Protein AF-A0A0P9N954-F1 (afdb_monomer)

Nearest PDB structures (foldseek):
  2ns6-assembly1_A  TM=9.034E-01  e=8.823E-17  Pseudomonas aeruginosa

InterPro domains:
  IPR005053 MobA/MobL protein [PF03389] (43-219)

Secondary structure (DSSP, 8-state):
-----EEEEEEETTSHHHHHHHHHT-GGGGGGGGGT--EEEEEEES--GGGTT-HHHHHHHHHHHS-TT-EEEEEEEEEPPTTS-HHHHHHHHHHHHHHHTTTSEEEEEEEE-PBPTTSSB--EEEEEEEEEE--S----HHHHTSPP-SS-GGGSPPPBEETTEET----HHHHHHHHHHHHHHHHHHHHHHHHHTT-------S-TTTTT---PPPPPPPTTGGG-HHHHHHHHHHHHHHHHHHHHHHHHHHH-S-TTS----HHHHHHHHHHHHHH-------------------------SSHHHHHHHHHHHHHHHHHHHHHHHHHHHHHHHHHHHHHHHTTHHHHHHHHHHHHHHHHHHHHHHHHHHHHHHHHHHHHHHHHHHHHHHHHHHHHHTSS---HHHHHHHHHTTS----------------HHHHHHHHHTTT-------------------HHHHHHHHHHHHHHHHHTTSSS-S--

Structure (mmCIF, N/CA/C/O backbone):
data_AF-A0A0P9N954-F1
#
_entry.id   AF-A0A0P9N954-F1
#
loop_
_atom_site.group_PDB
_atom_site.id
_atom_site.type_symbol
_atom_site.label_atom_id
_atom_site.label_alt_id
_atom_site.label_comp_id
_atom_site.label_asym_id
_atom_site.label_entity_id
_atom_site.label_seq_id
_atom_site.pdbx_PDB_ins_code
_atom_site.Cartn_x
_atom_site.Cartn_y
_atom_site.Cartn_z
_atom_site.occupancy
_atom_site.B_iso_or_equiv
_atom_site.auth_seq_id
_atom_site.auth_comp_id
_atom_site.auth_asym_id
_atom_site.auth_atom_id
_atom_site.pdbx_PDB_model_num
ATOM 1 N N . MET A 1 1 ? -13.816 -3.774 15.558 1.00 62.69 1 MET A N 1
ATOM 2 C CA . MET A 1 1 ? -13.907 -2.437 14.935 1.00 62.69 1 MET A CA 1
ATOM 3 C C . MET A 1 1 ? -13.128 -2.530 13.643 1.00 62.69 1 MET A C 1
ATOM 5 O O . MET A 1 1 ? -11.925 -2.776 13.720 1.00 62.69 1 MET A O 1
ATOM 9 N N . ALA A 1 2 ? -13.799 -2.366 12.507 1.00 76.31 2 ALA A N 1
ATOM 10 C CA . ALA A 1 2 ? -13.130 -2.252 11.223 1.00 76.31 2 ALA A CA 1
ATOM 11 C C . ALA A 1 2 ? -12.450 -0.876 11.167 1.00 76.31 2 ALA A C 1
ATOM 13 O O . ALA A 1 2 ? -13.053 0.128 11.550 1.00 76.31 2 ALA A O 1
ATOM 14 N N . ILE A 1 3 ? -11.184 -0.826 10.754 1.00 85.56 3 ILE A N 1
ATOM 15 C CA . ILE A 1 3 ? -10.389 0.407 10.729 1.00 85.56 3 ILE A CA 1
ATOM 16 C C . ILE A 1 3 ? -10.112 0.777 9.275 1.00 85.56 3 ILE A C 1
ATOM 18 O O . ILE A 1 3 ? -9.491 0.013 8.543 1.00 85.56 3 ILE A O 1
ATOM 22 N N . GLY A 1 4 ? -10.543 1.971 8.872 1.00 89.75 4 GLY A N 1
ATOM 23 C CA . GLY A 1 4 ? -10.223 2.531 7.563 1.00 89.75 4 GLY A CA 1
ATOM 24 C C . GLY A 1 4 ? -8.829 3.154 7.557 1.00 89.75 4 GLY A C 1
ATOM 25 O O . GLY A 1 4 ? -8.616 4.216 8.142 1.00 89.75 4 GLY A O 1
ATOM 26 N N . ARG A 1 5 ? -7.863 2.512 6.891 1.00 93.19 5 ARG A N 1
ATOM 27 C CA . ARG A 1 5 ? -6.537 3.091 6.631 1.00 93.19 5 ARG A CA 1
ATOM 28 C C . ARG A 1 5 ? -6.028 2.652 5.265 1.00 93.19 5 ARG A C 1
ATOM 30 O O . ARG A 1 5 ? -5.933 1.462 5.001 1.00 93.19 5 ARG A O 1
ATOM 37 N N . LEU A 1 6 ? -5.623 3.630 4.457 1.00 96.06 6 LEU A N 1
ATOM 38 C CA . LEU A 1 6 ? -4.886 3.441 3.210 1.00 96.06 6 LEU A CA 1
ATOM 39 C C . LEU A 1 6 ? -3.860 4.566 3.076 1.00 96.06 6 LEU A C 1
ATOM 41 O O . LEU A 1 6 ? -4.194 5.762 3.136 1.00 96.06 6 LEU A O 1
ATOM 45 N N . SER A 1 7 ? -2.602 4.183 2.894 1.00 94.38 7 SER A N 1
ATOM 46 C CA . SER A 1 7 ? -1.501 5.108 2.631 1.00 94.38 7 SER A CA 1
ATOM 47 C C . SER A 1 7 ? -0.722 4.689 1.394 1.00 94.38 7 SER A C 1
ATOM 49 O O . SER A 1 7 ? -0.603 3.503 1.113 1.00 94.38 7 SER A O 1
ATOM 51 N N . MET A 1 8 ? -0.206 5.680 0.667 1.00 93.12 8 MET A N 1
ATOM 52 C CA . MET A 1 8 ? 0.600 5.484 -0.533 1.00 93.12 8 MET A CA 1
ATOM 53 C C . MET A 1 8 ? 2.039 5.916 -0.250 1.00 93.12 8 MET A C 1
ATOM 55 O O . MET A 1 8 ? 2.270 7.023 0.248 1.00 93.12 8 MET A O 1
ATOM 59 N N . LYS A 1 9 ? 3.006 5.069 -0.596 1.00 93.75 9 LYS A N 1
ATOM 60 C CA . LYS A 1 9 ? 4.442 5.354 -0.507 1.00 93.75 9 LYS A CA 1
ATOM 61 C C . LYS A 1 9 ? 5.109 5.208 -1.868 1.00 93.75 9 LYS A C 1
ATOM 63 O O . LYS A 1 9 ? 4.561 4.614 -2.791 1.00 93.75 9 LYS A O 1
ATOM 68 N N . VAL A 1 10 ? 6.304 5.779 -1.974 1.00 93.44 10 VAL A N 1
ATOM 69 C CA . VAL A 1 10 ? 7.144 5.735 -3.172 1.00 93.44 10 VAL A CA 1
ATOM 70 C C . VAL A 1 10 ? 8.482 5.121 -2.787 1.00 93.44 10 VAL A C 1
ATOM 72 O O . VAL A 1 10 ? 9.128 5.580 -1.844 1.00 93.44 10 VAL A O 1
ATOM 75 N N . GLY A 1 11 ? 8.874 4.089 -3.521 1.00 94.38 11 GLY A N 1
ATOM 76 C CA . GLY A 1 11 ? 10.172 3.448 -3.446 1.00 94.38 11 GLY A CA 1
ATOM 77 C C . GLY A 1 11 ? 11.187 4.111 -4.367 1.00 94.38 11 GLY A C 1
ATOM 78 O O . GLY A 1 11 ? 10.867 4.492 -5.496 1.00 94.38 11 GLY A O 1
ATOM 79 N N . LYS A 1 12 ? 12.417 4.241 -3.872 1.00 93.94 12 LYS A N 1
ATOM 80 C CA . LYS A 1 12 ? 13.571 4.722 -4.639 1.00 93.94 12 LYS A CA 1
ATOM 81 C C . LYS A 1 12 ? 14.468 3.558 -5.051 1.00 93.94 12 LYS A C 1
ATOM 83 O O . LYS A 1 12 ? 14.371 2.473 -4.482 1.00 93.94 12 LYS A O 1
ATOM 88 N N . VAL A 1 13 ? 15.374 3.825 -5.984 1.00 94.44 13 VAL A N 1
ATOM 89 C CA . VAL A 1 13 ? 16.421 2.887 -6.406 1.00 94.44 13 VAL A CA 1
ATOM 90 C C . VAL A 1 13 ? 17.187 2.296 -5.212 1.00 94.44 13 VAL A C 1
ATOM 92 O O . VAL A 1 13 ? 17.532 3.004 -4.259 1.00 94.44 13 VAL A O 1
ATOM 95 N N . GLY A 1 14 ? 17.417 0.984 -5.266 1.00 94.31 14 GLY A N 1
ATOM 96 C CA . GLY A 1 14 ? 18.070 0.171 -4.236 1.00 94.31 14 GLY A CA 1
ATOM 97 C C . GLY A 1 14 ? 17.147 -0.252 -3.089 1.00 94.31 14 GLY A C 1
ATOM 98 O O . GLY A 1 14 ? 17.632 -0.645 -2.021 1.00 94.31 14 GLY A O 1
ATOM 99 N N . LYS A 1 15 ? 15.827 -0.095 -3.245 1.00 96.25 15 LYS A N 1
ATOM 100 C CA . LYS A 1 15 ? 14.831 -0.455 -2.222 1.00 96.25 15 LYS A CA 1
ATOM 101 C C . LYS A 1 15 ? 13.777 -1.432 -2.715 1.00 96.25 15 LYS A C 1
ATOM 103 O O . LYS A 1 15 ? 13.161 -2.051 -1.856 1.00 96.25 15 LYS A O 1
ATOM 108 N N . ALA A 1 16 ? 13.565 -1.584 -4.020 1.00 97.19 16 ALA A N 1
ATOM 109 C CA . ALA A 1 16 ? 12.517 -2.456 -4.537 1.00 97.19 16 ALA A CA 1
ATOM 110 C C . ALA A 1 16 ? 12.778 -3.918 -4.181 1.00 97.19 16 ALA A C 1
ATOM 112 O O . ALA A 1 16 ? 11.942 -4.533 -3.526 1.00 97.19 16 ALA A O 1
ATOM 113 N N . GLY A 1 17 ? 13.956 -4.443 -4.523 1.00 97.25 17 GLY A N 1
ATOM 114 C CA . GLY A 1 17 ? 14.325 -5.829 -4.249 1.00 97.25 17 GLY A CA 1
ATOM 115 C C . GLY A 1 17 ? 14.275 -6.167 -2.754 1.00 97.25 17 GLY A C 1
ATOM 116 O O . GLY A 1 17 ? 13.566 -7.096 -2.364 1.00 97.25 17 GLY A O 1
ATOM 117 N N . PRO A 1 18 ? 14.949 -5.395 -1.877 1.00 96.44 18 PRO A N 1
ATOM 118 C CA . PRO A 1 18 ? 14.880 -5.618 -0.435 1.00 96.44 18 PRO A CA 1
ATOM 119 C C . PRO A 1 18 ? 13.469 -5.501 0.154 1.00 96.44 18 PRO A C 1
ATOM 121 O O . PRO A 1 18 ? 13.166 -6.198 1.122 1.00 96.44 18 PRO A O 1
ATOM 124 N N . HIS A 1 19 ? 12.623 -4.613 -0.381 1.00 97.00 19 HIS A N 1
ATOM 125 C CA . HIS A 1 19 ? 11.248 -4.435 0.093 1.00 97.00 19 HIS A CA 1
ATOM 126 C C . HIS A 1 19 ? 10.330 -5.573 -0.361 1.00 97.00 19 HIS A C 1
ATOM 128 O O . HIS A 1 19 ? 9.546 -6.055 0.450 1.00 97.00 19 HIS A O 1
ATOM 134 N N . ALA A 1 20 ? 10.480 -6.055 -1.596 1.00 97.25 20 ALA A N 1
ATOM 135 C CA . ALA A 1 20 ? 9.772 -7.227 -2.111 1.00 97.25 20 ALA A CA 1
ATOM 136 C C . ALA A 1 20 ? 10.045 -8.472 -1.254 1.00 97.25 20 ALA A C 1
ATOM 138 O O . ALA A 1 20 ? 9.118 -9.051 -0.686 1.00 97.25 20 ALA A O 1
ATOM 139 N N . ALA A 1 21 ? 11.324 -8.783 -1.019 1.00 95.44 21 ALA A N 1
ATOM 140 C CA . ALA A 1 21 ? 11.720 -9.871 -0.128 1.00 95.44 21 ALA A CA 1
ATOM 141 C C . ALA A 1 21 ? 11.198 -9.666 1.306 1.00 95.44 21 ALA A C 1
ATOM 143 O O . ALA A 1 21 ? 10.825 -10.617 1.992 1.00 95.44 21 ALA A O 1
ATOM 144 N N . TYR A 1 22 ? 11.154 -8.417 1.784 1.00 94.00 22 TYR A N 1
ATOM 145 C CA . TYR A 1 22 ? 10.620 -8.098 3.106 1.00 94.00 22 TYR A CA 1
ATOM 146 C C . TYR A 1 22 ? 9.126 -8.415 3.222 1.00 94.00 22 TYR A C 1
ATOM 148 O O . TYR A 1 22 ? 8.731 -9.042 4.212 1.00 94.00 22 TYR A O 1
ATOM 156 N N . ILE A 1 23 ? 8.307 -7.991 2.252 1.00 94.38 23 ILE A N 1
ATOM 157 C CA . ILE A 1 23 ? 6.857 -8.216 2.290 1.00 94.38 23 ILE A CA 1
ATOM 158 C C . ILE A 1 23 ? 6.511 -9.688 2.045 1.00 94.38 23 ILE A C 1
ATOM 160 O O . ILE A 1 23 ? 5.622 -10.206 2.710 1.00 94.38 23 ILE A O 1
ATOM 164 N N . ALA A 1 24 ? 7.254 -10.387 1.188 1.00 93.81 24 ALA A N 1
ATOM 165 C CA . ALA A 1 24 ? 7.042 -11.807 0.912 1.00 93.81 24 ALA A CA 1
ATOM 166 C C . ALA A 1 24 ? 7.656 -12.735 1.979 1.00 93.81 24 ALA A C 1
ATOM 168 O O . ALA A 1 24 ? 7.435 -13.940 1.947 1.00 93.81 24 ALA A O 1
ATOM 169 N N . ARG A 1 25 ? 8.403 -12.181 2.949 1.00 92.12 25 ARG A N 1
ATOM 170 C CA . ARG A 1 25 ? 9.167 -12.931 3.968 1.00 92.12 25 ARG A CA 1
ATOM 171 C C . ARG A 1 25 ? 10.180 -13.904 3.355 1.00 92.12 25 ARG A C 1
ATOM 173 O O . ARG A 1 25 ? 10.445 -14.967 3.900 1.00 92.12 25 ARG A O 1
ATOM 180 N N . GLU A 1 26 ? 10.813 -13.493 2.267 1.00 89.62 26 GLU A N 1
ATOM 181 C CA . GLU A 1 26 ? 11.803 -14.289 1.546 1.00 89.62 26 GLU A CA 1
ATOM 182 C C . GLU A 1 26 ? 13.240 -14.015 2.026 1.00 89.62 26 GLU A C 1
ATOM 184 O O . GLU A 1 26 ? 13.555 -12.988 2.647 1.00 89.62 26 GLU A O 1
ATOM 189 N N . GLY A 1 27 ? 14.143 -14.959 1.743 1.00 89.12 27 GLY A N 1
ATOM 190 C CA . GLY A 1 27 ? 15.567 -14.862 2.066 1.00 89.12 27 GLY A CA 1
ATOM 191 C C . GLY A 1 27 ? 15.817 -14.583 3.551 1.00 89.12 27 GLY A C 1
ATOM 192 O O . GLY A 1 27 ? 15.320 -15.280 4.433 1.00 89.12 27 GLY A O 1
ATOM 193 N N . LYS A 1 28 ? 16.560 -13.509 3.852 1.00 86.31 28 LYS A N 1
ATOM 194 C CA . LYS A 1 28 ? 16.908 -13.119 5.235 1.00 86.31 28 LYS A CA 1
ATOM 195 C C . LYS A 1 28 ? 15.705 -12.776 6.127 1.00 86.31 28 LYS A C 1
ATOM 197 O O . LYS A 1 28 ? 15.881 -12.565 7.328 1.00 86.31 28 LYS A O 1
ATOM 202 N N . TYR A 1 29 ? 14.507 -12.643 5.555 1.00 85.06 29 TYR A N 1
ATOM 203 C CA . TYR A 1 29 ? 13.282 -12.321 6.283 1.00 85.06 29 TYR A CA 1
ATOM 204 C C . TYR A 1 29 ? 12.435 -13.552 6.627 1.00 85.06 29 TYR A C 1
ATOM 206 O O . TYR A 1 29 ? 11.487 -13.394 7.394 1.00 85.06 29 TYR A O 1
ATOM 214 N N . ALA A 1 30 ? 12.803 -14.748 6.151 1.00 83.25 30 ALA A N 1
ATOM 215 C CA . ALA A 1 30 ? 12.089 -15.994 6.440 1.00 83.25 30 ALA A CA 1
ATOM 216 C C . ALA A 1 30 ? 11.986 -16.260 7.952 1.00 83.25 30 ALA A C 1
ATOM 218 O O . ALA A 1 30 ? 10.898 -16.487 8.474 1.00 83.25 30 ALA A O 1
ATOM 219 N N . ALA A 1 31 ? 13.081 -16.038 8.689 1.00 78.31 31 ALA A N 1
ATOM 220 C CA . ALA A 1 31 ? 13.156 -16.176 10.151 1.00 78.31 31 ALA A CA 1
ATOM 221 C C . ALA A 1 31 ? 12.328 -15.137 10.951 1.00 78.31 31 ALA A C 1
ATOM 223 O O . ALA A 1 31 ? 12.525 -14.938 12.155 1.00 78.31 31 ALA A O 1
ATOM 224 N N . ARG A 1 32 ? 11.472 -14.343 10.296 1.00 75.38 32 ARG A N 1
ATOM 225 C CA . ARG A 1 32 ? 10.462 -13.517 10.979 1.00 75.38 32 ARG A CA 1
ATOM 226 C C . ARG A 1 32 ? 9.165 -14.275 11.221 1.00 75.38 32 ARG A C 1
ATOM 228 O O . ARG A 1 32 ? 8.485 -13.947 12.188 1.00 75.38 32 ARG A O 1
ATOM 235 N N . LEU A 1 33 ? 8.868 -15.288 10.408 1.00 73.12 33 LEU A N 1
ATOM 236 C CA . LEU A 1 33 ? 7.708 -16.157 10.610 1.00 73.12 33 LEU A CA 1
ATOM 237 C C . LEU A 1 33 ? 7.787 -16.854 11.978 1.00 73.12 33 LEU A C 1
ATOM 239 O O . LEU A 1 33 ? 6.810 -16.887 12.720 1.00 73.12 33 LEU A O 1
ATOM 243 N N . ASP A 1 34 ? 8.999 -17.236 12.387 1.00 64.94 34 ASP A N 1
ATOM 244 C CA . ASP A 1 34 ? 9.282 -17.848 13.693 1.00 64.94 34 ASP A CA 1
ATOM 245 C C . ASP A 1 34 ? 9.110 -16.882 14.881 1.00 64.94 34 ASP A C 1
ATOM 247 O O . ASP A 1 34 ? 9.074 -17.293 16.039 1.00 64.94 34 ASP A O 1
ATOM 251 N N . ARG A 1 35 ? 9.000 -15.572 14.622 1.00 64.44 35 ARG A N 1
ATOM 252 C CA . ARG A 1 35 ? 8.863 -14.514 15.639 1.00 64.44 35 ARG A CA 1
ATOM 253 C C . ARG A 1 35 ? 7.428 -14.020 15.787 1.00 64.44 35 ARG A C 1
ATOM 255 O O . ARG A 1 35 ? 7.201 -12.846 16.083 1.00 64.44 35 ARG A O 1
ATOM 262 N N . ASN A 1 36 ? 6.464 -14.930 15.641 1.00 65.88 36 ASN A N 1
ATOM 263 C CA . ASN A 1 36 ? 5.038 -14.663 15.845 1.00 65.88 36 ASN A CA 1
ATOM 264 C C . ASN A 1 36 ? 4.425 -13.684 14.819 1.00 65.88 36 ASN A C 1
ATOM 266 O O . ASN A 1 36 ? 3.372 -13.094 15.071 1.00 65.88 36 ASN A O 1
ATOM 270 N N . GLU A 1 37 ? 5.079 -13.488 13.671 1.00 72.44 37 GLU A N 1
ATOM 271 C CA . GLU A 1 37 ? 4.572 -12.673 12.568 1.00 72.44 37 GLU A CA 1
ATOM 272 C C . GLU A 1 37 ? 3.961 -13.583 11.497 1.00 72.44 37 GLU A C 1
ATOM 274 O O . GLU A 1 37 ? 4.641 -14.433 10.931 1.00 72.44 37 GLU A O 1
ATOM 279 N N . LYS A 1 38 ? 2.666 -13.412 11.216 1.00 83.69 38 LYS A N 1
ATOM 280 C CA . LYS A 1 38 ? 1.928 -14.267 10.282 1.00 83.69 38 LYS A CA 1
ATOM 281 C C . LYS A 1 38 ? 1.876 -13.636 8.891 1.00 83.69 38 LYS A C 1
ATOM 283 O O . LYS A 1 38 ? 1.293 -12.561 8.729 1.00 83.69 38 LYS A O 1
ATOM 288 N N . LEU A 1 39 ? 2.456 -14.311 7.899 1.00 92.44 39 LEU A N 1
ATOM 289 C CA . LEU A 1 39 ? 2.193 -14.065 6.479 1.00 92.44 39 LEU A CA 1
ATOM 290 C C . LEU A 1 39 ? 0.966 -14.891 6.085 1.00 92.44 39 LEU A C 1
ATOM 292 O O . LEU A 1 39 ? 1.024 -16.115 6.103 1.00 92.44 39 LEU A O 1
ATOM 296 N N . GLU A 1 40 ? -0.155 -14.234 5.800 1.00 94.38 40 GLU A N 1
ATOM 297 C CA . GLU A 1 40 ? -1.409 -14.935 5.494 1.00 94.38 40 GLU A CA 1
ATOM 298 C C . GLU A 1 40 ? -1.493 -15.366 4.035 1.00 94.38 40 GLU A C 1
ATOM 300 O O . GLU A 1 40 ? -1.964 -16.460 3.749 1.00 94.38 40 GLU A O 1
ATOM 305 N N . ALA A 1 41 ? -1.053 -14.499 3.125 1.00 96.62 41 ALA A N 1
ATOM 306 C CA . ALA A 1 41 ? -1.054 -14.747 1.691 1.00 96.62 41 ALA A CA 1
ATOM 307 C C . ALA A 1 41 ? -0.070 -13.803 0.994 1.00 96.62 41 ALA A C 1
ATOM 309 O O . ALA A 1 41 ? 0.239 -12.724 1.510 1.00 96.62 41 ALA A O 1
ATOM 310 N N . THR A 1 42 ? 0.401 -14.207 -0.181 1.00 97.25 42 THR A N 1
ATOM 311 C CA . THR A 1 42 ? 1.254 -13.410 -1.064 1.00 97.25 42 THR A CA 1
ATOM 312 C C . THR A 1 42 ? 0.972 -13.790 -2.512 1.00 97.25 42 THR A C 1
ATOM 314 O O . THR A 1 42 ? 0.712 -14.957 -2.796 1.00 97.25 42 THR A O 1
ATOM 317 N N . GLU A 1 43 ? 1.023 -12.824 -3.423 1.00 97.81 43 GLU A N 1
ATOM 318 C CA . GLU A 1 43 ? 0.845 -13.051 -4.859 1.00 97.81 43 GLU A CA 1
ATOM 319 C C . GLU A 1 43 ? 1.543 -11.960 -5.673 1.00 97.81 43 GLU A C 1
ATOM 321 O O . GLU A 1 43 ? 1.824 -10.862 -5.189 1.00 97.81 43 GLU A O 1
ATOM 326 N N . SER A 1 44 ? 1.794 -12.251 -6.944 1.00 98.06 44 SER A N 1
ATOM 327 C CA . SER A 1 44 ? 2.244 -11.280 -7.935 1.00 98.06 44 SER A CA 1
ATOM 328 C C . SER A 1 44 ? 1.499 -11.446 -9.256 1.00 98.06 44 SER A C 1
ATOM 330 O O . SER A 1 44 ? 0.977 -12.521 -9.537 1.00 98.06 44 SER A O 1
ATOM 332 N N . GLY A 1 45 ? 1.480 -10.399 -10.080 1.00 97.69 45 GLY A N 1
ATOM 333 C CA . GLY A 1 45 ? 0.837 -10.440 -11.391 1.00 97.69 45 GLY A CA 1
ATOM 334 C C . GLY A 1 45 ? 1.360 -9.378 -12.352 1.00 97.69 45 GLY A C 1
ATOM 335 O O . GLY A 1 45 ? 2.089 -8.462 -11.965 1.00 97.69 45 GLY A O 1
ATOM 336 N N . ASN A 1 46 ? 0.991 -9.530 -13.627 1.00 96.75 46 ASN A N 1
ATOM 337 C CA . ASN A 1 46 ? 1.419 -8.692 -14.758 1.00 96.75 46 ASN A CA 1
ATOM 338 C C . ASN A 1 46 ? 2.947 -8.556 -14.907 1.00 96.75 46 ASN A C 1
ATOM 340 O O . ASN A 1 46 ? 3.446 -7.551 -15.417 1.00 96.75 46 ASN A O 1
ATOM 344 N N . MET A 1 47 ? 3.698 -9.548 -14.433 1.00 97.19 47 MET A N 1
ATOM 345 C CA . MET A 1 47 ? 5.146 -9.581 -14.592 1.00 97.19 47 MET A CA 1
ATOM 346 C C . MET A 1 47 ? 5.509 -9.836 -16.065 1.00 97.19 47 MET A C 1
ATOM 348 O O . MET A 1 47 ? 4.818 -10.605 -16.739 1.00 97.19 47 MET A O 1
ATOM 352 N N . PRO A 1 48 ? 6.580 -9.215 -16.587 1.00 96.62 48 PRO A N 1
ATOM 353 C CA . PRO A 1 48 ? 7.106 -9.558 -17.905 1.00 96.62 48 PRO A CA 1
ATOM 354 C C . PRO A 1 48 ? 7.614 -11.006 -17.921 1.00 96.62 48 PRO A C 1
ATOM 356 O O . PRO A 1 48 ? 7.950 -11.555 -16.874 1.00 96.62 48 PRO A O 1
ATOM 359 N N . ALA A 1 49 ? 7.714 -11.609 -19.111 1.00 96.06 49 ALA A N 1
ATOM 360 C CA . ALA A 1 49 ? 8.064 -13.027 -19.277 1.00 96.06 49 ALA A CA 1
ATOM 361 C C . ALA A 1 49 ? 9.328 -13.440 -18.500 1.00 96.06 49 ALA A C 1
ATOM 363 O O . ALA A 1 49 ? 9.351 -14.488 -17.866 1.00 96.06 49 ALA A O 1
ATOM 364 N N . TRP A 1 50 ? 10.347 -12.576 -18.479 1.00 96.94 50 TRP A N 1
ATOM 365 C CA . TRP A 1 50 ? 11.608 -12.822 -17.779 1.00 96.94 50 TRP A CA 1
ATOM 366 C C . TRP A 1 50 ? 11.515 -12.793 -16.244 1.00 96.94 50 TRP A C 1
ATOM 368 O O . TRP A 1 50 ? 12.475 -13.181 -15.607 1.00 96.94 50 TRP A O 1
ATOM 378 N N . ALA A 1 51 ? 10.403 -12.355 -15.644 1.00 96.81 51 ALA A N 1
ATOM 379 C CA . ALA A 1 51 ? 10.182 -12.379 -14.190 1.00 96.81 51 ALA A CA 1
ATOM 380 C C . ALA A 1 51 ? 8.838 -13.013 -13.793 1.00 96.81 51 ALA A C 1
ATOM 382 O O . ALA A 1 51 ? 8.410 -12.899 -12.643 1.00 96.81 51 ALA A O 1
ATOM 383 N N . GLN A 1 52 ? 8.151 -13.684 -14.724 1.00 93.81 52 GLN A N 1
ATOM 384 C CA . GLN A 1 52 ? 6.811 -14.232 -14.494 1.00 93.81 52 GLN A CA 1
ATOM 385 C C . GLN A 1 52 ? 6.769 -15.241 -13.339 1.00 93.81 52 GLN A C 1
ATOM 387 O O . GLN A 1 52 ? 5.793 -15.286 -12.595 1.00 93.81 52 GLN A O 1
ATOM 392 N N . HIS A 1 53 ? 7.839 -16.019 -13.174 1.00 93.06 53 HIS A N 1
ATOM 393 C CA . HIS A 1 53 ? 7.958 -17.043 -12.134 1.00 93.06 53 HIS A CA 1
ATOM 394 C C . HIS A 1 53 ? 8.801 -16.598 -10.932 1.00 93.06 53 HIS A C 1
ATOM 396 O O . HIS A 1 53 ? 8.865 -17.313 -9.935 1.00 93.06 53 HIS A O 1
ATOM 402 N N . CYS A 1 54 ? 9.438 -15.427 -11.008 1.00 95.12 54 CYS A N 1
ATOM 403 C CA . CYS A 1 54 ? 10.312 -14.903 -9.964 1.00 95.12 54 CYS A CA 1
ATOM 404 C C . CYS A 1 54 ? 10.138 -13.377 -9.839 1.00 95.12 54 CYS A C 1
ATOM 406 O O . CYS A 1 54 ? 10.917 -12.604 -10.399 1.00 95.12 54 CYS A O 1
ATOM 408 N N . PRO A 1 55 ? 9.133 -12.901 -9.080 1.00 95.69 55 PRO A N 1
ATOM 409 C CA . PRO A 1 55 ? 8.882 -11.468 -8.876 1.00 95.69 55 PRO A CA 1
ATOM 410 C C . PRO A 1 55 ? 10.102 -10.700 -8.366 1.00 95.69 55 PRO A C 1
ATOM 412 O O . PRO A 1 55 ? 10.296 -9.528 -8.688 1.00 95.69 55 PRO A O 1
ATOM 415 N N . GLN A 1 56 ? 10.952 -11.366 -7.584 1.00 96.81 56 GLN A N 1
ATOM 416 C CA . GLN A 1 56 ? 12.179 -10.793 -7.051 1.00 96.81 56 GLN A CA 1
ATOM 417 C C . GLN A 1 56 ? 13.130 -10.311 -8.162 1.00 96.81 56 GLN A C 1
ATOM 419 O O . GLN A 1 56 ? 13.777 -9.275 -7.995 1.00 96.81 56 GLN A O 1
ATOM 424 N N . GLU A 1 57 ? 13.181 -10.996 -9.309 1.00 97.62 57 GLU A N 1
ATOM 425 C CA . GLU A 1 57 ? 13.973 -10.574 -10.471 1.00 97.62 57 GLU A CA 1
ATOM 426 C C . GLU A 1 57 ? 13.456 -9.262 -11.059 1.00 97.62 57 GLU A C 1
ATOM 428 O O . GLU A 1 57 ? 14.257 -8.379 -11.365 1.00 97.62 57 GLU A O 1
ATOM 433 N N . PHE A 1 58 ? 12.134 -9.073 -11.124 1.00 98.31 58 PHE A N 1
ATOM 434 C CA . PHE A 1 58 ? 11.534 -7.807 -11.552 1.00 98.31 58 PHE A CA 1
ATOM 435 C C . PHE A 1 58 ? 11.976 -6.640 -10.675 1.00 98.31 58 PHE A C 1
ATOM 437 O O . PHE A 1 58 ? 12.397 -5.594 -11.175 1.00 98.31 58 PHE A O 1
ATOM 444 N N . TRP A 1 59 ? 11.915 -6.815 -9.357 1.00 98.19 59 TRP A N 1
ATOM 445 C CA . TRP A 1 59 ? 12.263 -5.754 -8.417 1.00 98.19 59 TRP A CA 1
ATOM 446 C C . TRP A 1 59 ? 13.763 -5.471 -8.369 1.00 98.19 59 TRP A C 1
ATOM 448 O O . TRP A 1 59 ? 14.161 -4.309 -8.270 1.00 98.19 59 TRP A O 1
ATOM 458 N N . ASN A 1 60 ? 14.598 -6.502 -8.505 1.00 97.88 60 ASN A N 1
ATOM 459 C CA . ASN A 1 60 ? 16.043 -6.336 -8.641 1.00 97.88 60 ASN A CA 1
ATOM 460 C C . ASN A 1 60 ? 16.394 -5.610 -9.949 1.00 97.88 60 ASN A C 1
ATOM 462 O O . ASN A 1 60 ? 17.205 -4.686 -9.937 1.00 97.88 60 ASN A O 1
ATOM 466 N N . ALA A 1 61 ? 15.741 -5.961 -11.061 1.00 98.12 61 ALA A N 1
ATOM 467 C CA . ALA A 1 61 ? 15.917 -5.279 -12.338 1.00 98.12 61 ALA A CA 1
ATOM 468 C C . ALA A 1 61 ? 15.451 -3.817 -12.280 1.00 98.12 61 ALA A C 1
ATOM 470 O O . ALA A 1 61 ? 16.111 -2.950 -12.852 1.00 98.12 61 ALA A O 1
ATOM 471 N N 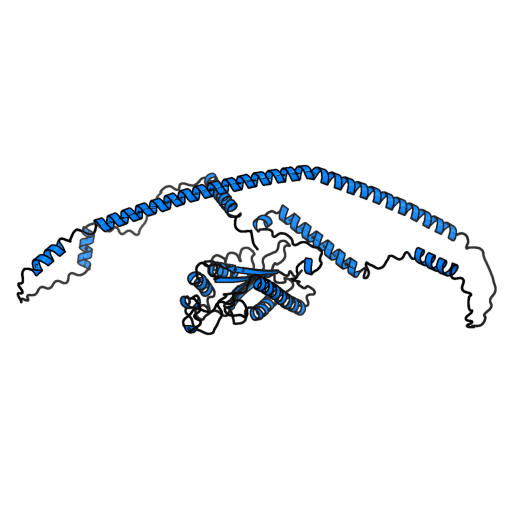. ALA A 1 62 ? 14.367 -3.521 -11.554 1.00 97.88 62 ALA A N 1
ATOM 472 C CA . ALA A 1 62 ? 13.924 -2.151 -11.317 1.00 97.88 62 ALA A CA 1
ATOM 473 C C . ALA A 1 62 ? 14.981 -1.346 -10.549 1.00 97.88 62 ALA A C 1
ATOM 475 O O . ALA A 1 62 ? 15.277 -0.215 -10.926 1.00 97.88 62 ALA A O 1
ATOM 476 N N . ASP A 1 63 ? 15.579 -1.921 -9.501 1.00 97.88 63 ASP A N 1
ATOM 477 C CA . ASP A 1 63 ? 16.669 -1.280 -8.757 1.00 97.88 63 ASP A CA 1
ATOM 478 C C . ASP A 1 63 ? 17.945 -1.112 -9.601 1.00 97.88 63 ASP A C 1
ATOM 480 O O . ASP A 1 63 ? 18.655 -0.126 -9.426 1.00 97.88 63 ASP A O 1
ATOM 484 N N . ALA A 1 64 ? 18.240 -2.031 -10.520 1.00 97.81 64 ALA A N 1
ATOM 485 C CA . ALA A 1 64 ? 19.423 -1.944 -11.374 1.00 97.81 64 ALA A CA 1
ATOM 486 C C . ALA A 1 64 ? 19.272 -0.920 -12.515 1.00 97.81 64 ALA A C 1
ATOM 488 O O . ALA A 1 64 ? 20.232 -0.230 -12.851 1.00 97.81 64 ALA A O 1
ATOM 489 N N . ASN A 1 65 ? 18.077 -0.817 -13.107 1.00 97.31 65 ASN A N 1
ATOM 490 C CA . ASN A 1 65 ? 17.887 -0.148 -14.399 1.00 97.31 65 ASN A CA 1
ATOM 491 C C . ASN A 1 65 ? 17.039 1.132 -14.344 1.00 97.31 65 ASN A C 1
ATOM 493 O O . ASN A 1 65 ? 17.035 1.909 -15.303 1.00 97.31 65 ASN A O 1
ATOM 497 N N . GLU A 1 66 ? 16.312 1.405 -13.254 1.00 96.06 66 GLU A N 1
ATOM 498 C CA . GLU A 1 66 ? 15.713 2.730 -13.078 1.00 96.06 66 GLU A CA 1
ATOM 499 C C . GLU A 1 66 ? 16.787 3.796 -12.849 1.00 96.06 66 GLU A C 1
ATOM 501 O O . GLU A 1 66 ? 17.820 3.580 -12.216 1.00 96.06 66 GLU A O 1
ATOM 506 N N . ARG A 1 67 ? 16.518 5.015 -13.326 1.00 92.69 67 ARG A N 1
ATOM 507 C CA . ARG A 1 67 ? 17.424 6.151 -13.102 1.00 92.69 67 ARG A CA 1
ATOM 508 C C . ARG A 1 67 ? 17.610 6.396 -11.598 1.00 92.69 67 ARG A C 1
ATOM 510 O O . ARG A 1 67 ? 16.661 6.250 -10.839 1.00 92.69 67 ARG A O 1
ATOM 517 N N . LYS A 1 68 ? 18.763 6.931 -11.182 1.00 90.62 68 LYS A N 1
ATOM 518 C CA . LYS A 1 68 ? 19.100 7.245 -9.772 1.00 90.62 68 LYS A CA 1
ATOM 519 C C . LYS A 1 68 ? 17.978 7.931 -8.965 1.00 90.62 68 LYS A C 1
ATOM 521 O O . LYS A 1 68 ? 17.733 7.567 -7.821 1.00 90.62 68 LYS A O 1
ATOM 526 N N . ASN A 1 69 ? 17.271 8.890 -9.572 1.00 89.31 69 ASN A N 1
ATOM 527 C CA . ASN A 1 69 ? 16.139 9.620 -8.967 1.00 89.31 69 ASN A CA 1
ATOM 528 C C . ASN A 1 69 ? 14.772 9.113 -9.477 1.00 89.31 69 ASN A C 1
ATOM 530 O O . ASN A 1 69 ? 13.822 9.875 -9.668 1.00 89.31 69 ASN A O 1
ATOM 534 N N . GLY A 1 70 ? 14.709 7.840 -9.849 1.00 89.19 70 GLY A N 1
ATOM 535 C CA . GLY A 1 70 ? 13.542 7.162 -10.382 1.00 89.19 70 GLY A CA 1
ATOM 536 C C . GLY A 1 70 ? 12.731 6.499 -9.279 1.00 89.19 70 GLY A C 1
ATOM 537 O O . GLY A 1 70 ? 13.263 6.050 -8.264 1.00 89.19 70 GLY A O 1
ATOM 538 N N . THR A 1 71 ? 11.425 6.431 -9.506 1.00 92.75 71 THR A N 1
ATOM 539 C CA . THR A 1 71 ? 10.522 5.584 -8.732 1.00 92.75 71 THR A CA 1
ATOM 540 C C . THR A 1 71 ? 10.632 4.152 -9.232 1.00 92.75 71 THR A C 1
ATOM 542 O O . THR A 1 71 ? 10.334 3.902 -10.402 1.00 92.75 71 THR A O 1
ATOM 545 N N . THR A 1 72 ? 11.049 3.238 -8.357 1.00 95.88 72 THR A N 1
ATOM 546 C CA . THR A 1 72 ? 11.138 1.800 -8.655 1.00 95.88 72 THR A CA 1
ATOM 547 C C . THR A 1 72 ? 9.823 1.080 -8.381 1.00 95.88 72 THR A C 1
ATOM 549 O O . THR A 1 72 ? 9.427 0.201 -9.141 1.00 95.88 72 THR A O 1
ATOM 552 N N . TYR A 1 73 ? 9.105 1.505 -7.342 1.00 96.75 73 TYR A N 1
ATOM 553 C CA . TYR A 1 73 ? 7.767 1.018 -7.023 1.00 96.75 73 TYR A CA 1
ATOM 554 C C . TYR A 1 73 ? 6.944 2.083 -6.298 1.00 96.75 73 TYR A C 1
ATOM 556 O O . TYR A 1 73 ? 7.477 3.012 -5.684 1.00 96.75 73 TYR A O 1
ATOM 564 N N . ARG A 1 74 ? 5.627 1.922 -6.325 1.00 95.38 74 ARG A N 1
ATOM 565 C CA . ARG A 1 74 ? 4.710 2.511 -5.349 1.00 95.38 74 ARG A CA 1
ATOM 566 C C . ARG A 1 74 ? 4.186 1.420 -4.441 1.00 95.38 74 ARG A C 1
ATOM 568 O O . ARG A 1 74 ? 4.101 0.276 -4.862 1.00 95.38 74 ARG A O 1
ATOM 575 N N . GLU A 1 75 ? 3.837 1.779 -3.215 1.00 97.19 75 GLU A N 1
ATOM 576 C CA . GLU A 1 75 ? 3.249 0.853 -2.249 1.00 97.19 75 GLU A CA 1
ATOM 577 C C . GLU A 1 75 ? 1.957 1.433 -1.682 1.00 97.19 75 GLU A C 1
ATOM 579 O O . GLU A 1 75 ? 1.965 2.532 -1.124 1.00 97.19 75 GLU A O 1
ATOM 584 N N . MET A 1 76 ? 0.875 0.666 -1.772 1.00 97.56 76 MET A N 1
ATOM 585 C CA . MET A 1 76 ? -0.323 0.855 -0.969 1.00 97.56 76 MET A CA 1
ATOM 586 C C . MET A 1 76 ? -0.202 0.006 0.303 1.00 97.56 76 MET A C 1
ATOM 588 O O . MET A 1 76 ? -0.135 -1.218 0.233 1.00 97.56 76 MET A O 1
ATOM 592 N N . GLU A 1 77 ? -0.176 0.660 1.463 1.00 97.56 77 GLU A N 1
ATOM 593 C CA . GLU A 1 77 ? -0.278 0.005 2.774 1.00 97.56 77 GLU A CA 1
ATOM 594 C C . GLU A 1 77 ? -1.696 0.221 3.307 1.00 97.56 77 GLU A C 1
ATOM 596 O O . GLU A 1 77 ? -2.105 1.368 3.552 1.00 97.56 77 GLU A O 1
ATOM 601 N N . ILE A 1 78 ? -2.444 -0.873 3.449 1.00 97.88 78 ILE A N 1
ATOM 602 C CA . ILE A 1 78 ? -3.892 -0.862 3.675 1.00 97.88 78 ILE A CA 1
ATOM 603 C C . ILE A 1 78 ? -4.236 -1.723 4.890 1.00 97.88 78 ILE A C 1
ATOM 605 O O . ILE A 1 78 ? -3.799 -2.863 4.984 1.00 97.88 78 ILE A O 1
ATOM 609 N N . ALA A 1 79 ? -5.035 -1.201 5.822 1.00 97.12 79 ALA A N 1
ATOM 610 C CA . ALA A 1 79 ? -5.578 -2.017 6.907 1.00 97.12 79 ALA A CA 1
ATOM 611 C C . ALA A 1 79 ? -6.744 -2.869 6.392 1.00 97.12 79 ALA A C 1
ATOM 613 O O . ALA A 1 79 ? -7.649 -2.340 5.746 1.00 97.12 79 ALA A O 1
ATOM 614 N N . LEU A 1 80 ? -6.739 -4.161 6.715 1.00 97.62 80 LEU A N 1
ATOM 615 C CA . LEU A 1 80 ? -7.814 -5.087 6.377 1.00 97.62 80 LEU A CA 1
ATOM 616 C C . LEU A 1 80 ? -8.697 -5.347 7.613 1.00 97.62 80 LEU A C 1
ATOM 618 O O . LEU A 1 80 ? -8.197 -5.345 8.744 1.00 97.62 80 LEU A O 1
ATOM 622 N N . PRO A 1 81 ? -10.012 -5.574 7.447 1.00 96.50 81 PRO A N 1
ATOM 623 C CA . PRO A 1 81 ? -10.889 -5.851 8.576 1.00 96.50 81 PRO A CA 1
ATOM 624 C C . PRO A 1 81 ? -10.588 -7.227 9.166 1.00 96.50 81 PRO A C 1
ATOM 626 O O . PRO A 1 81 ? -10.667 -8.242 8.476 1.00 96.50 81 PRO A O 1
ATOM 629 N N . ARG A 1 82 ? -10.331 -7.271 10.472 1.00 94.81 82 ARG A N 1
ATOM 630 C CA . ARG A 1 82 ? -10.243 -8.529 11.232 1.00 94.81 82 ARG A CA 1
ATOM 631 C C . ARG A 1 82 ? -11.592 -9.236 11.383 1.00 94.81 82 ARG A C 1
ATOM 633 O O . ARG A 1 82 ? -11.627 -10.396 11.760 1.00 94.81 82 ARG A O 1
ATOM 640 N N . GLU A 1 83 ? -12.693 -8.541 11.097 1.00 95.75 83 GLU A N 1
ATOM 641 C CA . GLU A 1 83 ? -14.037 -9.117 11.008 1.00 95.75 83 GLU A CA 1
ATOM 642 C C . GLU A 1 83 ? -14.217 -10.058 9.805 1.00 95.75 83 GLU A C 1
ATOM 644 O O . GLU A 1 83 ? -15.160 -10.841 9.796 1.00 95.75 83 GLU A O 1
ATOM 649 N N . LEU A 1 84 ? -13.348 -9.975 8.792 1.00 97.06 84 LEU A N 1
ATOM 650 C CA . LEU A 1 84 ? -13.335 -10.907 7.666 1.00 97.06 84 LEU A CA 1
ATOM 651 C C . LEU A 1 84 ? -12.430 -12.093 7.990 1.00 97.06 84 LEU A C 1
ATOM 653 O O . LEU A 1 84 ? -11.356 -11.901 8.556 1.00 97.06 84 LEU A O 1
ATOM 657 N N . SER A 1 85 ? -12.816 -13.301 7.586 1.00 96.88 85 SER A N 1
ATOM 658 C CA . SER A 1 85 ? -11.926 -14.471 7.621 1.00 96.88 85 SER A CA 1
ATOM 659 C C . SER A 1 85 ? -10.707 -14.281 6.698 1.00 96.88 85 SER A C 1
ATOM 661 O O . SER A 1 85 ? -10.768 -13.460 5.779 1.00 96.88 85 SER A O 1
ATOM 663 N N . PRO A 1 86 ? -9.607 -15.039 6.883 1.00 96.75 86 PRO A N 1
ATOM 664 C CA . PRO A 1 86 ? -8.442 -14.959 6.000 1.00 96.75 86 PRO A CA 1
ATOM 665 C C . PRO A 1 86 ? -8.792 -15.095 4.511 1.00 96.75 86 PRO A C 1
ATOM 667 O O . PRO A 1 86 ? -8.344 -14.278 3.714 1.00 96.75 86 PRO A O 1
ATOM 670 N N . GLN A 1 87 ? -9.664 -16.041 4.143 1.00 97.88 87 GLN A N 1
ATOM 671 C CA . GLN A 1 87 ? -10.086 -16.208 2.749 1.00 97.88 87 GLN A CA 1
ATOM 672 C C . GLN A 1 87 ? -10.870 -14.993 2.234 1.00 97.88 87 GLN A C 1
ATOM 674 O O . GLN A 1 87 ? -10.550 -14.454 1.184 1.00 97.88 87 GLN A O 1
ATOM 679 N N . GLN A 1 88 ? -11.824 -14.474 3.013 1.00 98.31 88 GLN A N 1
ATOM 680 C CA . GLN A 1 88 ? -12.575 -13.270 2.630 1.00 98.31 88 GLN A CA 1
ATOM 681 C C . GLN A 1 88 ? -11.681 -12.026 2.503 1.00 98.31 88 GLN A C 1
ATOM 683 O O . GLN A 1 88 ? -11.989 -11.121 1.724 1.00 98.31 88 GLN A O 1
ATOM 688 N N . ARG A 1 89 ? -10.584 -11.955 3.273 1.00 98.25 89 ARG A N 1
ATOM 689 C CA . ARG A 1 89 ? -9.562 -10.912 3.115 1.00 98.25 89 ARG A CA 1
ATOM 690 C C . ARG A 1 89 ? -8.827 -11.066 1.787 1.00 98.25 89 ARG A C 1
ATOM 692 O O . ARG A 1 89 ? -8.650 -10.062 1.109 1.00 98.25 89 ARG A O 1
ATOM 699 N N . ILE A 1 90 ? -8.440 -12.284 1.411 1.00 98.50 90 ILE A N 1
ATOM 700 C CA . ILE A 1 90 ? -7.813 -12.573 0.113 1.00 98.50 90 ILE A CA 1
ATOM 701 C C . ILE A 1 90 ? -8.753 -12.165 -1.031 1.00 98.50 90 ILE A C 1
ATOM 703 O O . ILE A 1 90 ? -8.340 -11.415 -1.912 1.00 98.50 90 ILE A O 1
ATOM 707 N N . ASP A 1 91 ? -10.033 -12.535 -0.963 1.00 98.56 91 ASP A N 1
ATOM 708 C CA . ASP A 1 91 ? -11.029 -12.179 -1.983 1.00 98.56 91 ASP A CA 1
ATOM 709 C C . ASP A 1 91 ? -11.196 -10.652 -2.120 1.00 98.56 91 ASP A C 1
ATOM 711 O O . ASP A 1 91 ? -11.212 -10.116 -3.228 1.00 98.56 91 ASP A O 1
ATOM 715 N N . LEU A 1 92 ? -11.250 -9.926 -0.993 1.00 98.62 92 LEU A N 1
ATOM 716 C CA . LEU A 1 92 ? -11.270 -8.455 -0.979 1.00 98.62 92 LEU A CA 1
ATOM 717 C C . LEU A 1 92 ? -10.019 -7.860 -1.642 1.00 98.62 92 LEU A C 1
ATOM 719 O O . LEU A 1 92 ? -10.112 -6.881 -2.386 1.00 98.62 92 LEU A O 1
ATOM 723 N N . VAL A 1 93 ? -8.843 -8.431 -1.373 1.00 98.62 93 VAL A N 1
ATOM 724 C CA . VAL A 1 93 ? -7.588 -7.983 -1.986 1.00 98.62 93 VAL A CA 1
ATOM 725 C C . VAL A 1 93 ? -7.591 -8.248 -3.489 1.00 98.62 93 VAL A C 1
ATOM 727 O O . VAL A 1 93 ? -7.230 -7.345 -4.240 1.00 98.62 93 VAL A O 1
ATOM 730 N N . HIS A 1 94 ? -8.047 -9.414 -3.948 1.00 98.56 94 HIS A N 1
ATOM 731 C CA . HIS A 1 94 ? -8.163 -9.708 -5.377 1.00 98.56 94 HIS A CA 1
ATOM 732 C C . HIS A 1 94 ? -9.078 -8.726 -6.106 1.00 98.56 94 HIS A C 1
ATOM 734 O O . HIS A 1 94 ? -8.691 -8.198 -7.151 1.00 98.56 94 HIS A O 1
ATOM 740 N N . ASP A 1 95 ? -10.261 -8.448 -5.557 1.00 98.31 95 ASP A N 1
ATOM 741 C CA . ASP A 1 95 ? -11.207 -7.504 -6.157 1.00 98.31 95 ASP A CA 1
ATOM 742 C C . ASP A 1 95 ? -10.610 -6.093 -6.219 1.00 98.31 95 ASP A C 1
ATOM 744 O O . ASP A 1 95 ? -10.679 -5.422 -7.254 1.00 98.31 95 ASP A O 1
ATOM 748 N N . PHE A 1 96 ? -9.931 -5.662 -5.153 1.00 97.69 96 PHE A N 1
ATOM 749 C CA . PHE A 1 96 ? -9.271 -4.360 -5.118 1.00 97.69 96 PHE A CA 1
ATOM 750 C C . PHE A 1 96 ? -8.082 -4.262 -6.088 1.00 97.69 96 PHE A C 1
ATOM 752 O O . PHE A 1 96 ? -7.941 -3.264 -6.797 1.00 97.69 96 PHE A O 1
ATOM 759 N N . VAL A 1 97 ? -7.243 -5.299 -6.176 1.00 97.56 97 VAL A N 1
ATOM 760 C CA . VAL A 1 97 ? -6.126 -5.368 -7.132 1.00 97.56 97 VAL A CA 1
ATOM 761 C C . VAL A 1 97 ? -6.656 -5.359 -8.564 1.00 97.56 97 VAL A C 1
ATOM 763 O O . VAL A 1 97 ? -6.155 -4.601 -9.394 1.00 97.56 97 VAL A O 1
ATOM 766 N N . ARG A 1 98 ? -7.715 -6.117 -8.861 1.00 96.75 98 ARG A N 1
ATOM 767 C CA . ARG A 1 98 ? -8.368 -6.113 -10.177 1.00 96.75 98 ARG A CA 1
ATOM 768 C C . ARG A 1 98 ? -8.892 -4.723 -10.548 1.00 96.75 98 ARG A C 1
ATOM 770 O O . ARG A 1 98 ? -8.715 -4.295 -11.686 1.00 96.75 98 ARG A O 1
ATOM 777 N N . GLN A 1 99 ? -9.502 -4.017 -9.599 1.00 95.06 99 GLN A N 1
ATOM 778 C CA . GLN A 1 99 ? -10.055 -2.679 -9.803 1.00 95.06 99 GLN A CA 1
ATOM 779 C C . GLN A 1 99 ? -8.960 -1.619 -10.026 1.00 95.06 99 GLN A C 1
ATOM 781 O O . GLN A 1 99 ? -8.984 -0.881 -11.017 1.00 95.06 99 GLN A O 1
ATOM 786 N N . GLU A 1 100 ? -7.993 -1.532 -9.109 1.00 93.69 100 GLU A N 1
ATOM 787 C CA . GLU A 1 100 ? -7.018 -0.437 -9.087 1.00 93.69 100 GLU A CA 1
ATOM 788 C C . GLU A 1 100 ? -5.788 -0.723 -9.956 1.00 93.69 100 GLU A C 1
ATOM 790 O O . GLU A 1 100 ? -5.325 0.157 -10.688 1.00 93.69 100 GLU A O 1
ATOM 795 N N . ILE A 1 101 ? -5.280 -1.958 -9.951 1.00 95.06 101 ILE A N 1
ATOM 796 C CA . ILE A 1 101 ? -4.117 -2.356 -10.755 1.00 95.06 101 ILE A CA 1
ATOM 797 C C . ILE A 1 101 ? -4.556 -2.888 -12.121 1.00 95.06 101 ILE A C 1
ATOM 799 O O . ILE A 1 101 ? -4.069 -2.415 -13.153 1.00 95.06 101 ILE A O 1
ATOM 803 N N . GLY A 1 102 ? -5.513 -3.817 -12.141 1.00 93.88 102 GLY A N 1
ATOM 804 C CA . GLY A 1 102 ? -5.970 -4.488 -13.358 1.00 93.88 102 GLY A CA 1
ATOM 805 C C . GLY A 1 102 ? -4.820 -5.197 -14.072 1.00 93.88 102 GLY A C 1
ATOM 806 O O . GLY A 1 102 ? -3.965 -5.800 -13.432 1.00 93.88 102 GLY A O 1
ATOM 807 N N . THR A 1 103 ? -4.762 -5.078 -15.397 1.00 93.88 103 THR A N 1
ATOM 808 C CA . THR A 1 103 ? -3.676 -5.615 -16.240 1.00 93.88 103 THR A CA 1
ATOM 809 C C . THR A 1 103 ? -2.559 -4.600 -16.508 1.00 93.88 103 THR A C 1
ATOM 811 O O . THR A 1 103 ? -1.658 -4.854 -17.303 1.00 93.88 103 THR A O 1
ATOM 814 N N . ARG A 1 104 ? -2.625 -3.412 -15.887 1.00 93.06 104 ARG A N 1
ATOM 815 C CA . ARG A 1 104 ? -1.811 -2.251 -16.282 1.00 93.06 104 ARG A CA 1
ATOM 816 C C . ARG A 1 104 ? -0.397 -2.282 -15.736 1.00 93.06 104 ARG A C 1
ATOM 818 O O . ARG A 1 104 ? 0.491 -1.760 -16.391 1.00 93.06 104 ARG A O 1
ATOM 825 N N . HIS A 1 105 ? -0.194 -2.799 -14.531 1.00 95.31 105 HIS A N 1
ATOM 826 C CA . HIS A 1 105 ? 1.082 -2.678 -13.831 1.00 95.31 105 HIS A CA 1
ATOM 827 C C . HIS A 1 105 ? 1.521 -4.017 -13.268 1.00 95.31 105 HIS A C 1
ATOM 829 O O . HIS A 1 105 ? 0.714 -4.697 -12.637 1.00 95.31 105 HIS A O 1
ATOM 835 N N . ALA A 1 106 ? 2.806 -4.338 -13.425 1.00 97.25 106 ALA A N 1
ATOM 836 C CA . ALA A 1 106 ? 3.463 -5.389 -12.656 1.00 97.25 106 ALA A CA 1
ATOM 837 C C . ALA A 1 106 ? 3.324 -5.095 -11.156 1.00 97.25 106 ALA A C 1
ATOM 839 O O . ALA A 1 106 ? 3.638 -3.983 -10.710 1.00 97.25 106 ALA A O 1
ATOM 840 N N . TYR A 1 107 ? 2.842 -6.071 -10.387 1.00 98.06 107 TYR A N 1
ATOM 841 C CA . TYR A 1 107 ? 2.563 -5.913 -8.963 1.00 98.06 107 TYR A CA 1
ATOM 842 C C . TYR A 1 107 ? 2.943 -7.146 -8.150 1.00 98.06 107 TYR A C 1
ATOM 844 O O . TYR A 1 107 ? 2.966 -8.267 -8.651 1.00 98.06 107 TYR A O 1
ATOM 852 N N . GLN A 1 108 ? 3.174 -6.927 -6.862 1.00 98.44 108 GLN A N 1
ATOM 853 C CA . GLN A 1 108 ? 3.284 -7.964 -5.849 1.00 98.44 108 GLN A CA 1
ATOM 854 C C . GLN A 1 108 ? 2.585 -7.483 -4.583 1.00 98.44 108 GLN A C 1
ATOM 856 O O . GLN A 1 108 ? 2.691 -6.309 -4.217 1.00 98.44 108 GLN A O 1
ATOM 861 N N . TRP A 1 109 ? 1.870 -8.369 -3.907 1.00 98.56 109 TRP A N 1
ATOM 862 C CA . TRP A 1 109 ? 1.241 -8.053 -2.640 1.00 98.56 109 TRP A CA 1
ATOM 863 C C . TRP A 1 109 ? 1.408 -9.155 -1.608 1.00 98.56 109 TRP A C 1
ATOM 865 O O . TRP A 1 109 ? 1.591 -10.315 -1.951 1.00 98.56 109 TRP A O 1
ATOM 875 N N . ALA A 1 1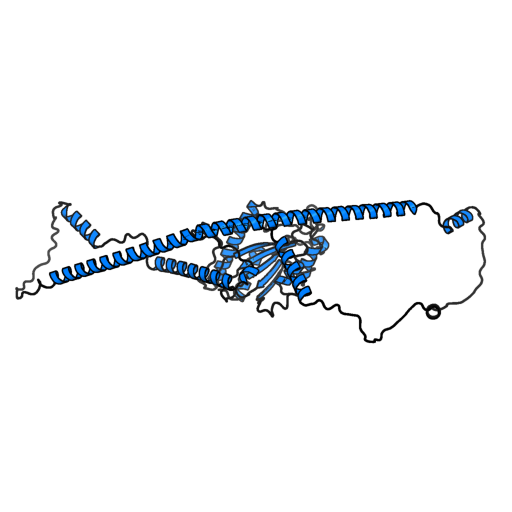10 ? 1.336 -8.769 -0.336 1.00 98.25 110 ALA A N 1
ATOM 876 C CA . ALA A 1 110 ? 1.365 -9.673 0.802 1.00 98.25 110 ALA A CA 1
ATOM 877 C C . ALA A 1 110 ? 0.409 -9.192 1.900 1.00 98.25 110 ALA A C 1
ATOM 879 O O . ALA A 1 110 ? 0.328 -7.992 2.181 1.00 98.25 110 ALA A O 1
ATOM 880 N N . ILE A 1 111 ? -0.287 -10.130 2.543 1.00 98.12 111 ILE A N 1
ATOM 881 C CA . ILE A 1 111 ? -1.126 -9.873 3.717 1.00 98.12 111 ILE A CA 1
ATOM 882 C C . ILE A 1 111 ? -0.364 -10.302 4.966 1.00 98.12 111 ILE A C 1
ATOM 884 O O . ILE A 1 111 ? -0.032 -11.476 5.136 1.00 98.12 111 ILE A O 1
ATOM 888 N N . HIS A 1 112 ? -0.097 -9.355 5.861 1.00 95.56 112 HIS A N 1
ATOM 889 C CA . HIS A 1 112 ? 0.519 -9.608 7.165 1.00 95.56 112 HIS A CA 1
ATOM 890 C C . HIS A 1 112 ? -0.533 -9.493 8.261 1.00 95.56 112 HIS A C 1
ATOM 892 O O . HIS A 1 112 ? -1.378 -8.605 8.211 1.00 95.56 112 HIS A O 1
ATOM 898 N N . SER A 1 113 ? -0.460 -10.347 9.281 1.00 93.69 113 SER A N 1
ATOM 899 C CA . SER A 1 113 ? -1.382 -10.326 10.425 1.00 93.69 113 SER A CA 1
ATOM 900 C C . SER A 1 113 ? -0.636 -10.434 11.764 1.00 93.69 113 SER A C 1
ATOM 902 O O . SER A 1 113 ? -0.718 -11.450 12.458 1.00 93.69 113 SER A O 1
ATOM 904 N N . PRO A 1 114 ? 0.163 -9.416 12.145 1.00 91.00 114 PRO A N 1
ATOM 905 C CA . PRO A 1 114 ? 0.745 -9.344 13.481 1.00 91.00 114 PRO A CA 1
ATOM 906 C C . PRO A 1 114 ? -0.329 -9.030 14.531 1.00 91.00 114 PRO A C 1
ATOM 908 O O . PRO A 1 114 ? -1.452 -8.639 14.208 1.00 91.00 114 PRO A O 1
ATOM 911 N N . LYS A 1 115 ? 0.032 -9.131 15.813 1.00 89.06 115 LYS A N 1
ATOM 912 C CA . LYS A 1 115 ? -0.830 -8.677 16.912 1.00 89.06 115 LYS A CA 1
ATOM 913 C C . LYS A 1 115 ? -0.733 -7.159 17.100 1.00 89.06 115 LYS A C 1
ATOM 915 O O . LYS A 1 115 ? 0.363 -6.611 17.217 1.00 89.06 115 LYS A O 1
ATOM 920 N N . ALA A 1 116 ? -1.879 -6.492 17.179 1.00 86.38 116 ALA A N 1
ATOM 921 C CA . ALA A 1 116 ? -1.998 -5.089 17.556 1.00 86.38 116 ALA A CA 1
ATOM 922 C C . ALA A 1 116 ? -1.746 -4.877 19.061 1.00 86.38 116 ALA A C 1
ATOM 924 O O . ALA A 1 116 ? -1.682 -5.810 19.863 1.00 86.38 116 ALA A O 1
ATOM 925 N N . ALA A 1 117 ? -1.642 -3.606 19.463 1.00 80.69 117 ALA A N 1
ATOM 926 C CA . ALA A 1 117 ? -1.458 -3.214 20.862 1.00 80.69 117 ALA A CA 1
ATOM 927 C C . ALA A 1 117 ? -2.604 -3.674 21.785 1.00 80.69 117 ALA A C 1
ATOM 929 O O . ALA A 1 117 ? -2.361 -3.855 22.978 1.00 80.69 117 ALA A O 1
ATOM 930 N N . ASP A 1 118 ? -3.804 -3.880 21.224 1.00 82.31 118 ASP A N 1
ATOM 931 C CA . ASP A 1 118 ? -4.999 -4.412 21.894 1.00 82.31 118 ASP A CA 1
ATOM 932 C C . ASP A 1 118 ? -4.997 -5.951 22.023 1.00 82.31 118 ASP A C 1
ATOM 934 O O . ASP A 1 118 ? -5.963 -6.520 22.519 1.00 82.31 118 ASP A O 1
ATOM 938 N N . GLY A 1 119 ? -3.929 -6.624 21.579 1.00 85.44 119 GLY A N 1
ATOM 939 C CA . GLY A 1 119 ? -3.746 -8.076 21.670 1.00 85.44 119 GLY A CA 1
ATOM 940 C C . GLY A 1 119 ? -4.384 -8.883 20.536 1.00 85.44 119 GLY A C 1
ATOM 941 O O . GLY A 1 119 ? -4.096 -10.073 20.409 1.00 85.44 119 GLY A O 1
ATOM 942 N N . ASN A 1 120 ? -5.195 -8.250 19.692 1.00 89.44 120 ASN A N 1
ATOM 943 C CA . ASN A 1 120 ? -5.912 -8.899 18.596 1.00 89.44 120 ASN A CA 1
ATOM 944 C C . ASN A 1 120 ? -5.121 -8.836 17.280 1.00 89.44 120 ASN A C 1
ATOM 946 O O . ASN A 1 120 ? -4.140 -8.105 17.169 1.00 89.44 120 ASN A O 1
ATOM 950 N N . GLU A 1 121 ? -5.574 -9.555 16.251 1.00 91.81 121 GLU A N 1
ATOM 951 C CA . GLU A 1 121 ? -4.976 -9.484 14.912 1.00 91.81 121 GLU A CA 1
ATOM 952 C C . GLU A 1 121 ? -5.041 -8.062 14.323 1.00 91.81 121 GLU A C 1
ATOM 954 O O . GLU A 1 121 ? -6.033 -7.337 14.488 1.00 91.81 121 GLU A O 1
ATOM 959 N N . GLN A 1 122 ? -3.996 -7.696 13.578 1.00 92.75 122 GLN A N 1
ATOM 960 C CA . GLN A 1 122 ? -3.900 -6.484 12.766 1.00 92.75 122 GLN A CA 1
ATOM 961 C C . GLN A 1 122 ? -3.614 -6.828 11.291 1.00 92.75 122 GLN A C 1
ATOM 963 O O . GLN A 1 122 ? -2.526 -6.512 10.790 1.00 92.75 122 GLN A O 1
ATOM 968 N N . PRO A 1 123 ? -4.566 -7.450 10.573 1.00 95.94 123 PRO A N 1
ATOM 969 C CA . PRO A 1 123 ? -4.381 -7.773 9.168 1.00 95.94 123 PRO A CA 1
ATOM 970 C C . PRO A 1 123 ? -4.145 -6.499 8.348 1.00 95.94 123 PRO A C 1
ATOM 972 O O . PRO A 1 123 ? -4.896 -5.524 8.452 1.00 95.94 123 PRO A O 1
ATOM 975 N N . HIS A 1 124 ? -3.096 -6.481 7.536 1.00 97.06 124 HIS A N 1
ATOM 976 C CA . HIS A 1 124 ? -2.802 -5.383 6.627 1.00 97.06 124 HIS A CA 1
ATOM 977 C C . HIS A 1 124 ? -2.148 -5.884 5.344 1.00 97.06 124 HIS A C 1
ATOM 979 O O . HIS A 1 124 ? -1.382 -6.845 5.338 1.00 97.06 124 HIS A O 1
ATOM 985 N N . LEU A 1 125 ? -2.479 -5.209 4.252 1.00 98.38 125 LEU A N 1
ATOM 986 C CA . LEU A 1 125 ? -1.971 -5.461 2.919 1.00 98.38 125 LEU A CA 1
ATOM 987 C C . LEU A 1 125 ? -0.799 -4.524 2.638 1.00 98.38 125 LEU A C 1
ATOM 989 O O . LEU A 1 125 ? -0.924 -3.302 2.763 1.00 98.38 125 LEU A O 1
ATOM 993 N N . HIS A 1 126 ? 0.300 -5.108 2.184 1.00 98.38 126 HIS A N 1
ATOM 994 C CA . HIS A 1 126 ? 1.326 -4.425 1.416 1.00 98.38 126 HIS A CA 1
ATOM 995 C C . HIS A 1 126 ? 1.100 -4.750 -0.059 1.00 98.38 126 HIS A C 1
ATOM 997 O O . HIS A 1 126 ? 1.283 -5.896 -0.445 1.00 98.38 126 HIS A O 1
ATOM 1003 N N . LEU A 1 127 ? 0.706 -3.775 -0.880 1.00 98.38 127 LEU A N 1
ATOM 1004 C CA . LEU A 1 127 ? 0.581 -3.923 -2.335 1.00 98.38 127 LEU A CA 1
ATOM 1005 C C . LEU A 1 127 ? 1.584 -2.993 -3.007 1.00 98.38 127 LEU A C 1
ATOM 1007 O O . LEU A 1 127 ? 1.390 -1.777 -3.022 1.00 98.38 127 LEU A O 1
ATOM 1011 N N . MET A 1 128 ? 2.655 -3.557 -3.557 1.00 97.69 128 MET A N 1
ATOM 1012 C CA . MET A 1 128 ? 3.645 -2.815 -4.327 1.00 97.69 128 MET A CA 1
ATOM 1013 C C . MET A 1 128 ? 3.467 -3.035 -5.829 1.00 97.69 128 MET A C 1
ATOM 1015 O O . MET A 1 128 ? 3.190 -4.143 -6.274 1.00 97.69 128 MET A O 1
ATOM 1019 N N . PHE A 1 129 ? 3.624 -1.981 -6.626 1.00 97.38 129 PHE A N 1
ATOM 1020 C CA . PHE A 1 129 ? 3.482 -2.045 -8.082 1.00 97.38 129 PHE A CA 1
ATOM 1021 C C . PHE A 1 129 ? 4.446 -1.089 -8.790 1.00 97.38 129 PHE A C 1
ATOM 1023 O O . PHE A 1 129 ? 4.865 -0.067 -8.233 1.00 97.38 129 PHE A O 1
ATOM 1030 N N . SER A 1 130 ? 4.808 -1.422 -10.027 1.00 95.88 130 SER A N 1
ATOM 1031 C CA . SER A 1 130 ? 5.620 -0.562 -10.888 1.00 95.88 130 SER A CA 1
ATOM 1032 C C . SER A 1 130 ? 4.759 0.490 -11.576 1.00 95.88 130 SER A C 1
ATOM 1034 O O . SER A 1 130 ? 3.692 0.179 -12.084 1.00 95.88 130 SER A O 1
ATOM 1036 N N . GLU A 1 131 ? 5.241 1.727 -11.694 1.00 93.62 131 GLU A N 1
ATOM 1037 C CA . GLU A 1 131 ? 4.569 2.747 -12.520 1.00 93.62 131 GLU A CA 1
ATOM 1038 C C . GLU A 1 131 ? 4.720 2.493 -14.027 1.00 93.62 131 GLU A C 1
ATOM 1040 O O . GLU A 1 131 ? 4.130 3.202 -14.840 1.00 93.62 131 GLU A O 1
ATOM 1045 N N . ARG A 1 132 ? 5.556 1.525 -14.416 1.00 94.06 132 ARG A N 1
ATOM 1046 C CA . ARG A 1 132 ? 5.689 1.085 -15.804 1.00 94.06 132 ARG A CA 1
ATOM 1047 C C . ARG A 1 132 ? 4.403 0.369 -16.209 1.00 94.06 132 ARG A C 1
ATOM 1049 O O . ARG A 1 132 ? 3.947 -0.513 -15.483 1.00 94.06 132 ARG A O 1
ATOM 1056 N N . GLN A 1 133 ? 3.814 0.782 -17.325 1.00 93.06 133 GLN A N 1
ATOM 1057 C CA . GLN A 1 133 ? 2.591 0.184 -17.840 1.00 93.06 133 GLN A CA 1
ATOM 1058 C C . GLN A 1 133 ? 2.883 -0.968 -18.798 1.00 93.06 133 GLN A C 1
ATOM 1060 O O . GLN A 1 133 ? 3.743 -0.854 -19.672 1.00 93.06 133 GLN A O 1
ATOM 1065 N N . CYS A 1 134 ? 2.136 -2.055 -18.639 1.00 92.56 134 CYS A N 1
ATOM 1066 C CA . CYS A 1 134 ? 2.116 -3.194 -19.539 1.00 92.56 134 CYS A CA 1
ATOM 1067 C C . CYS A 1 134 ? 1.425 -2.780 -20.845 1.00 92.56 134 CYS A C 1
ATOM 1069 O O . CYS A 1 134 ? 0.225 -2.517 -20.868 1.00 92.56 134 CYS A O 1
ATOM 1071 N N . ASP A 1 135 ? 2.195 -2.705 -21.926 1.00 92.69 135 ASP A N 1
ATOM 1072 C CA . ASP A 1 135 ? 1.754 -2.250 -23.251 1.00 92.69 135 ASP A CA 1
ATOM 1073 C C . ASP A 1 135 ? 1.874 -3.346 -24.328 1.00 92.69 135 ASP A C 1
ATOM 1075 O O . ASP A 1 135 ? 1.726 -3.071 -25.515 1.00 92.69 135 ASP A O 1
ATOM 1079 N N . GLY A 1 136 ? 2.139 -4.591 -23.915 1.00 93.06 136 GLY A N 1
ATOM 1080 C CA . GLY A 1 136 ? 2.190 -5.769 -24.786 1.00 93.06 136 GLY A CA 1
ATOM 1081 C C . GLY A 1 136 ? 3.523 -6.005 -25.502 1.00 93.06 136 GLY A C 1
ATOM 1082 O O . GLY A 1 136 ? 3.707 -7.078 -26.069 1.00 93.06 136 GLY A O 1
ATOM 1083 N N . TYR A 1 137 ? 4.477 -5.070 -25.452 1.00 95.06 137 TYR A N 1
ATOM 1084 C CA . TYR A 1 137 ? 5.791 -5.280 -26.064 1.00 95.06 137 TYR A CA 1
ATOM 1085 C C . TYR A 1 137 ? 6.713 -6.099 -25.160 1.00 95.06 137 TYR A C 1
ATOM 1087 O O . TYR A 1 137 ? 6.960 -5.741 -24.002 1.00 95.06 137 TYR A O 1
ATOM 1095 N N . THR A 1 138 ? 7.296 -7.153 -25.724 1.00 95.06 138 THR A N 1
ATOM 1096 C CA . THR A 1 138 ? 8.369 -7.915 -25.085 1.00 95.06 138 THR A CA 1
ATOM 1097 C C . THR A 1 138 ? 9.627 -7.058 -24.996 1.00 95.06 138 THR A C 1
ATOM 1099 O O . THR A 1 138 ? 10.084 -6.505 -25.992 1.00 95.06 138 THR A O 1
ATOM 1102 N N . ARG A 1 139 ? 10.181 -6.939 -23.789 1.00 96.75 139 ARG A N 1
ATOM 1103 C CA . ARG A 1 139 ? 11.411 -6.193 -23.504 1.00 96.75 139 ARG A CA 1
ATOM 1104 C C . ARG A 1 139 ? 12.267 -7.000 -22.551 1.00 96.75 139 ARG A C 1
ATOM 1106 O O . ARG A 1 139 ? 11.722 -7.587 -21.615 1.00 96.75 139 ARG A O 1
ATOM 1113 N N . ASP A 1 140 ? 13.576 -6.984 -22.755 1.00 97.12 140 ASP A N 1
ATOM 1114 C CA . ASP A 1 140 ? 14.523 -7.471 -21.754 1.00 97.12 140 ASP A CA 1
ATOM 1115 C C . ASP A 1 140 ? 14.514 -6.562 -20.497 1.00 97.12 140 ASP A C 1
ATOM 1117 O O . ASP A 1 140 ? 13.926 -5.466 -20.521 1.00 97.12 140 ASP A O 1
ATOM 1121 N N . PRO A 1 141 ? 15.119 -7.000 -19.376 1.00 97.00 141 PRO A N 1
ATOM 1122 C CA . PRO A 1 141 ? 15.139 -6.220 -18.141 1.00 97.00 141 PRO A CA 1
ATOM 1123 C C . PRO A 1 141 ? 15.738 -4.818 -18.305 1.00 97.00 141 PRO A C 1
ATOM 1125 O O . PRO A 1 141 ? 15.208 -3.861 -17.748 1.00 97.00 141 PRO A O 1
ATOM 1128 N N . GLU A 1 142 ? 16.806 -4.659 -19.086 1.00 96.62 142 GLU A N 1
ATOM 1129 C CA . GLU A 1 142 ? 17.480 -3.370 -19.265 1.00 96.62 142 GLU A CA 1
ATOM 1130 C C . GLU A 1 142 ? 16.601 -2.402 -20.055 1.00 96.62 142 GLU A C 1
ATOM 1132 O O . GLU A 1 142 ? 16.419 -1.241 -19.678 1.00 96.62 142 GLU A O 1
ATOM 1137 N N . GLN A 1 143 ? 16.012 -2.882 -21.149 1.00 97.62 143 GLN A N 1
ATOM 1138 C CA . GLN A 1 143 ? 15.130 -2.116 -22.002 1.00 97.62 143 GLN A CA 1
ATOM 1139 C C . GLN A 1 143 ? 13.848 -1.732 -21.272 1.00 97.62 143 GLN A C 1
ATOM 1141 O O . GLN A 1 143 ? 13.431 -0.581 -21.392 1.00 97.62 143 GLN A O 1
ATOM 1146 N N . TYR A 1 144 ? 13.246 -2.627 -20.484 1.00 97.75 144 TYR A N 1
ATOM 1147 C CA . TYR A 1 144 ? 11.978 -2.378 -19.788 1.00 97.75 144 TYR A CA 1
ATOM 1148 C C . TYR A 1 144 ? 11.982 -1.058 -18.997 1.00 97.75 144 TYR A C 1
ATOM 1150 O O . TYR A 1 144 ? 11.013 -0.290 -19.054 1.00 97.75 144 TYR A O 1
ATOM 1158 N N . PHE A 1 145 ? 13.096 -0.739 -18.328 1.00 97.12 145 PHE A N 1
ATOM 1159 C CA . PHE A 1 145 ? 13.248 0.470 -17.512 1.00 97.12 145 PHE A CA 1
ATOM 1160 C C . PHE A 1 145 ? 13.941 1.645 -18.232 1.00 97.12 145 PHE A C 1
ATOM 1162 O O . PHE A 1 145 ? 14.076 2.726 -17.646 1.00 97.12 145 PHE A O 1
ATOM 1169 N N . LYS A 1 146 ? 14.293 1.527 -19.521 1.00 96.25 146 LYS A N 1
ATOM 1170 C CA . LYS A 1 146 ? 14.766 2.676 -20.321 1.00 96.25 146 LYS A CA 1
ATOM 1171 C C . LYS A 1 146 ? 13.684 3.752 -20.451 1.00 96.25 146 LYS A C 1
ATOM 1173 O O . LYS A 1 146 ? 12.520 3.580 -20.081 1.00 96.25 146 LYS A O 1
ATOM 1178 N N . ARG A 1 147 ? 14.061 4.926 -20.960 1.00 94.94 147 ARG A N 1
ATOM 1179 C CA . ARG A 1 147 ? 13.080 5.973 -21.279 1.00 94.94 147 ARG A CA 1
ATOM 1180 C C . ARG A 1 147 ? 12.105 5.462 -22.338 1.00 94.94 147 ARG A C 1
ATOM 1182 O O . ARG A 1 147 ? 12.496 4.752 -23.261 1.00 94.94 147 ARG A O 1
ATOM 1189 N N . TYR A 1 148 ? 10.843 5.842 -22.191 1.00 95.56 148 TYR A N 1
ATOM 1190 C CA . TYR A 1 148 ? 9.830 5.558 -23.198 1.00 95.56 148 TYR A CA 1
ATOM 1191 C C . TYR A 1 148 ? 10.140 6.310 -24.494 1.00 95.56 148 TYR A C 1
ATOM 1193 O O . TYR A 1 148 ? 10.479 7.495 -24.452 1.00 95.56 148 TYR A O 1
ATOM 1201 N N . ASN A 1 149 ? 10.001 5.626 -25.628 1.00 96.19 149 ASN A N 1
ATOM 1202 C CA . ASN A 1 149 ? 10.156 6.205 -26.957 1.00 96.19 149 ASN A CA 1
ATOM 1203 C C . ASN A 1 149 ? 8.770 6.355 -27.594 1.00 96.19 149 ASN A C 1
ATOM 1205 O O . ASN A 1 149 ? 8.157 5.371 -27.990 1.00 96.19 149 ASN A O 1
ATOM 1209 N N . SER A 1 150 ? 8.271 7.588 -27.697 1.00 93.12 150 SER A N 1
ATOM 1210 C CA . SER A 1 150 ? 6.940 7.854 -28.257 1.00 93.12 150 SER A CA 1
ATOM 1211 C C . SER A 1 150 ? 6.840 7.600 -29.759 1.00 93.12 150 SER A C 1
ATOM 1213 O O . SER A 1 150 ? 5.748 7.309 -30.233 1.00 93.12 150 SER A O 1
ATOM 1215 N N . LYS A 1 151 ? 7.952 7.704 -30.498 1.00 95.31 151 LYS A N 1
ATOM 1216 C CA . LYS A 1 151 ? 7.984 7.485 -31.952 1.00 95.31 151 LYS A CA 1
ATOM 1217 C C . LYS A 1 151 ? 8.039 6.002 -32.304 1.00 95.31 151 LYS A C 1
ATOM 1219 O O . LYS A 1 151 ? 7.474 5.596 -33.310 1.00 95.31 151 LYS A O 1
ATOM 1224 N N . ASN A 1 152 ? 8.724 5.206 -31.485 1.00 94.94 152 ASN A N 1
ATOM 1225 C CA . ASN A 1 152 ? 8.782 3.757 -31.636 1.00 94.94 152 ASN A CA 1
ATOM 1226 C C . ASN A 1 152 ? 8.755 3.071 -30.253 1.00 94.94 152 ASN A C 1
ATOM 1228 O O . ASN A 1 152 ? 9.819 2.817 -29.675 1.00 94.94 152 ASN A O 1
ATOM 1232 N N . PRO A 1 153 ? 7.554 2.791 -29.708 1.00 95.44 153 PRO A N 1
ATOM 1233 C CA . PRO A 1 153 ? 7.376 2.230 -28.363 1.00 95.44 153 PRO A CA 1
ATOM 1234 C C . PRO A 1 153 ? 8.079 0.889 -28.125 1.00 95.44 153 PRO A C 1
ATOM 1236 O O . PRO A 1 153 ? 8.520 0.623 -27.002 1.00 95.44 153 PRO A O 1
ATOM 1239 N N . ALA A 1 154 ? 8.232 0.078 -29.177 1.00 95.62 154 ALA A N 1
ATOM 1240 C CA . ALA A 1 154 ? 8.913 -1.214 -29.127 1.00 95.62 154 ALA A CA 1
ATOM 1241 C C . ALA A 1 154 ? 10.422 -1.082 -28.868 1.00 95.62 154 ALA A C 1
ATOM 1243 O O . ALA A 1 154 ? 11.013 -1.992 -28.304 1.00 95.62 154 ALA A O 1
ATOM 1244 N N . ASN A 1 155 ? 11.028 0.062 -29.214 1.00 95.75 155 ASN A N 1
ATOM 1245 C CA . ASN A 1 155 ? 12.469 0.325 -29.072 1.00 95.75 155 ASN A CA 1
ATOM 1246 C C . ASN A 1 155 ? 12.810 1.184 -27.838 1.00 95.75 155 ASN A C 1
ATOM 1248 O O . ASN A 1 155 ? 13.957 1.587 -27.646 1.00 95.75 155 ASN A O 1
ATOM 1252 N N . GLY A 1 156 ? 11.814 1.524 -27.017 1.00 96.56 156 GLY A N 1
ATOM 1253 C CA . GLY A 1 156 ? 11.990 2.222 -25.742 1.00 96.56 156 GLY A CA 1
ATOM 1254 C C . GLY A 1 156 ? 11.674 1.322 -24.552 1.00 96.56 156 GLY A C 1
ATOM 1255 O O . GLY A 1 156 ? 11.321 0.154 -24.718 1.00 96.56 156 GLY A O 1
ATOM 1256 N N . GLY A 1 157 ? 11.770 1.882 -23.346 1.00 96.88 157 GLY A N 1
ATOM 1257 C CA . GLY A 1 157 ? 11.234 1.229 -22.150 1.00 96.88 157 GLY A CA 1
ATOM 1258 C C . GLY A 1 157 ? 9.739 1.440 -21.983 1.00 96.88 157 GLY A C 1
ATOM 1259 O O . GLY A 1 157 ? 9.148 2.292 -22.644 1.00 96.88 157 GLY A O 1
ATOM 1260 N N . ALA A 1 158 ? 9.127 0.684 -21.076 1.00 95.62 158 ALA A N 1
ATOM 1261 C CA . ALA A 1 158 ? 7.694 0.758 -20.813 1.00 95.62 158 ALA A CA 1
ATOM 1262 C C . ALA A 1 158 ? 7.297 2.160 -20.320 1.00 95.62 158 ALA A C 1
ATOM 1264 O O . ALA A 1 158 ? 8.017 2.793 -19.532 1.00 95.62 158 ALA A O 1
ATOM 1265 N N . ARG A 1 159 ? 6.155 2.680 -20.783 1.00 94.00 159 ARG A N 1
ATOM 1266 C CA . ARG A 1 159 ? 5.716 4.038 -20.433 1.00 94.00 159 ARG A CA 1
ATOM 1267 C C . ARG A 1 159 ? 5.392 4.122 -18.944 1.00 94.00 159 ARG A C 1
ATOM 1269 O O . ARG A 1 159 ? 4.687 3.270 -18.415 1.00 94.00 159 ARG A O 1
ATOM 1276 N N . LYS A 1 160 ? 5.882 5.162 -18.262 1.00 91.62 160 LYS A N 1
ATOM 1277 C CA . LYS A 1 160 ? 5.445 5.454 -16.890 1.00 91.62 160 LYS A CA 1
ATOM 1278 C C . LYS A 1 160 ? 4.086 6.140 -16.895 1.00 91.62 160 LYS A C 1
ATOM 1280 O O . LYS A 1 160 ? 3.851 7.037 -17.700 1.00 91.62 160 LYS A O 1
ATOM 1285 N N . GLY A 1 161 ? 3.226 5.758 -15.967 1.00 84.81 161 GLY A N 1
ATOM 1286 C CA . GLY A 1 161 ? 1.944 6.399 -15.707 1.00 84.81 161 GLY A CA 1
ATOM 1287 C C . GLY A 1 161 ? 1.380 5.886 -14.392 1.00 84.81 161 GLY A C 1
ATOM 1288 O O . GLY A 1 161 ? 1.659 4.759 -14.000 1.00 84.81 161 GLY A O 1
ATOM 1289 N N . TYR A 1 162 ? 0.615 6.716 -13.692 1.00 70.69 162 TYR A N 1
ATOM 1290 C CA . TYR A 1 162 ? -0.100 6.292 -12.493 1.00 70.69 162 TYR A CA 1
ATOM 1291 C C . TYR A 1 162 ? -1.596 6.220 -12.799 1.00 70.69 162 TYR A C 1
ATOM 1293 O O . TYR A 1 162 ? -2.166 7.177 -13.323 1.00 70.69 162 TYR A O 1
ATOM 1301 N N . GLY A 1 163 ? -2.228 5.098 -12.451 1.00 67.56 163 GLY A N 1
ATOM 1302 C CA . GLY A 1 163 ? -3.652 4.883 -12.693 1.00 67.56 163 GLY A CA 1
ATOM 1303 C C . GLY A 1 163 ? -3.973 4.684 -14.183 1.00 67.56 163 GLY A C 1
ATOM 1304 O O . GLY A 1 163 ? -3.137 4.161 -14.926 1.00 67.56 163 GLY A O 1
ATOM 1305 N N . PRO A 1 164 ? -5.177 5.070 -14.645 1.00 62.91 164 PRO A N 1
ATOM 1306 C CA . PRO A 1 164 ? -5.600 4.827 -16.024 1.00 62.91 164 PRO A CA 1
ATOM 1307 C C . PRO A 1 164 ? -4.824 5.664 -17.054 1.00 62.91 164 PRO A C 1
ATOM 1309 O O . PRO A 1 164 ? -4.790 5.310 -18.230 1.00 62.91 164 PRO A O 1
ATOM 1312 N N . SER A 1 165 ? -4.171 6.751 -16.637 1.00 59.94 165 SER A N 1
ATOM 1313 C CA . SER A 1 165 ? -3.597 7.730 -17.561 1.00 59.94 165 SER A CA 1
ATOM 1314 C C . SER A 1 165 ? -2.099 7.512 -17.800 1.00 59.94 165 SER A C 1
ATOM 1316 O O . SER A 1 165 ? -1.241 7.986 -17.049 1.00 59.94 165 SER A O 1
ATOM 1318 N N . ALA A 1 166 ? -1.775 6.812 -18.889 1.00 62.88 166 ALA A N 1
ATOM 1319 C CA . ALA A 1 166 ? -0.406 6.598 -19.355 1.00 62.88 166 ALA A CA 1
ATOM 1320 C C . ALA A 1 166 ? 0.322 7.924 -19.648 1.00 62.88 166 ALA A C 1
ATOM 1322 O O . ALA A 1 166 ? -0.114 8.716 -20.484 1.00 62.88 166 ALA A O 1
ATOM 1323 N N . GLY A 1 167 ? 1.480 8.158 -19.024 1.00 66.06 167 GLY A N 1
ATOM 1324 C CA . GLY A 1 167 ? 2.344 9.299 -19.336 1.00 66.06 167 GLY A CA 1
ATOM 1325 C C . GLY A 1 167 ? 1.858 10.674 -18.888 1.00 66.06 167 GLY A C 1
ATOM 1326 O O . GLY A 1 167 ? 2.463 11.659 -19.307 1.00 66.06 167 GLY A O 1
ATOM 1327 N N . LEU A 1 168 ? 0.822 10.759 -18.050 1.00 72.06 168 LEU A N 1
ATOM 1328 C CA . LEU A 1 168 ? 0.455 12.011 -17.393 1.00 72.06 168 LEU A CA 1
ATOM 1329 C C . LEU A 1 168 ? 1.228 12.172 -16.085 1.00 72.06 168 LEU A C 1
ATOM 1331 O O . LEU A 1 168 ? 1.293 11.261 -15.258 1.00 72.06 168 LEU A O 1
ATOM 1335 N N . THR A 1 169 ? 1.794 13.362 -15.887 1.00 71.31 169 THR A N 1
ATOM 1336 C CA . THR A 1 169 ? 2.312 13.773 -14.580 1.00 71.31 169 THR A CA 1
ATOM 1337 C C . THR A 1 169 ? 1.233 14.595 -13.898 1.00 71.31 169 THR A C 1
ATOM 1339 O O . THR A 1 169 ? 1.045 15.760 -14.228 1.00 71.31 169 THR A O 1
ATOM 1342 N N . LEU A 1 170 ? 0.521 13.982 -12.957 1.00 78.75 170 LEU A N 1
ATOM 1343 C CA . LEU A 1 170 ? -0.474 14.684 -12.149 1.00 78.75 170 LEU A CA 1
ATOM 1344 C C . LEU A 1 170 ? 0.203 15.766 -11.300 1.00 78.75 170 LEU A C 1
ATOM 1346 O O . LEU A 1 170 ? 1.254 15.509 -10.704 1.00 78.75 170 LEU A O 1
ATOM 1350 N N . SER A 1 171 ? -0.416 16.936 -11.183 1.00 85.88 171 SER A N 1
ATOM 1351 C CA . SER A 1 171 ? -0.051 17.989 -10.230 1.00 85.88 171 SER A CA 1
ATOM 1352 C C . SER A 1 171 ? -0.217 17.521 -8.778 1.00 85.88 171 SER A C 1
ATOM 1354 O O . SER A 1 171 ? -0.811 16.479 -8.488 1.00 85.88 171 SER A O 1
ATOM 1356 N N . ALA A 1 172 ? 0.306 18.285 -7.816 1.00 85.81 172 ALA A N 1
ATOM 1357 C CA . ALA A 1 172 ? 0.150 17.951 -6.398 1.00 85.81 172 ALA A CA 1
ATOM 1358 C C . ALA A 1 172 ? -1.330 17.891 -5.967 1.00 85.81 172 ALA A C 1
ATOM 1360 O O . ALA A 1 172 ? -1.725 16.975 -5.241 1.00 85.81 172 ALA A O 1
ATOM 1361 N N . THR A 1 173 ? -2.148 18.824 -6.460 1.00 89.69 173 THR A N 1
ATOM 1362 C CA . THR A 1 173 ? -3.588 18.902 -6.181 1.00 89.69 173 THR A CA 1
ATOM 1363 C C . THR A 1 173 ? -4.346 17.720 -6.777 1.00 89.69 173 THR A C 1
ATOM 1365 O O . THR A 1 173 ? -5.157 17.098 -6.086 1.00 89.69 173 THR A O 1
ATOM 1368 N N . GLU A 1 174 ? -4.043 17.351 -8.022 1.00 88.94 174 GLU A N 1
ATOM 1369 C CA . GLU A 1 174 ? -4.640 16.180 -8.669 1.00 88.94 174 GLU A CA 1
ATOM 1370 C C . GLU A 1 174 ? -4.242 14.896 -7.942 1.00 88.94 174 GLU A C 1
ATOM 1372 O O . GLU A 1 174 ? -5.112 14.112 -7.586 1.00 88.94 174 GLU A O 1
ATOM 1377 N N . ARG A 1 175 ? -2.963 14.715 -7.578 1.00 86.56 175 ARG A N 1
ATOM 1378 C CA . ARG A 1 175 ? -2.526 13.549 -6.783 1.00 86.56 175 ARG A CA 1
ATOM 1379 C C . ARG A 1 175 ? -3.254 13.443 -5.443 1.00 86.56 175 ARG A C 1
ATOM 1381 O O . ARG A 1 175 ? -3.589 12.340 -5.014 1.00 86.56 175 ARG A O 1
ATOM 1388 N N . LYS A 1 176 ? -3.492 14.569 -4.763 1.00 89.31 176 LYS A N 1
ATOM 1389 C CA . LYS A 1 176 ? -4.249 14.597 -3.500 1.00 89.31 176 LYS A CA 1
ATOM 1390 C C . LYS A 1 176 ? -5.709 14.202 -3.718 1.00 89.31 176 LYS A C 1
ATOM 1392 O O . LYS A 1 176 ? -6.273 13.483 -2.894 1.00 89.31 176 LYS A O 1
ATOM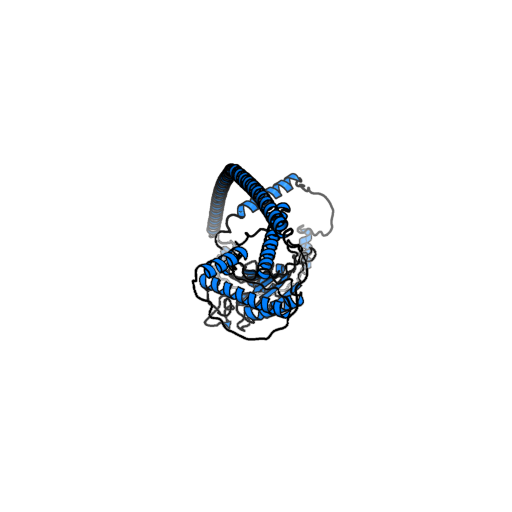 1397 N N . THR A 1 177 ? -6.301 14.656 -4.818 1.00 91.25 177 THR A N 1
ATOM 1398 C CA . THR A 1 177 ? -7.673 14.319 -5.216 1.00 91.25 177 THR A CA 1
ATOM 1399 C C . THR A 1 177 ? -7.790 12.839 -5.570 1.00 91.25 177 THR A C 1
ATOM 1401 O O . THR A 1 177 ? -8.611 12.146 -4.977 1.00 91.25 177 THR A O 1
ATOM 1404 N N . GLU A 1 178 ? -6.890 12.319 -6.402 1.00 89.56 178 GLU A N 1
ATOM 1405 C CA . GLU A 1 178 ? -6.807 10.897 -6.749 1.00 89.56 178 GLU A CA 1
ATOM 1406 C C . GLU A 1 178 ? -6.611 10.012 -5.517 1.00 89.56 178 GLU A C 1
ATOM 1408 O O . GLU A 1 178 ? -7.263 8.981 -5.380 1.00 89.56 178 GLU A O 1
ATOM 1413 N N . LEU A 1 179 ? -5.768 10.420 -4.561 1.00 91.56 179 LEU A N 1
ATOM 1414 C CA . LEU A 1 179 ? -5.595 9.670 -3.315 1.00 91.56 179 LEU A CA 1
ATOM 1415 C C . LEU A 1 179 ? -6.879 9.644 -2.472 1.00 91.56 179 LEU A C 1
ATOM 1417 O O . LEU A 1 179 ? -7.179 8.627 -1.847 1.00 91.56 179 LEU A O 1
ATOM 1421 N N . ARG A 1 180 ? -7.646 10.741 -2.432 1.00 93.25 180 ARG A N 1
ATOM 1422 C CA . ARG A 1 180 ? -8.954 10.765 -1.754 1.00 93.25 180 ARG A CA 1
ATOM 1423 C C . ARG A 1 180 ? -9.953 9.846 -2.454 1.00 93.25 180 ARG A C 1
ATOM 1425 O O . ARG A 1 180 ? -10.630 9.080 -1.777 1.00 93.25 180 ARG A O 1
ATOM 1432 N N . GLN A 1 181 ? -10.000 9.867 -3.783 1.00 93.88 181 GLN A N 1
ATOM 1433 C CA . GLN A 1 181 ? -10.872 8.980 -4.552 1.00 93.88 181 GLN A CA 1
ATOM 1434 C C . GLN A 1 181 ? -10.477 7.505 -4.393 1.00 93.88 181 GLN A C 1
ATOM 1436 O O . GLN A 1 181 ? -11.346 6.670 -4.171 1.00 93.88 181 GLN A O 1
ATOM 1441 N N . LEU A 1 182 ? -9.179 7.182 -4.405 1.00 94.38 182 LEU A N 1
ATOM 1442 C CA . LEU A 1 182 ? -8.666 5.839 -4.108 1.00 94.38 182 LEU A CA 1
ATOM 1443 C C . LEU A 1 182 ? -9.136 5.357 -2.731 1.00 94.38 182 LEU A C 1
ATOM 1445 O O . LEU A 1 182 ? -9.580 4.223 -2.579 1.00 94.38 182 LEU A O 1
ATOM 1449 N N . ARG A 1 183 ? -9.080 6.230 -1.719 1.00 96.12 183 ARG A N 1
ATOM 1450 C CA . ARG A 1 183 ? -9.579 5.920 -0.372 1.00 96.12 183 ARG A CA 1
ATOM 1451 C C . ARG A 1 183 ? -11.086 5.671 -0.356 1.00 96.12 183 ARG A C 1
ATOM 1453 O O . ARG A 1 183 ? -11.519 4.758 0.334 1.00 96.12 183 ARG A O 1
ATOM 1460 N N . TYR A 1 184 ? -11.864 6.427 -1.124 1.00 96.31 184 TYR A N 1
ATOM 1461 C CA . TYR A 1 184 ? -13.307 6.211 -1.250 1.00 96.31 184 TYR A CA 1
ATOM 1462 C C . TYR A 1 184 ? -13.647 4.887 -1.959 1.00 96.31 184 TYR A C 1
ATOM 1464 O O . TYR A 1 184 ? -14.525 4.144 -1.519 1.00 96.31 184 TYR A O 1
ATOM 1472 N N . ARG A 1 185 ? -12.910 4.535 -3.020 1.00 96.81 185 ARG A N 1
ATOM 1473 C CA . ARG A 1 185 ? -13.059 3.235 -3.696 1.00 96.81 185 ARG A CA 1
ATOM 14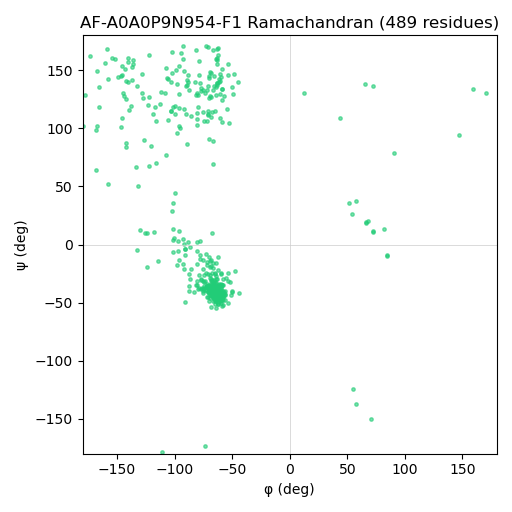74 C C . ARG A 1 185 ? -12.686 2.075 -2.771 1.00 96.81 185 ARG A C 1
ATOM 1476 O O . ARG A 1 185 ? -13.423 1.094 -2.706 1.00 96.81 185 ARG A O 1
ATOM 1483 N N . TRP A 1 186 ? -11.618 2.230 -1.984 1.00 97.75 186 TRP A N 1
ATOM 1484 C CA . TRP A 1 186 ? -11.257 1.276 -0.933 1.00 97.75 186 TRP A CA 1
ATOM 1485 C C . TRP A 1 186 ? -12.364 1.115 0.118 1.00 97.75 186 TRP A C 1
ATOM 1487 O O . TRP A 1 186 ? -12.733 -0.011 0.442 1.00 97.75 186 TRP A O 1
ATOM 1497 N N . GLU A 1 187 ? -12.922 2.220 0.625 1.00 97.81 187 GLU A N 1
ATOM 1498 C CA . GLU A 1 187 ? -14.058 2.196 1.555 1.00 97.81 187 GLU A CA 1
ATOM 1499 C C . GLU A 1 187 ? -15.224 1.384 0.998 1.00 97.81 187 GLU A C 1
ATOM 1501 O O . GLU A 1 187 ? -15.735 0.489 1.669 1.00 97.81 187 GLU A O 1
ATOM 1506 N N . THR A 1 188 ? -15.603 1.678 -0.244 1.00 98.06 188 THR A N 1
ATOM 1507 C CA . THR A 1 188 ? -16.726 1.036 -0.929 1.00 98.06 188 THR A CA 1
ATOM 1508 C C . THR A 1 188 ? -16.503 -0.469 -1.064 1.00 98.06 188 THR A C 1
ATOM 1510 O O . THR A 1 188 ? -17.375 -1.258 -0.689 1.00 98.06 188 THR A O 1
ATOM 1513 N N . SER A 1 189 ? -15.322 -0.879 -1.538 1.00 97.75 189 SER A N 1
ATOM 1514 C CA . SER A 1 189 ? -14.964 -2.293 -1.688 1.00 97.75 189 SER A CA 1
ATOM 1515 C C . SER A 1 189 ? -14.962 -3.012 -0.333 1.00 97.75 189 SER A C 1
ATOM 1517 O O . SER A 1 189 ? -15.691 -3.984 -0.127 1.00 97.75 189 SER A O 1
ATOM 1519 N N . CYS A 1 190 ? -14.267 -2.458 0.661 1.00 97.94 190 CYS A N 1
ATOM 1520 C CA . CYS A 1 190 ? -14.187 -3.026 2.004 1.00 97.94 190 CYS A CA 1
ATOM 1521 C C . CYS A 1 190 ? -15.567 -3.171 2.672 1.00 97.94 190 CYS A C 1
ATOM 1523 O O . CYS A 1 190 ? -15.899 -4.229 3.210 1.00 97.94 190 CYS A O 1
ATOM 1525 N N . ASN A 1 191 ? -16.410 -2.139 2.590 1.00 98.25 191 ASN A N 1
ATOM 1526 C CA . ASN A 1 191 ? -17.760 -2.158 3.151 1.00 98.25 191 ASN A CA 1
ATOM 1527 C C . ASN A 1 191 ? -18.683 -3.152 2.439 1.00 98.25 191 ASN A C 1
ATOM 1529 O O . ASN A 1 191 ? -19.506 -3.788 3.101 1.00 98.25 191 ASN A O 1
ATOM 1533 N N . THR A 1 192 ? -18.510 -3.338 1.129 1.00 98.38 192 THR A N 1
ATOM 1534 C CA . THR A 1 192 ? -19.229 -4.359 0.357 1.00 98.38 192 THR A CA 1
ATOM 1535 C C . THR A 1 192 ? -18.861 -5.764 0.835 1.00 98.38 192 THR A C 1
ATOM 1537 O O . THR A 1 192 ? -19.749 -6.576 1.093 1.00 98.38 192 THR A O 1
ATOM 1540 N N . HIS A 1 193 ? -17.572 -6.055 1.038 1.00 98.44 193 HIS A N 1
ATOM 1541 C CA . HIS A 1 193 ? -17.135 -7.358 1.557 1.00 98.44 193 HIS A CA 1
ATOM 1542 C C . HIS A 1 193 ? -17.583 -7.586 3.006 1.00 98.44 193 HIS A C 1
ATOM 1544 O O . HIS A 1 193 ? -18.053 -8.674 3.335 1.00 98.44 193 HIS A O 1
ATOM 1550 N N . LEU A 1 194 ? -17.528 -6.559 3.860 1.00 98.19 194 LEU A N 1
ATOM 1551 C CA . LEU A 1 194 ? -18.063 -6.630 5.224 1.00 98.19 194 LEU A CA 1
ATOM 1552 C C . LEU A 1 194 ? -19.568 -6.925 5.240 1.00 98.19 194 LEU A C 1
ATOM 1554 O O . LEU A 1 194 ? -20.022 -7.722 6.058 1.00 98.19 194 LEU A O 1
ATOM 1558 N N . GLN A 1 195 ? -20.335 -6.318 4.331 1.00 98.00 195 GLN A N 1
ATOM 1559 C CA . GLN A 1 195 ? -21.761 -6.594 4.181 1.00 98.00 195 GLN A CA 1
ATOM 1560 C C . GLN A 1 195 ? -22.021 -8.027 3.711 1.00 98.00 195 GLN A C 1
ATOM 1562 O O . GLN A 1 195 ? -22.849 -8.708 4.310 1.00 98.00 195 GLN A O 1
ATOM 1567 N N . ARG A 1 196 ? -21.302 -8.498 2.681 1.00 97.94 196 ARG A N 1
ATOM 1568 C CA . ARG A 1 196 ? -21.404 -9.879 2.172 1.00 97.94 196 ARG A CA 1
ATOM 1569 C C . ARG A 1 196 ? -21.069 -10.916 3.245 1.00 97.94 196 ARG A C 1
ATOM 1571 O O . ARG A 1 196 ? -21.694 -11.966 3.289 1.00 97.94 196 ARG A O 1
ATOM 1578 N N . ALA A 1 197 ? -20.132 -10.601 4.137 1.00 97.38 197 ALA A N 1
ATOM 1579 C CA . ALA A 1 197 ? -19.774 -11.438 5.279 1.00 97.38 197 ALA A CA 1
ATOM 1580 C C . ALA A 1 197 ? -20.769 -11.355 6.459 1.00 97.38 197 ALA A C 1
ATOM 1582 O O . ALA A 1 197 ? -20.511 -11.935 7.510 1.00 97.38 197 ALA A O 1
ATOM 1583 N N . GLY A 1 198 ? -21.873 -10.606 6.336 1.00 97.00 198 GLY A N 1
ATOM 1584 C CA . GLY A 1 198 ? -22.866 -10.441 7.404 1.00 97.00 198 GLY A CA 1
ATOM 1585 C C . GLY A 1 198 ? -22.400 -9.568 8.576 1.00 97.00 198 GLY A C 1
ATOM 1586 O O . GLY A 1 198 ? -23.061 -9.509 9.611 1.00 97.00 198 GLY A O 1
ATOM 1587 N N . SER A 1 199 ? -21.272 -8.863 8.447 1.00 96.06 199 SER A N 1
ATOM 1588 C CA . SER A 1 199 ? -20.774 -7.978 9.498 1.00 96.06 199 SER A CA 1
ATOM 1589 C C . SER A 1 199 ? -21.569 -6.677 9.521 1.00 96.06 199 SER A C 1
ATOM 1591 O O . SER A 1 199 ? -21.761 -6.033 8.491 1.00 96.06 199 SER A O 1
ATOM 1593 N N . ALA A 1 200 ? -21.976 -6.222 10.707 1.00 94.44 200 ALA A N 1
ATOM 1594 C CA . ALA A 1 200 ? -22.561 -4.891 10.893 1.00 94.44 200 ALA A CA 1
ATOM 1595 C C . ALA A 1 200 ? -21.504 -3.766 10.905 1.00 94.44 200 ALA A C 1
ATOM 1597 O O . ALA A 1 200 ? -21.846 -2.585 10.931 1.00 94.44 200 ALA A O 1
ATOM 1598 N N . LYS A 1 201 ? -20.205 -4.100 10.937 1.00 94.69 201 LYS A N 1
ATOM 1599 C CA . LYS A 1 201 ? -19.124 -3.105 10.988 1.00 94.69 201 LYS A CA 1
ATOM 1600 C C . LYS A 1 201 ? -18.866 -2.509 9.607 1.00 94.69 201 LYS A C 1
ATOM 1602 O O . LYS A 1 201 ? -18.963 -3.199 8.598 1.00 94.69 201 LYS A O 1
ATOM 1607 N N . ARG A 1 202 ? -18.505 -1.229 9.572 1.00 95.75 202 ARG A N 1
ATOM 1608 C CA . ARG A 1 202 ? -18.132 -0.488 8.362 1.00 95.75 202 ARG A CA 1
ATOM 1609 C C . ARG A 1 202 ? -16.903 0.364 8.644 1.00 95.75 202 ARG A C 1
ATOM 1611 O O . ARG A 1 202 ? -16.677 0.752 9.792 1.00 95.75 202 ARG A O 1
ATOM 1618 N N . ILE A 1 203 ? -16.124 0.632 7.606 1.00 95.69 203 ILE A N 1
ATOM 1619 C CA . ILE A 1 203 ? -15.073 1.645 7.625 1.00 95.69 203 ILE A CA 1
ATOM 1620 C C . ILE A 1 203 ? -15.598 2.951 7.031 1.00 95.69 203 ILE A C 1
ATOM 1622 O O . ILE A 1 203 ? -16.515 2.946 6.215 1.00 95.69 203 ILE A O 1
ATOM 1626 N N . ASP A 1 204 ? -14.998 4.055 7.459 1.00 94.31 204 ASP A N 1
ATOM 1627 C CA . ASP A 1 204 ? -15.244 5.390 6.923 1.00 94.31 204 ASP A CA 1
ATOM 1628 C C . ASP A 1 204 ? -13.886 6.089 6.797 1.00 94.31 204 ASP A C 1
ATOM 1630 O O . ASP A 1 204 ? -13.144 6.220 7.777 1.00 94.31 204 ASP A O 1
ATOM 1634 N N . MET A 1 205 ? -13.534 6.451 5.570 1.00 94.62 205 MET A N 1
ATOM 1635 C CA . MET A 1 205 ? -12.253 7.020 5.170 1.00 94.62 205 MET A CA 1
ATOM 1636 C C . MET A 1 205 ? -12.251 8.548 5.230 1.00 94.62 205 MET A C 1
ATOM 1638 O O . MET A 1 205 ? -11.202 9.165 5.006 1.00 94.62 205 MET A O 1
ATOM 1642 N N . ARG A 1 206 ? -13.394 9.165 5.554 1.00 92.56 206 ARG A N 1
ATOM 1643 C CA . ARG A 1 206 ? -13.491 10.601 5.809 1.00 92.56 206 ARG A CA 1
ATOM 1644 C C . ARG A 1 206 ? -12.782 10.967 7.110 1.00 92.56 206 ARG A C 1
ATOM 1646 O O . ARG A 1 206 ? -12.729 10.212 8.088 1.00 92.56 206 ARG A O 1
ATOM 1653 N N . SER A 1 207 ? -12.237 12.174 7.139 1.00 90.31 207 SER A N 1
ATOM 1654 C CA . SER A 1 207 ? -11.605 12.737 8.331 1.00 90.31 207 SER A CA 1
ATOM 1655 C C . SER A 1 207 ? -12.601 12.893 9.489 1.00 90.31 207 SER A C 1
ATOM 1657 O O . SER A 1 207 ? -13.817 12.876 9.310 1.00 90.31 207 SER A O 1
ATOM 1659 N N . HIS A 1 208 ? -12.096 13.065 10.714 1.00 88.94 208 HIS A N 1
ATOM 1660 C CA . HIS A 1 208 ? -12.958 13.357 11.867 1.00 88.94 208 HIS A CA 1
ATOM 1661 C C . HIS A 1 208 ? -13.798 14.630 11.684 1.00 88.94 208 HIS A C 1
ATOM 1663 O O . HIS A 1 208 ? -14.942 14.663 12.136 1.00 88.94 208 HIS A O 1
ATOM 1669 N N . ALA A 1 209 ? -13.243 15.638 11.002 1.00 90.38 209 ALA A N 1
ATOM 1670 C CA . ALA A 1 209 ? -13.941 16.875 10.674 1.00 90.38 209 ALA A CA 1
ATOM 1671 C C . ALA A 1 209 ? -15.113 16.615 9.715 1.00 90.38 209 ALA A C 1
ATOM 1673 O O . ALA A 1 209 ? -16.243 16.957 10.032 1.00 90.38 209 ALA A O 1
ATOM 1674 N N . GLU A 1 210 ? -14.878 15.914 8.603 1.00 91.19 210 GLU A N 1
ATOM 1675 C CA . GLU A 1 210 ? -15.925 15.577 7.619 1.00 91.19 210 GLU A CA 1
ATOM 1676 C C . GLU A 1 210 ? -17.018 14.657 8.191 1.00 91.19 210 GLU A C 1
ATOM 1678 O O . GLU A 1 210 ? -18.157 14.677 7.731 1.00 91.19 210 GLU A O 1
ATOM 1683 N N . ARG A 1 211 ? -16.683 13.846 9.202 1.00 89.31 211 ARG A N 1
ATOM 1684 C CA . ARG A 1 211 ? -17.638 12.990 9.925 1.00 89.31 211 ARG A CA 1
ATOM 1685 C C . ARG A 1 211 ? -18.335 13.695 11.089 1.00 89.31 211 ARG A C 1
ATOM 1687 O O . ARG A 1 211 ? -19.147 13.066 11.760 1.00 89.31 211 ARG A O 1
ATOM 1694 N N . ASN A 1 212 ? -1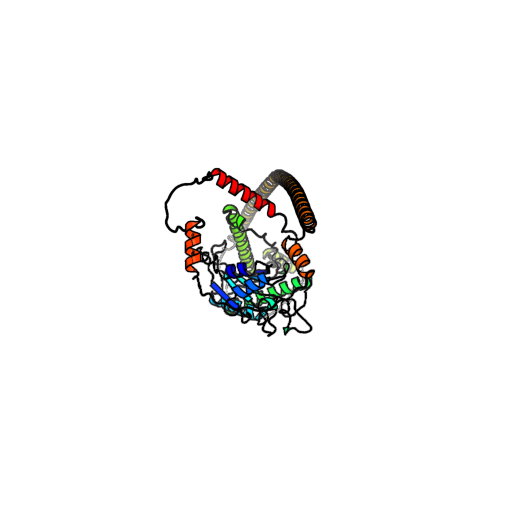8.002 14.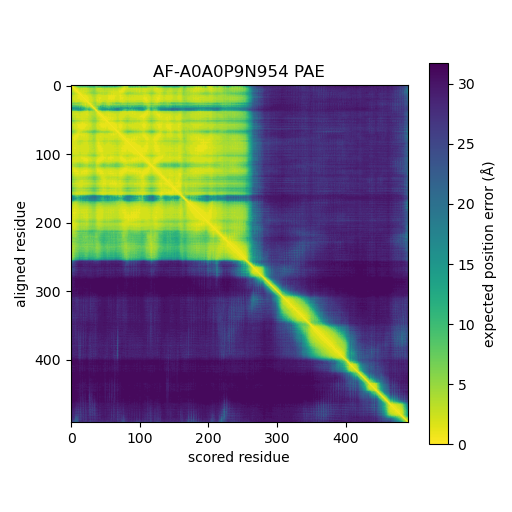959 11.359 1.00 88.69 212 ASN A N 1
ATOM 1695 C CA . ASN A 1 212 ? -18.521 15.739 12.483 1.00 88.69 212 ASN A CA 1
ATOM 1696 C C . ASN A 1 212 ? -18.389 15.023 13.839 1.00 88.69 212 ASN A C 1
ATOM 1698 O O . ASN A 1 212 ? -19.246 15.149 14.710 1.00 88.69 212 ASN A O 1
ATOM 1702 N N . THR A 1 213 ? -17.309 14.258 14.048 1.00 84.69 213 THR A N 1
ATOM 1703 C CA . THR A 1 213 ? -17.152 13.507 15.307 1.00 84.69 213 THR A CA 1
ATOM 1704 C C . THR A 1 213 ? -16.698 14.392 16.471 1.00 84.69 213 THR A C 1
ATOM 1706 O O . THR A 1 213 ? -16.684 13.927 17.606 1.00 84.69 213 THR A O 1
ATOM 1709 N N . GLY A 1 214 ? -16.260 15.630 16.202 1.00 85.88 214 GLY A N 1
ATOM 1710 C CA . GLY A 1 214 ? -15.678 16.535 17.205 1.00 85.88 214 GLY A CA 1
ATOM 1711 C C . GLY A 1 214 ? -14.334 16.053 17.767 1.00 85.88 214 GLY A C 1
ATOM 1712 O O . GLY A 1 214 ? -13.919 16.477 18.838 1.00 85.88 214 GLY A O 1
ATOM 1713 N N . LEU A 1 215 ? -13.667 15.128 17.069 1.00 84.62 215 LEU A N 1
ATOM 1714 C CA . LEU A 1 215 ? -12.426 14.505 17.525 1.00 84.62 215 LEU A CA 1
ATOM 1715 C C . LEU A 1 215 ? -11.244 15.051 16.733 1.00 84.62 215 LEU A C 1
ATOM 1717 O O . LEU A 1 215 ? -11.333 15.232 15.519 1.00 84.62 215 LEU A O 1
ATOM 1721 N N . THR A 1 216 ? -10.112 15.228 17.399 1.00 87.44 216 THR A N 1
ATOM 1722 C CA . THR A 1 216 ? -8.846 15.531 16.733 1.00 87.44 216 THR A CA 1
ATOM 1723 C C . THR A 1 216 ? -8.118 14.234 16.351 1.00 87.44 216 THR A C 1
ATOM 1725 O O . THR A 1 216 ? -8.241 13.217 17.052 1.00 87.44 216 THR A O 1
ATOM 1728 N N . PRO A 1 217 ? -7.390 14.213 15.216 1.00 87.00 217 PRO A N 1
ATOM 1729 C CA . PRO A 1 217 ? -6.521 13.093 14.872 1.00 87.00 217 PRO A CA 1
ATOM 1730 C C . PRO A 1 217 ? -5.461 12.860 15.954 1.00 87.00 217 PRO A C 1
ATOM 1732 O O . PRO A 1 217 ? -4.812 13.800 16.408 1.00 87.00 217 PRO A O 1
ATOM 1735 N N . GLU A 1 218 ? -5.265 11.602 16.348 1.00 86.44 218 GLU A N 1
ATOM 1736 C CA . GLU A 1 218 ? -4.174 11.238 17.255 1.00 86.44 218 GLU A CA 1
ATOM 1737 C C . GLU A 1 218 ? -2.819 11.368 16.548 1.00 86.44 218 GLU A C 1
ATOM 1739 O O . GLU A 1 218 ? -2.679 11.050 15.362 1.00 86.44 218 GLU A O 1
ATOM 1744 N N . ARG A 1 219 ? -1.792 11.777 17.299 1.00 87.25 219 ARG A N 1
ATOM 1745 C CA . ARG A 1 219 ? -0.402 11.731 16.839 1.00 87.25 219 ARG A CA 1
ATOM 1746 C C . ARG A 1 219 ? 0.008 10.287 16.522 1.00 87.25 219 ARG A C 1
ATOM 1748 O O . ARG A 1 219 ? -0.390 9.332 17.188 1.00 87.25 219 ARG A O 1
ATOM 1755 N N . LYS A 1 220 ? 0.877 10.133 15.522 1.00 85.12 220 LYS A N 1
ATOM 1756 C CA . LYS A 1 220 ? 1.543 8.864 15.221 1.00 85.12 220 LYS A CA 1
ATOM 1757 C C . LYS A 1 220 ? 2.630 8.571 16.262 1.00 85.12 220 LYS A C 1
ATOM 1759 O O . LYS A 1 220 ? 3.486 9.414 16.504 1.00 85.12 220 LYS A O 1
ATOM 1764 N N . TYR A 1 221 ? 2.618 7.358 16.803 1.00 85.50 221 TYR A N 1
ATOM 1765 C CA . TYR A 1 221 ? 3.669 6.839 17.683 1.00 85.50 221 TYR A CA 1
ATOM 1766 C C . TYR A 1 221 ? 4.652 5.968 16.893 1.00 85.50 221 TYR A C 1
ATOM 1768 O O . TYR A 1 221 ? 4.244 5.164 16.046 1.00 85.50 221 TYR A O 1
ATOM 1776 N N . LEU A 1 222 ? 5.944 6.116 17.171 1.00 84.56 222 LEU A N 1
ATOM 1777 C CA . LEU A 1 222 ? 7.026 5.339 16.578 1.00 84.56 222 LEU A CA 1
ATOM 1778 C C . LEU A 1 222 ? 7.148 3.947 17.224 1.00 84.56 222 LEU A C 1
ATOM 1780 O O . LEU A 1 222 ? 6.769 3.755 18.380 1.00 84.56 222 LEU A O 1
ATOM 1784 N N . PRO A 1 223 ? 7.754 2.962 16.532 1.00 80.19 223 PRO A N 1
ATOM 1785 C CA . PRO A 1 223 ? 8.022 1.649 17.123 1.00 80.19 223 PRO A CA 1
ATOM 1786 C C . PRO A 1 223 ? 8.924 1.680 18.369 1.00 80.19 223 PRO A C 1
ATOM 1788 O O . PRO A 1 223 ? 8.905 0.751 19.168 1.00 80.19 223 PRO A O 1
ATOM 1791 N N . SER A 1 224 ? 9.767 2.702 18.537 1.00 84.38 224 SER A N 1
ATOM 1792 C CA . SER A 1 224 ? 10.530 2.922 19.776 1.00 84.38 224 SER A CA 1
ATOM 1793 C C . SER A 1 224 ? 9.633 3.352 20.933 1.00 84.38 224 SER A C 1
ATOM 1795 O O . SER A 1 224 ? 9.794 2.840 22.031 1.00 84.38 224 SER A O 1
ATOM 1797 N N . GLU A 1 225 ? 8.664 4.228 20.683 1.00 85.62 225 GLU A N 1
ATOM 1798 C CA . GLU A 1 225 ? 7.727 4.718 21.700 1.00 85.62 225 GLU A CA 1
ATOM 1799 C C . GLU A 1 225 ? 6.768 3.615 22.156 1.00 85.62 225 GLU A C 1
ATOM 1801 O O . GLU A 1 225 ? 6.529 3.454 23.345 1.00 85.62 225 GLU A O 1
ATOM 1806 N N . TRP A 1 226 ? 6.288 2.777 21.232 1.00 84.06 226 TRP A N 1
ATOM 1807 C CA . TRP A 1 226 ? 5.452 1.619 21.578 1.00 84.06 226 TRP A CA 1
ATOM 1808 C C . TRP A 1 226 ? 6.167 0.555 22.422 1.00 84.06 226 TRP A C 1
ATOM 1810 O O . TRP A 1 226 ? 5.496 -0.313 22.985 1.00 84.06 226 TRP A O 1
ATOM 1820 N N . ARG A 1 227 ? 7.506 0.596 22.496 1.00 84.81 227 ARG A N 1
ATOM 1821 C CA . ARG A 1 227 ? 8.294 -0.293 23.360 1.00 84.81 227 ARG A CA 1
ATOM 1822 C C . ARG A 1 227 ? 8.328 0.165 24.816 1.00 84.81 227 ARG A C 1
ATOM 1824 O O . ARG A 1 227 ? 8.648 -0.666 25.656 1.00 84.81 227 ARG A O 1
ATOM 1831 N N . ASP A 1 228 ? 7.985 1.419 25.118 1.00 90.12 228 ASP A N 1
ATOM 1832 C CA . ASP A 1 228 ? 7.813 1.888 26.495 1.00 90.12 228 ASP A CA 1
ATOM 1833 C C . ASP A 1 228 ? 6.480 1.351 27.063 1.00 90.12 228 ASP A C 1
ATOM 1835 O O . ASP A 1 228 ? 5.406 1.742 26.584 1.00 90.12 228 ASP A O 1
ATOM 1839 N N . PRO A 1 229 ? 6.510 0.466 28.082 1.00 89.12 229 PRO A N 1
ATOM 1840 C CA . PRO A 1 229 ? 5.301 -0.122 28.649 1.00 89.12 229 PRO A CA 1
ATOM 1841 C C . PRO A 1 229 ? 4.369 0.906 29.298 1.00 89.12 229 PRO A C 1
ATOM 1843 O O . PRO A 1 229 ? 3.150 0.767 29.195 1.00 89.12 229 PRO A O 1
ATOM 1846 N N . LEU A 1 230 ? 4.919 1.943 29.940 1.00 90.88 230 LEU A N 1
ATOM 1847 C CA . LEU A 1 230 ? 4.132 2.953 30.652 1.00 90.88 230 LEU A CA 1
ATOM 1848 C C . LEU A 1 230 ? 3.394 3.855 29.667 1.00 90.88 230 LEU A C 1
ATOM 1850 O O . LEU A 1 230 ? 2.199 4.113 29.829 1.00 90.88 230 LEU A O 1
ATOM 1854 N N . LEU A 1 231 ? 4.090 4.311 28.622 1.00 89.00 231 LEU A N 1
ATOM 1855 C CA . LEU A 1 231 ? 3.465 5.072 27.543 1.00 89.00 231 LEU A CA 1
ATOM 1856 C C . LEU A 1 231 ? 2.394 4.233 26.841 1.00 89.00 231 LEU A C 1
ATOM 1858 O O . LEU A 1 231 ? 1.275 4.706 26.638 1.00 89.00 231 LEU A O 1
ATOM 1862 N N . ARG A 1 232 ? 2.712 2.975 26.516 1.00 88.06 232 ARG A N 1
ATOM 1863 C CA . ARG A 1 232 ? 1.772 2.045 25.887 1.00 88.06 232 ARG A CA 1
ATOM 1864 C C . ARG A 1 232 ? 0.499 1.874 26.720 1.00 88.06 232 ARG A C 1
ATOM 1866 O O . ARG A 1 232 ? -0.585 1.967 26.147 1.00 88.06 232 ARG A O 1
ATOM 1873 N N . ALA A 1 233 ? 0.617 1.655 28.030 1.00 88.44 233 ALA A N 1
ATOM 1874 C CA . ALA A 1 233 ? -0.532 1.511 28.925 1.00 88.44 233 ALA A CA 1
ATOM 1875 C C . ALA A 1 233 ? -1.412 2.770 28.915 1.00 88.44 233 ALA A C 1
ATOM 1877 O O . ALA A 1 233 ? -2.594 2.684 28.596 1.00 88.44 233 ALA A O 1
ATOM 1878 N N . LYS A 1 234 ? -0.816 3.957 29.101 1.00 90.19 234 LYS A N 1
ATOM 1879 C CA . LYS A 1 234 ? -1.545 5.240 29.068 1.00 90.19 234 LYS A CA 1
ATOM 1880 C C . LYS A 1 234 ? -2.316 5.455 27.764 1.00 90.19 234 LYS A C 1
ATOM 1882 O O . LYS A 1 234 ? -3.455 5.915 27.782 1.00 90.19 234 LYS A O 1
ATOM 1887 N N . VAL A 1 235 ? -1.702 5.134 26.623 1.00 88.62 235 VAL A N 1
ATOM 1888 C CA . VAL A 1 235 ? -2.345 5.276 25.306 1.00 88.62 235 VAL A CA 1
ATOM 1889 C C . VAL A 1 235 ? -3.498 4.284 25.142 1.00 88.62 235 VAL A C 1
ATOM 1891 O O . VAL A 1 235 ? -4.538 4.640 24.584 1.00 88.62 235 VAL A O 1
ATOM 1894 N N . ILE A 1 236 ? -3.336 3.046 25.618 1.00 87.50 236 ILE A N 1
ATOM 1895 C CA . ILE A 1 236 ? -4.397 2.032 25.586 1.00 87.50 236 ILE A CA 1
ATOM 1896 C C . ILE A 1 236 ? -5.575 2.474 26.459 1.00 87.50 236 ILE A C 1
ATOM 1898 O O . ILE A 1 236 ? -6.702 2.492 25.961 1.00 87.50 236 ILE A O 1
ATOM 1902 N N . ASP A 1 237 ? -5.320 2.909 27.691 1.00 89.44 237 ASP A N 1
ATOM 1903 C CA . ASP A 1 237 ? -6.351 3.365 28.629 1.00 89.44 237 ASP A CA 1
ATOM 1904 C C . ASP A 1 237 ? -7.128 4.559 28.063 1.00 89.44 237 ASP A C 1
ATOM 1906 O O . ASP A 1 237 ? -8.361 4.565 28.049 1.00 89.44 237 ASP A O 1
ATOM 1910 N N . PHE A 1 238 ? -6.421 5.539 27.488 1.00 88.81 238 PHE A N 1
ATOM 1911 C CA . PHE A 1 238 ? -7.043 6.685 26.823 1.00 88.81 238 PHE A CA 1
ATOM 1912 C C . PHE A 1 238 ? -7.978 6.256 25.681 1.00 88.81 238 PHE A C 1
ATOM 1914 O O . PHE A 1 238 ? -9.110 6.737 25.569 1.00 88.81 238 PHE A O 1
ATOM 1921 N N . ARG A 1 239 ? -7.541 5.311 24.839 1.00 88.50 239 ARG A N 1
ATOM 1922 C CA . ARG A 1 239 ? -8.357 4.782 23.735 1.00 88.50 239 ARG A CA 1
ATOM 1923 C C . ARG A 1 239 ? -9.564 3.993 24.233 1.00 88.50 239 ARG A C 1
ATOM 1925 O O . ARG A 1 239 ? -10.638 4.103 23.639 1.00 88.50 239 ARG A O 1
ATOM 1932 N N . GLN A 1 240 ? -9.416 3.227 25.314 1.00 88.12 240 GLN A N 1
ATOM 1933 C CA . GLN A 1 240 ? -10.517 2.491 25.938 1.00 88.12 240 GLN A CA 1
ATOM 1934 C C . GLN A 1 240 ? -11.566 3.441 26.523 1.00 88.12 240 GLN A C 1
ATOM 1936 O O . GLN A 1 240 ? -12.753 3.273 26.234 1.00 88.12 240 GLN A O 1
ATOM 1941 N N . ALA A 1 241 ? -11.140 4.477 27.253 1.00 88.19 241 ALA A N 1
ATOM 1942 C CA . ALA A 1 241 ? -12.025 5.506 27.796 1.00 88.19 241 ALA A CA 1
ATOM 1943 C C . ALA A 1 241 ? -12.793 6.235 26.682 1.00 88.19 241 ALA A C 1
ATOM 1945 O O . ALA A 1 241 ? -14.015 6.378 26.742 1.00 88.19 241 ALA A O 1
ATOM 1946 N N . ARG A 1 242 ? -12.101 6.615 25.600 1.00 86.56 242 ARG A N 1
ATOM 1947 C CA . ARG A 1 242 ? -12.718 7.255 24.429 1.00 86.56 242 ARG A CA 1
ATOM 1948 C C . ARG A 1 242 ? -13.731 6.341 23.730 1.00 86.56 242 ARG A C 1
ATOM 1950 O O . ARG A 1 242 ? -14.799 6.803 23.329 1.00 86.56 242 ARG A O 1
ATOM 1957 N N . ALA A 1 243 ? -13.432 5.048 23.601 1.00 85.25 243 ALA A N 1
ATOM 1958 C CA . ALA A 1 243 ? -14.364 4.074 23.037 1.00 85.25 243 ALA A CA 1
ATOM 1959 C C . ALA A 1 243 ? -15.595 3.853 23.935 1.00 85.25 243 ALA A C 1
ATOM 1961 O O . ALA A 1 243 ? -16.703 3.720 23.417 1.00 85.25 243 ALA A O 1
ATOM 1962 N N . ALA A 1 244 ? -15.419 3.833 25.260 1.00 87.75 244 ALA A N 1
ATOM 1963 C CA . ALA A 1 244 ? -16.518 3.729 26.220 1.00 87.75 244 ALA A CA 1
ATOM 1964 C C . ALA A 1 244 ? -17.442 4.953 26.161 1.00 87.75 244 ALA A C 1
ATOM 1966 O O . ALA A 1 244 ? -18.658 4.787 26.084 1.00 87.75 244 ALA A O 1
ATOM 1967 N N . LEU A 1 245 ? -16.873 6.161 26.086 1.00 87.19 245 LEU A N 1
ATOM 1968 C CA . LEU A 1 245 ? -17.640 7.394 25.911 1.00 87.19 245 LEU A CA 1
ATOM 1969 C C . LEU A 1 245 ? -18.455 7.376 24.612 1.00 87.19 245 LEU A C 1
ATOM 1971 O O . LEU A 1 245 ? -19.622 7.749 24.615 1.00 87.19 245 LEU A O 1
ATOM 1975 N N . SER A 1 246 ? -17.862 6.921 23.502 1.00 84.88 246 SER A N 1
ATOM 1976 C CA . SER A 1 246 ? -18.587 6.803 22.229 1.00 84.88 246 SER A CA 1
ATOM 1977 C C . SER A 1 246 ? -19.769 5.842 22.339 1.00 84.88 246 SER A C 1
ATOM 1979 O O . SER A 1 246 ? -20.863 6.199 21.923 1.00 84.88 246 SER A O 1
ATOM 1981 N N . ARG A 1 247 ? -19.566 4.657 22.936 1.00 85.69 247 ARG A N 1
ATOM 1982 C CA . ARG A 1 247 ? -20.650 3.682 23.144 1.00 85.69 247 ARG A CA 1
ATOM 1983 C C . ARG A 1 247 ? -21.773 4.266 23.994 1.00 85.69 247 ARG A C 1
ATOM 1985 O O . ARG A 1 247 ? -22.917 4.214 23.576 1.00 85.69 247 ARG A O 1
ATOM 1992 N N . SER A 1 248 ? -21.433 4.910 25.109 1.00 86.25 248 SER A N 1
ATOM 1993 C CA . SER A 1 248 ? -22.418 5.555 25.980 1.00 86.25 248 SER A CA 1
ATOM 1994 C C . SER A 1 248 ? -23.223 6.641 25.254 1.00 86.25 248 SER A C 1
ATOM 1996 O O . SER A 1 248 ? -24.428 6.744 25.461 1.00 86.25 248 SER A O 1
ATOM 1998 N N . ARG A 1 249 ? -22.596 7.421 24.361 1.00 84.25 249 ARG A N 1
ATOM 1999 C CA . ARG A 1 249 ? -23.310 8.410 23.532 1.00 84.25 249 ARG A CA 1
ATOM 2000 C C . ARG A 1 249 ? -24.252 7.750 22.524 1.00 84.25 249 ARG A C 1
ATOM 2002 O O . ARG A 1 249 ? -25.350 8.259 22.316 1.00 84.25 249 ARG A O 1
ATOM 2009 N N . ASP A 1 250 ? -23.835 6.645 21.912 1.00 83.00 250 ASP A N 1
ATOM 2010 C CA . ASP A 1 250 ? -24.672 5.887 20.977 1.00 83.00 250 ASP A CA 1
ATOM 2011 C C . ASP A 1 250 ? -25.856 5.218 21.697 1.00 83.00 250 ASP A C 1
ATOM 2013 O O . ASP A 1 250 ? -26.974 5.232 21.183 1.00 83.00 250 ASP A O 1
ATOM 2017 N N . ASP A 1 251 ? -25.632 4.675 22.896 1.00 86.25 251 ASP A N 1
ATOM 2018 C CA . ASP A 1 251 ? -26.668 4.103 23.763 1.00 86.25 251 ASP A CA 1
ATOM 2019 C C . ASP A 1 251 ? -27.688 5.174 24.165 1.00 86.25 251 ASP A C 1
ATOM 2021 O O . ASP A 1 251 ? -28.877 5.019 23.894 1.00 86.25 251 ASP A O 1
ATOM 2025 N N . LEU A 1 252 ? -27.216 6.320 24.669 1.00 84.38 252 LEU A N 1
ATOM 2026 C CA . LEU A 1 252 ? -28.069 7.454 25.029 1.00 84.38 252 LEU A CA 1
ATOM 2027 C C . LEU A 1 252 ? -28.909 7.943 23.842 1.00 84.38 252 LEU A C 1
ATOM 2029 O O . LEU A 1 252 ? -30.086 8.248 24.000 1.00 84.38 252 LEU A O 1
ATOM 2033 N N . ARG A 1 253 ? -28.330 7.996 22.637 1.00 81.75 253 ARG A N 1
ATOM 2034 C CA . ARG A 1 253 ? -29.055 8.401 21.423 1.00 81.75 253 ARG A CA 1
ATOM 2035 C C . ARG A 1 253 ? -30.134 7.394 21.013 1.00 81.75 253 ARG A C 1
ATOM 2037 O O . ARG A 1 253 ? -31.123 7.790 20.403 1.00 81.75 253 ARG A O 1
ATOM 2044 N N . ARG A 1 254 ? -29.940 6.104 21.303 1.00 83.38 254 ARG A N 1
ATOM 2045 C CA . ARG A 1 254 ? -30.944 5.059 21.048 1.00 83.38 254 ARG A CA 1
ATOM 2046 C C . ARG A 1 254 ? -32.078 5.104 22.064 1.00 83.38 254 ARG A C 1
ATOM 2048 O O . ARG A 1 254 ? -33.230 4.958 21.675 1.00 83.38 254 ARG A O 1
ATOM 2055 N N . GLU A 1 255 ? -31.748 5.313 23.334 1.00 86.06 255 GLU A N 1
ATOM 2056 C CA . GLU A 1 255 ? -32.722 5.360 24.430 1.00 86.06 255 GLU A CA 1
ATOM 2057 C C . GLU A 1 255 ? -33.501 6.678 24.481 1.00 86.06 255 GLU A C 1
ATOM 2059 O O . GLU A 1 255 ? -34.664 6.692 24.881 1.00 86.06 255 GLU A O 1
ATOM 2064 N N . VAL A 1 256 ? -32.891 7.779 24.034 1.00 79.69 256 VAL A N 1
ATOM 2065 C CA . VAL A 1 256 ? -33.497 9.115 23.996 1.00 79.69 256 VAL A CA 1
ATOM 2066 C C . VAL A 1 256 ? -33.515 9.619 22.545 1.00 79.69 256 VAL A C 1
ATOM 2068 O O . VAL A 1 256 ? -32.621 10.363 22.132 1.00 79.69 256 VAL A O 1
ATOM 2071 N N . PRO A 1 257 ? -34.538 9.247 21.742 1.00 65.12 257 PRO A N 1
ATOM 2072 C CA . PRO A 1 257 ? -34.611 9.594 20.318 1.00 65.12 257 PRO A CA 1
ATOM 2073 C C . PRO A 1 257 ? -34.674 11.103 20.050 1.00 65.12 257 PRO A C 1
ATOM 2075 O O . PRO A 1 257 ? -34.320 11.554 18.962 1.00 65.12 257 PRO A O 1
ATOM 2078 N N . SER A 1 258 ? -35.109 11.889 21.042 1.00 62.28 258 SER A N 1
ATOM 2079 C CA . SER A 1 258 ? -35.179 13.347 20.978 1.00 62.28 258 SER A CA 1
ATOM 2080 C C . SER A 1 258 ? -34.452 13.974 22.165 1.00 62.28 258 SER A C 1
ATOM 2082 O O . SER A 1 258 ? -35.038 14.252 23.206 1.00 62.28 258 SER A O 1
ATOM 2084 N N . VAL A 1 259 ? -33.156 14.232 21.996 1.00 53.69 259 VAL A N 1
ATOM 2085 C CA . VAL A 1 259 ? -32.341 14.979 22.975 1.00 53.69 259 VAL A CA 1
ATOM 2086 C C . VAL A 1 259 ? -32.788 16.455 23.069 1.00 53.69 259 VAL A C 1
ATOM 2088 O O . VAL A 1 259 ? -32.444 17.146 24.020 1.00 53.69 259 VAL A O 1
ATOM 2091 N N . GLY A 1 260 ? -33.569 16.932 22.087 1.00 49.53 260 GLY A N 1
ATOM 2092 C CA . GLY A 1 260 ? -34.171 18.269 22.045 1.00 49.53 260 GLY A CA 1
ATOM 2093 C C . GLY A 1 260 ? -35.648 18.321 22.448 1.00 49.53 260 GLY A C 1
ATOM 2094 O O . GLY A 1 260 ? -36.259 19.377 22.318 1.00 49.53 260 GLY A O 1
ATOM 2095 N N . ALA A 1 261 ? -36.248 17.215 22.906 1.00 50.22 261 ALA A N 1
ATOM 2096 C CA . ALA A 1 261 ? -37.556 17.291 23.541 1.00 50.22 261 ALA A CA 1
ATOM 2097 C C . ALA A 1 261 ? -37.367 18.042 24.859 1.00 50.22 261 ALA A C 1
ATOM 2099 O O . ALA A 1 261 ? -36.668 17.559 25.751 1.00 50.22 261 ALA A O 1
ATOM 2100 N N . GLU A 1 262 ? -37.950 19.236 24.972 1.00 52.16 262 GLU A N 1
ATOM 2101 C CA . GLU A 1 262 ? -38.035 19.917 26.258 1.00 52.16 262 GLU A CA 1
ATOM 2102 C C . GLU A 1 262 ? -38.575 18.922 27.288 1.00 52.16 262 GLU A C 1
ATOM 2104 O O . GLU A 1 262 ? -39.581 18.247 27.051 1.00 52.16 262 GLU A O 1
ATOM 2109 N N . ILE A 1 263 ? -37.897 18.801 28.430 1.00 55.50 263 ILE A N 1
ATOM 2110 C CA . ILE A 1 263 ? -38.455 18.091 29.577 1.00 55.50 263 ILE A CA 1
ATOM 2111 C C . ILE A 1 263 ? -39.636 18.940 30.045 1.00 55.50 263 ILE A C 1
ATOM 2113 O O . ILE A 1 263 ? -39.489 19.858 30.853 1.00 55.50 263 ILE A O 1
ATOM 2117 N N . ILE A 1 264 ? -40.814 18.677 29.486 1.00 58.31 264 ILE A N 1
ATOM 2118 C CA . ILE A 1 264 ? -42.036 19.357 29.886 1.00 58.31 264 ILE A CA 1
ATOM 2119 C C . ILE A 1 264 ? -42.337 18.886 31.306 1.00 58.31 264 ILE A C 1
ATOM 2121 O O . ILE A 1 264 ? -42.715 17.737 31.538 1.00 58.31 264 ILE A O 1
ATOM 2125 N N . SER A 1 265 ? -42.171 19.782 32.281 1.00 66.94 265 SER A N 1
ATOM 2126 C CA . SER A 1 265 ? -42.744 19.570 33.606 1.00 66.94 265 SER A CA 1
ATOM 2127 C C . SER A 1 265 ? -44.260 19.474 33.436 1.00 66.94 265 SER A C 1
ATOM 2129 O O . SER A 1 265 ? -44.925 20.465 33.132 1.00 66.94 265 SER A O 1
ATOM 2131 N N . LEU A 1 266 ? -44.802 18.267 33.617 1.00 60.00 266 LEU A N 1
ATOM 2132 C CA . LEU A 1 266 ? -46.240 17.999 33.508 1.00 60.00 266 LEU A CA 1
ATOM 2133 C C . LEU A 1 266 ? -47.062 18.904 34.434 1.00 60.00 266 LEU A C 1
ATOM 2135 O O . LEU A 1 266 ? -48.200 19.237 34.119 1.00 60.00 266 LEU A O 1
ATOM 2139 N N . GLU A 1 267 ? -46.478 19.322 35.556 1.00 62.91 267 GLU A N 1
ATOM 2140 C CA . GLU A 1 267 ? -47.075 20.259 36.505 1.00 62.91 267 GLU A CA 1
ATOM 2141 C C . GLU A 1 267 ? -47.156 21.674 35.922 1.00 62.91 267 GLU A C 1
ATOM 2143 O O . GLU A 1 267 ? -48.246 22.237 35.872 1.00 62.91 267 GLU A O 1
ATOM 2148 N N . LYS A 1 268 ? -46.062 22.193 35.344 1.00 66.75 268 LYS A N 1
ATOM 2149 C CA . LYS A 1 268 ? -46.068 23.497 34.656 1.00 66.75 268 LYS A CA 1
ATOM 2150 C C . LYS A 1 268 ? -47.000 23.523 33.445 1.00 66.75 268 LYS A C 1
ATOM 2152 O O . LYS A 1 268 ? -47.656 24.532 33.207 1.00 66.75 268 LYS A O 1
ATOM 2157 N N . GLU A 1 269 ? -47.104 22.431 32.688 1.00 68.75 269 GLU A N 1
ATOM 2158 C CA . GLU A 1 269 ? -48.038 22.356 31.555 1.00 68.75 269 GLU A CA 1
ATOM 2159 C C . GLU A 1 269 ? -49.502 22.264 32.021 1.00 68.75 269 GLU A C 1
ATOM 2161 O O . GLU A 1 269 ? -50.381 22.878 31.414 1.00 68.75 269 GLU A O 1
ATOM 2166 N N . ARG A 1 270 ? -49.788 21.569 33.132 1.00 69.06 270 ARG A N 1
ATOM 2167 C CA . ARG A 1 270 ? -51.120 21.578 33.769 1.00 69.06 270 ARG A CA 1
ATOM 2168 C C . ARG A 1 270 ? -51.474 22.963 34.311 1.00 69.06 270 ARG A C 1
ATOM 2170 O O . ARG A 1 270 ? -52.595 23.427 34.105 1.00 69.06 270 ARG A O 1
ATOM 2177 N N . GLU A 1 271 ? -50.532 23.650 34.946 1.00 71.06 271 GLU A N 1
ATOM 2178 C CA . GLU A 1 271 ? -50.705 25.028 35.410 1.00 71.06 271 GLU A CA 1
ATOM 2179 C C . GLU A 1 271 ? -50.957 25.974 34.236 1.00 71.06 271 GLU A C 1
ATOM 2181 O O . GLU A 1 271 ? -51.930 26.720 34.256 1.00 71.06 271 GLU A O 1
ATOM 2186 N N . ARG A 1 272 ? -50.179 25.874 33.152 1.00 72.62 272 ARG A N 1
ATOM 2187 C CA . ARG A 1 272 ? -50.399 26.656 31.928 1.00 72.62 272 ARG A CA 1
ATOM 2188 C C . ARG A 1 272 ? -51.793 26.416 31.344 1.00 72.62 272 ARG A C 1
ATOM 2190 O O . ARG A 1 272 ? -52.484 27.375 31.015 1.00 72.62 272 ARG A O 1
ATOM 2197 N N . ARG A 1 273 ? -52.243 25.159 31.253 1.00 67.56 273 ARG A N 1
ATOM 2198 C CA . ARG A 1 273 ? -53.582 24.811 30.740 1.00 67.56 273 ARG A CA 1
ATOM 2199 C C . ARG A 1 273 ? -54.708 25.319 31.631 1.00 67.56 273 ARG A C 1
ATOM 2201 O O . ARG A 1 273 ? -55.673 25.869 31.117 1.00 67.56 273 ARG A O 1
ATOM 2208 N N . THR A 1 274 ? -54.573 25.200 32.950 1.00 66.38 274 THR A N 1
ATOM 2209 C CA . THR A 1 274 ? -55.559 25.752 33.895 1.00 66.38 274 THR A CA 1
ATOM 2210 C C . THR A 1 274 ? -55.586 27.282 33.878 1.00 66.38 274 THR A C 1
ATOM 2212 O O . THR A 1 274 ? -56.662 27.864 33.995 1.00 66.38 274 THR A O 1
ATOM 2215 N N . HIS A 1 275 ? -54.444 27.943 33.654 1.00 65.38 275 HIS A N 1
ATOM 2216 C CA . HIS A 1 275 ? -54.368 29.394 33.462 1.00 65.38 275 HIS A CA 1
ATOM 2217 C C . HIS A 1 275 ? -55.035 29.842 32.155 1.00 65.38 275 HIS A C 1
ATOM 2219 O O . HIS A 1 275 ? -55.796 30.805 32.150 1.00 65.38 275 HIS A O 1
ATOM 2225 N N . VAL A 1 276 ? -54.812 29.116 31.055 1.00 64.31 276 VAL A N 1
ATOM 2226 C CA . VAL A 1 276 ? -55.473 29.375 29.765 1.00 64.31 276 VAL A CA 1
ATOM 2227 C C . VAL A 1 276 ? -56.985 29.146 29.868 1.00 64.31 276 VAL A C 1
ATOM 2229 O O . VAL A 1 276 ? -57.753 29.956 29.356 1.00 64.31 276 VAL A O 1
ATOM 2232 N N . GLN A 1 277 ? -57.431 28.114 30.590 1.00 59.53 277 GLN A N 1
ATOM 2233 C CA . GLN A 1 277 ? -58.853 27.840 30.834 1.00 59.53 277 GLN A CA 1
ATOM 2234 C C . GLN A 1 277 ? -59.522 28.897 31.733 1.00 59.53 277 GLN A C 1
ATOM 2236 O O . GLN A 1 277 ? -60.714 29.145 31.599 1.00 59.53 277 GLN A O 1
ATOM 2241 N N . LYS A 1 278 ? -58.767 29.533 32.641 1.00 58.41 278 LYS A N 1
ATOM 2242 C CA . LYS A 1 278 ? -59.254 30.641 33.483 1.00 58.41 278 LYS A CA 1
ATOM 2243 C C . LYS A 1 278 ? -59.269 31.995 32.770 1.00 58.41 278 LYS A C 1
ATOM 2245 O O . LYS A 1 278 ? -60.131 32.809 33.079 1.00 58.41 278 LYS A O 1
ATOM 2250 N N . ASN A 1 279 ? -58.345 32.233 31.835 1.00 55.38 279 ASN A N 1
ATOM 2251 C CA . ASN A 1 279 ? -58.221 33.517 31.129 1.00 55.38 279 ASN A CA 1
ATOM 2252 C C . ASN A 1 279 ? -58.929 33.561 29.765 1.00 55.38 279 ASN A C 1
ATOM 2254 O O . ASN A 1 279 ? -59.114 34.647 29.222 1.00 55.38 279 ASN A O 1
ATOM 2258 N N . SER A 1 280 ? -59.349 32.424 29.204 1.00 50.47 280 SER A N 1
ATOM 2259 C CA . SER A 1 280 ? -60.265 32.393 28.058 1.00 50.47 280 SER A CA 1
ATOM 2260 C C . SER A 1 280 ? -61.708 32.381 28.566 1.00 50.47 280 SER A C 1
ATOM 2262 O O . SER A 1 280 ? -62.313 31.334 28.769 1.00 50.47 280 SER A O 1
ATOM 2264 N N . GLY A 1 281 ? -62.259 33.571 28.810 1.00 51.34 281 GLY A N 1
ATOM 2265 C CA . GLY A 1 281 ? -63.674 33.777 29.132 1.00 51.34 281 GLY A CA 1
ATOM 2266 C C . GLY A 1 281 ? -64.598 33.440 27.955 1.00 51.34 281 GLY A C 1
ATOM 2267 O O . GLY A 1 281 ? -65.188 34.335 27.362 1.00 51.34 281 GLY A O 1
ATOM 2268 N N . GLY A 1 282 ? -64.706 32.158 27.602 1.00 41.28 282 GLY A N 1
ATOM 2269 C CA . GLY A 1 282 ? -65.610 31.635 26.579 1.00 41.28 282 GLY A CA 1
ATOM 2270 C C . GLY A 1 282 ? -66.618 30.666 27.194 1.00 41.28 282 GLY A C 1
ATOM 2271 O O . GLY A 1 282 ? -66.239 29.648 27.766 1.00 41.28 282 GLY A O 1
ATOM 2272 N N . SER A 1 283 ? -67.902 31.008 27.091 1.00 37.94 283 SER A N 1
ATOM 2273 C CA . SER A 1 283 ? -69.065 30.258 27.583 1.00 37.94 283 SER A CA 1
ATOM 2274 C C . SER A 1 283 ? -69.065 28.765 27.206 1.00 37.94 283 SER A C 1
ATOM 2276 O O . SER A 1 283 ? -68.693 28.435 26.077 1.00 37.94 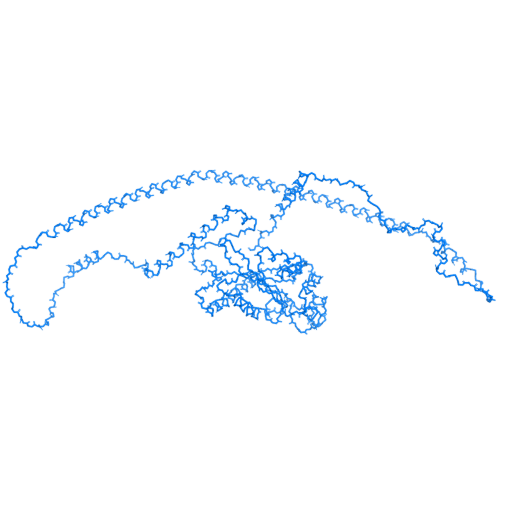283 SER A O 1
ATOM 2278 N N . PRO A 1 284 ? -69.596 27.864 28.054 1.00 43.44 284 PRO A N 1
ATOM 2279 C CA . PRO A 1 284 ? -69.827 26.483 27.657 1.00 43.44 284 PRO A CA 1
ATOM 2280 C C . PRO A 1 284 ? -71.042 26.405 26.722 1.00 43.44 284 PRO A C 1
ATOM 2282 O O . PRO A 1 284 ? -72.183 26.504 27.168 1.00 43.44 284 PRO A O 1
ATOM 2285 N N . GLN A 1 285 ? -70.814 26.190 25.424 1.00 36.12 285 GLN A N 1
ATOM 2286 C CA . GLN A 1 285 ? -71.852 25.625 24.561 1.00 36.12 285 GLN A CA 1
ATOM 2287 C C . GLN A 1 285 ? -72.012 24.147 24.926 1.00 36.12 285 GLN A C 1
ATOM 2289 O O . GLN A 1 285 ? -71.156 23.311 24.641 1.00 36.12 285 GLN A O 1
ATOM 2294 N N . GLN A 1 286 ? -73.119 23.851 25.607 1.00 38.78 286 GLN A N 1
ATOM 2295 C CA . GLN A 1 286 ? -73.616 22.502 25.836 1.00 38.78 286 GLN A CA 1
ATOM 2296 C C . GLN A 1 286 ? -73.764 21.777 24.496 1.00 38.78 286 GLN A C 1
ATOM 2298 O O . GLN A 1 286 ? -74.595 22.146 23.671 1.00 38.78 286 GLN A O 1
ATOM 2303 N N . THR A 1 287 ? -72.996 20.708 24.297 1.00 31.97 287 THR A N 1
ATOM 2304 C CA . THR A 1 287 ? -73.394 19.643 23.373 1.00 31.97 287 THR A CA 1
ATOM 2305 C C . THR A 1 287 ? -74.077 18.577 24.217 1.00 31.97 287 THR A C 1
ATOM 2307 O O . THR A 1 287 ? -73.431 17.824 24.942 1.00 31.97 287 THR A O 1
ATOM 2310 N N . ILE A 1 288 ? -75.406 18.591 24.194 1.00 36.00 288 ILE A N 1
ATOM 2311 C CA . ILE A 1 288 ? -76.247 17.559 24.791 1.00 36.00 288 ILE A CA 1
ATOM 2312 C C . ILE A 1 288 ? -76.108 16.310 23.916 1.00 36.00 288 ILE A C 1
ATOM 2314 O O . ILE A 1 288 ? -76.532 16.317 22.764 1.00 36.00 288 ILE A O 1
ATOM 2318 N N . ILE A 1 289 ? -75.543 15.233 24.462 1.00 34.59 289 ILE A N 1
ATOM 2319 C CA . ILE A 1 289 ? -75.835 13.873 24.002 1.00 34.59 289 ILE A CA 1
ATOM 2320 C C . ILE A 1 289 ? -76.444 13.147 25.194 1.00 34.59 289 ILE A C 1
ATOM 2322 O O . ILE A 1 289 ? -75.805 12.947 26.225 1.00 34.59 289 ILE A O 1
ATOM 2326 N N . ALA A 1 290 ? -77.728 12.840 25.048 1.00 35.94 290 ALA A N 1
ATOM 2327 C CA . ALA A 1 290 ? -78.549 12.154 26.022 1.00 35.94 290 ALA A CA 1
ATOM 2328 C C . ALA A 1 290 ? -78.162 10.671 26.135 1.00 35.94 290 ALA A C 1
ATOM 2330 O O . ALA A 1 290 ? -78.038 9.978 25.127 1.00 35.94 290 ALA A O 1
ATOM 2331 N N . ALA A 1 291 ? -78.074 10.175 27.366 1.00 32.91 291 ALA A N 1
ATOM 2332 C CA . ALA A 1 291 ? -78.332 8.780 27.703 1.00 32.91 291 ALA A CA 1
ATOM 2333 C C . ALA A 1 291 ? -78.980 8.742 29.097 1.00 32.91 291 ALA A C 1
ATOM 2335 O O . ALA A 1 291 ? -78.539 9.440 30.007 1.00 32.91 291 ALA A O 1
ATOM 2336 N N . GLY A 1 292 ? -80.089 8.007 29.191 1.00 29.91 292 GLY A N 1
ATOM 2337 C CA . GLY A 1 292 ? -81.076 8.040 30.271 1.00 29.91 292 GLY A CA 1
ATOM 2338 C C . GLY A 1 292 ? -80.669 7.397 31.608 1.00 29.91 292 GLY A C 1
ATOM 2339 O O . GLY A 1 292 ? -79.515 7.016 31.801 1.00 29.91 292 GLY A O 1
ATOM 2340 N N . PRO A 1 293 ? -81.626 7.310 32.552 1.00 43.28 293 PRO A N 1
ATOM 2341 C CA . PRO A 1 293 ? -81.362 7.301 33.987 1.00 43.28 293 PRO A CA 1
ATOM 2342 C C . PRO A 1 293 ? -81.355 5.892 34.588 1.00 43.28 293 PRO A C 1
ATOM 2344 O O . PRO A 1 293 ? -82.127 5.033 34.169 1.00 43.28 293 PRO A O 1
ATOM 2347 N N . VAL A 1 294 ? -80.566 5.690 35.647 1.00 31.31 294 VAL A N 1
ATOM 2348 C CA . VAL A 1 294 ? -80.804 4.619 36.626 1.00 31.31 294 VAL A CA 1
ATOM 2349 C C . VAL A 1 294 ? -80.534 5.166 38.026 1.00 31.31 294 VAL A C 1
ATOM 2351 O O . VAL A 1 294 ? -79.417 5.557 38.359 1.00 31.31 294 VAL A O 1
ATOM 2354 N N . GLU A 1 295 ? -81.592 5.212 38.831 1.00 38.97 295 GLU A N 1
ATOM 2355 C CA . GLU A 1 295 ? -81.559 5.457 40.271 1.00 38.97 295 GLU A CA 1
ATOM 2356 C C . GLU A 1 295 ? -80.750 4.378 41.006 1.00 38.97 295 GLU A C 1
ATOM 2358 O O . GLU A 1 295 ? -80.937 3.187 40.752 1.00 38.97 295 GLU A O 1
ATOM 2363 N N . ARG A 1 296 ? -79.973 4.773 42.023 1.00 31.36 296 ARG A N 1
ATOM 2364 C CA . ARG A 1 296 ? -80.063 4.142 43.351 1.00 31.36 296 ARG A CA 1
ATOM 2365 C C . ARG A 1 296 ? -79.354 4.953 44.434 1.00 31.36 296 ARG A C 1
ATOM 2367 O O . ARG A 1 296 ? -78.155 5.193 44.380 1.00 31.36 296 ARG A O 1
ATOM 2374 N N . GLN A 1 297 ? -80.196 5.362 45.375 1.00 32.66 297 GLN A N 1
ATOM 2375 C CA . GLN A 1 297 ? -80.023 5.573 46.810 1.00 32.66 297 GLN A CA 1
ATOM 2376 C C . GLN A 1 297 ? -78.608 5.585 47.412 1.00 32.66 297 GLN A C 1
ATOM 2378 O O . GLN A 1 297 ? -77.806 4.666 47.279 1.00 32.66 297 GLN A O 1
ATOM 2383 N N . SER A 1 298 ? -78.418 6.649 48.187 1.00 40.78 298 SER A N 1
ATOM 2384 C CA . SER A 1 298 ? -77.472 6.838 49.278 1.00 40.78 298 SER A CA 1
ATOM 2385 C C . SER A 1 298 ? -77.399 5.662 50.249 1.00 40.78 298 SER A C 1
ATOM 2387 O O . SER A 1 298 ? -78.444 5.195 50.689 1.00 40.78 298 SER A O 1
ATOM 2389 N N . ASP A 1 299 ? -76.182 5.326 50.688 1.00 33.16 299 ASP A N 1
ATOM 2390 C CA . ASP A 1 299 ? -75.883 5.146 52.112 1.00 33.16 299 ASP A CA 1
ATOM 2391 C C . ASP A 1 299 ? -74.370 5.114 52.399 1.00 33.16 299 ASP A C 1
ATOM 2393 O O . ASP A 1 299 ? -73.626 4.404 51.732 1.00 33.16 299 ASP A O 1
ATOM 2397 N N . MET A 1 300 ? -73.976 5.848 53.458 1.00 35.78 300 MET A N 1
ATOM 2398 C CA . MET A 1 300 ? -72.799 5.633 54.335 1.00 35.78 300 MET A CA 1
ATOM 2399 C C . MET A 1 300 ? -71.394 5.794 53.685 1.00 35.78 300 MET A C 1
ATOM 2401 O O . MET A 1 300 ? -71.113 5.276 52.622 1.00 35.78 300 MET A O 1
ATOM 2405 N N . SER A 1 301 ? -70.350 6.410 54.250 1.00 34.97 301 SER A N 1
ATOM 2406 C CA . SER A 1 301 ? -70.034 6.967 55.568 1.00 34.97 301 SER A CA 1
ATOM 2407 C C . SER A 1 301 ? -68.669 7.705 55.485 1.00 34.97 301 SER A C 1
ATOM 2409 O O . SER A 1 301 ? -67.886 7.517 54.555 1.00 34.97 301 SER A O 1
ATOM 2411 N N . ASN A 1 302 ? -68.392 8.574 56.463 1.00 45.12 302 ASN A N 1
ATOM 2412 C CA . ASN A 1 302 ? -67.184 9.397 56.635 1.00 45.12 302 ASN A CA 1
ATOM 2413 C C . ASN A 1 302 ? -65.847 8.616 56.601 1.00 45.12 302 ASN A C 1
ATOM 2415 O O . ASN A 1 302 ? -65.461 8.053 57.624 1.00 45.12 302 ASN A O 1
ATOM 2419 N N . THR A 1 303 ? -65.055 8.659 55.516 1.00 42.56 303 THR A N 1
ATOM 2420 C CA . THR A 1 303 ? -63.612 8.287 55.570 1.00 42.56 303 THR A CA 1
ATOM 2421 C C . THR A 1 303 ? -62.740 8.872 54.434 1.00 42.56 303 THR A C 1
ATOM 2423 O O . THR A 1 303 ? -62.019 8.135 53.770 1.00 42.56 303 THR A O 1
ATOM 2426 N N . SER A 1 304 ? -62.744 10.187 54.166 1.00 42.53 304 SER A N 1
ATOM 2427 C CA . SER A 1 304 ? -61.896 10.738 53.073 1.00 42.53 304 SER A CA 1
ATOM 2428 C C . SER A 1 304 ? -61.054 11.981 53.381 1.00 42.53 304 SER A C 1
ATOM 2430 O O . SER A 1 304 ? -60.204 12.341 52.570 1.00 42.53 304 SER A O 1
ATOM 2432 N N . ASN A 1 305 ? -61.156 12.594 54.565 1.00 44.62 305 ASN A N 1
ATOM 2433 C CA . ASN A 1 305 ? -60.398 13.824 54.859 1.00 44.62 305 ASN A CA 1
ATOM 2434 C C . ASN A 1 305 ? -59.021 13.623 55.517 1.00 44.62 305 ASN A C 1
ATOM 2436 O O . ASN A 1 305 ? -58.326 14.605 55.764 1.00 44.62 305 ASN A O 1
ATOM 2440 N N . ARG A 1 306 ? -58.586 12.381 55.776 1.00 42.38 306 ARG A N 1
ATOM 2441 C CA . ARG A 1 306 ? -57.322 12.108 56.494 1.00 42.38 306 ARG A CA 1
ATOM 2442 C C . ARG A 1 306 ? -56.128 11.779 55.581 1.00 42.38 306 ARG A C 1
ATOM 2444 O O . ARG A 1 306 ? -54.993 11.914 56.006 1.00 42.38 306 ARG A O 1
ATOM 2451 N N . THR A 1 307 ? -56.354 11.419 54.315 1.00 52.81 307 THR A N 1
ATOM 2452 C CA . THR A 1 307 ? -55.300 10.955 53.381 1.00 52.81 307 THR A CA 1
ATOM 2453 C C . THR A 1 307 ? -54.668 12.066 52.528 1.00 52.81 307 THR A C 1
ATOM 2455 O O . THR A 1 307 ? -53.544 11.924 52.051 1.00 52.81 307 THR A O 1
ATOM 2458 N N . SER A 1 308 ? -55.352 13.200 52.350 1.00 55.06 308 SER A N 1
ATOM 2459 C CA . SER A 1 308 ? -54.880 14.339 51.536 1.00 55.06 308 SER A CA 1
ATOM 2460 C C . SER A 1 308 ? -53.788 15.166 52.231 1.00 55.06 308 SER A C 1
ATOM 2462 O O . SER A 1 308 ? -52.822 15.605 51.600 1.00 55.06 308 SER A O 1
ATOM 2464 N N . THR A 1 309 ? -53.902 15.354 53.545 1.00 54.50 309 THR A N 1
ATOM 2465 C CA . THR A 1 309 ? -52.961 16.143 54.353 1.00 54.50 309 THR A CA 1
ATOM 2466 C C . THR A 1 309 ? -51.635 15.422 54.580 1.00 54.50 309 THR A C 1
ATOM 2468 O O . THR A 1 309 ? -50.582 16.051 54.474 1.00 54.50 309 THR A O 1
ATOM 2471 N N . ASP A 1 310 ? -51.665 14.105 54.799 1.00 55.41 310 ASP A N 1
ATOM 2472 C CA . ASP A 1 310 ? -50.451 13.299 54.978 1.00 55.41 310 ASP A CA 1
ATOM 2473 C C . ASP A 1 310 ? -49.642 13.177 53.679 1.00 55.41 310 ASP A C 1
ATOM 2475 O O . ASP A 1 310 ? -48.414 13.286 53.701 1.00 55.41 310 ASP A O 1
ATOM 2479 N N . LYS A 1 311 ? -50.315 13.080 52.523 1.00 58.09 311 LYS A N 1
ATOM 2480 C CA . LYS A 1 311 ? -49.649 13.052 51.213 1.00 58.09 311 LYS A CA 1
ATOM 2481 C C . LYS A 1 311 ? -48.924 14.366 50.898 1.00 58.09 311 LYS A C 1
ATOM 2483 O O . LYS A 1 311 ? -47.751 14.347 50.533 1.00 58.09 311 LYS A O 1
ATOM 2488 N N . LYS A 1 312 ? -49.573 15.515 51.130 1.00 59.84 312 LYS A N 1
ATOM 2489 C CA . LYS A 1 312 ? -48.950 16.841 50.943 1.00 59.84 312 LYS A CA 1
ATOM 2490 C C . LYS A 1 312 ? -47.756 17.065 51.875 1.00 59.84 312 LYS A C 1
ATOM 2492 O O . LYS A 1 312 ? -46.782 17.713 51.493 1.00 59.84 312 LYS A O 1
ATOM 2497 N N . ARG A 1 313 ? -47.813 16.530 53.099 1.00 62.09 313 ARG A N 1
ATOM 2498 C CA . ARG A 1 313 ? -46.714 16.623 54.068 1.00 62.09 313 ARG A CA 1
ATOM 2499 C C . ARG A 1 313 ? -45.521 15.756 53.657 1.00 62.09 313 ARG A C 1
ATOM 2501 O O . ARG A 1 313 ? -44.391 16.229 53.743 1.00 62.09 313 ARG A O 1
ATOM 2508 N N . ALA A 1 314 ? -45.767 14.545 53.154 1.00 61.59 314 ALA A N 1
ATOM 2509 C CA . ALA A 1 314 ? -44.725 13.657 52.635 1.00 61.59 314 ALA A CA 1
ATOM 2510 C C . ALA A 1 314 ? -44.031 14.236 51.386 1.00 61.59 314 ALA A C 1
ATOM 2512 O O . ALA A 1 314 ? -42.804 14.236 51.303 1.00 61.59 314 ALA A O 1
ATOM 2513 N N . GLU A 1 315 ? -44.795 14.811 50.453 1.00 59.59 315 GLU A N 1
ATOM 2514 C CA . GLU A 1 315 ? -44.253 15.458 49.248 1.00 59.59 315 GLU A CA 1
ATOM 2515 C C . GLU A 1 315 ? -43.400 16.692 49.585 1.00 59.59 315 GLU A C 1
ATOM 2517 O O . GLU A 1 315 ? -42.343 16.900 48.986 1.00 59.59 315 GLU A O 1
ATOM 2522 N N . ARG A 1 316 ? -43.806 17.487 50.586 1.00 64.88 316 ARG A N 1
ATOM 2523 C CA . ARG A 1 316 ? -43.022 18.637 51.064 1.00 64.88 316 ARG A CA 1
ATOM 2524 C C . ARG A 1 316 ? -41.709 18.210 51.725 1.00 64.88 316 ARG A C 1
ATOM 2526 O O . ARG A 1 316 ? -40.670 18.780 51.404 1.00 64.88 316 ARG A O 1
ATOM 2533 N N . MET A 1 317 ? -41.747 17.194 52.588 1.00 61.91 317 MET A N 1
ATOM 2534 C CA . MET A 1 317 ? -40.550 16.636 53.235 1.00 61.91 317 MET A CA 1
ATOM 2535 C C . MET A 1 317 ? -39.561 16.080 52.201 1.00 61.91 317 MET A C 1
ATOM 2537 O O . MET A 1 317 ? -38.370 16.368 52.273 1.00 61.91 317 MET A O 1
ATOM 2541 N N . SER A 1 318 ? -40.061 15.369 51.185 1.00 64.88 318 SER A N 1
ATOM 2542 C CA . SER A 1 318 ? -39.238 14.838 50.093 1.00 64.88 318 SER A CA 1
ATOM 2543 C C . SER A 1 318 ? -38.608 15.945 49.236 1.00 64.88 318 SER A C 1
ATOM 2545 O O . SER A 1 318 ? -37.430 15.863 48.888 1.00 64.88 318 SER A O 1
ATOM 2547 N N . ARG A 1 319 ? -39.344 17.029 48.948 1.00 65.12 319 ARG A N 1
ATOM 2548 C CA . ARG A 1 319 ? -38.808 18.213 48.248 1.00 65.12 319 ARG A CA 1
ATOM 2549 C C . ARG A 1 319 ? -37.720 18.926 49.051 1.00 65.12 319 ARG A C 1
ATOM 2551 O O . ARG A 1 319 ? -36.712 19.332 48.475 1.00 65.12 319 ARG A O 1
ATOM 2558 N N . GLU A 1 320 ? -37.910 19.080 50.359 1.00 65.56 320 GLU A N 1
ATOM 2559 C CA . GLU A 1 320 ? -36.919 19.702 51.245 1.00 65.56 320 GLU A CA 1
ATOM 2560 C C . GLU A 1 320 ? -35.648 18.843 51.358 1.00 65.56 320 GLU A C 1
ATOM 2562 O O . GLU A 1 320 ? -34.538 19.376 51.321 1.00 65.56 320 GLU A O 1
ATOM 2567 N N . GLU A 1 321 ? -35.785 17.518 51.410 1.00 65.12 321 GLU A N 1
ATOM 2568 C CA . GLU A 1 321 ? -34.657 16.584 51.434 1.00 65.12 321 GLU A CA 1
ATOM 2569 C C . GLU A 1 321 ? -33.900 16.548 50.097 1.00 65.12 321 GLU A C 1
ATOM 2571 O O . GLU A 1 321 ? -32.672 16.661 50.078 1.00 65.12 321 GLU A O 1
ATOM 2576 N N . ALA A 1 322 ? -34.614 16.523 48.968 1.00 59.31 322 ALA A N 1
ATOM 2577 C CA . ALA A 1 322 ? -34.013 16.633 47.639 1.00 59.31 322 ALA A CA 1
ATOM 2578 C C . ALA A 1 322 ? -33.269 17.969 47.448 1.00 59.31 322 ALA A C 1
ATOM 2580 O O . ALA A 1 322 ? -32.170 17.990 46.891 1.00 59.31 322 ALA A O 1
ATOM 2581 N N . GLY A 1 323 ? -33.816 19.075 47.967 1.00 67.12 323 GLY A N 1
ATOM 2582 C CA . GLY A 1 323 ? -33.155 20.384 47.972 1.00 67.12 323 GLY A CA 1
ATOM 2583 C C . GLY A 1 323 ? -31.856 20.392 48.782 1.00 67.12 323 GLY A C 1
ATOM 2584 O O . GLY A 1 323 ? -30.839 20.918 48.323 1.00 67.12 323 GLY A O 1
ATOM 2585 N N . ARG A 1 324 ? -31.841 19.749 49.957 1.00 68.31 324 ARG A N 1
ATOM 2586 C CA . ARG A 1 324 ? -30.629 19.601 50.786 1.00 68.31 324 ARG A CA 1
ATOM 2587 C C . ARG A 1 324 ? -29.559 18.752 50.097 1.00 68.31 324 ARG A C 1
ATOM 2589 O O . ARG A 1 324 ? -28.391 19.138 50.103 1.00 68.31 324 ARG A O 1
ATOM 2596 N N . ILE A 1 325 ? -29.947 17.647 49.459 1.00 66.19 325 ILE A N 1
ATOM 2597 C CA . ILE A 1 325 ? -29.025 16.775 48.713 1.00 66.19 325 ILE A CA 1
ATOM 2598 C C . ILE A 1 325 ? -28.443 17.509 47.497 1.00 66.19 325 ILE A C 1
ATOM 2600 O O . ILE A 1 325 ? -27.229 17.480 47.291 1.00 66.19 325 ILE A O 1
ATOM 2604 N N . ALA A 1 326 ? -29.275 18.221 46.731 1.00 61.72 326 ALA A N 1
ATOM 2605 C CA . ALA A 1 326 ? -28.830 19.013 45.585 1.00 61.72 326 ALA A CA 1
ATOM 2606 C C . ALA A 1 326 ? -27.845 20.120 45.999 1.00 61.72 326 ALA A C 1
ATOM 2608 O O . ALA A 1 326 ? -26.804 20.297 45.367 1.00 61.72 326 ALA A O 1
ATOM 2609 N N . THR A 1 327 ? -28.123 20.804 47.113 1.00 67.00 327 THR A N 1
ATOM 2610 C CA . THR A 1 327 ? -27.243 21.853 47.655 1.00 67.00 327 THR A CA 1
ATOM 2611 C C . THR A 1 327 ? -25.908 21.264 48.131 1.00 67.00 327 THR A C 1
ATOM 2613 O O . THR A 1 327 ? -24.846 21.806 47.825 1.00 67.00 327 THR A O 1
ATOM 2616 N N . GLY A 1 328 ? -25.932 20.108 48.806 1.00 75.19 328 GLY A N 1
ATOM 2617 C CA . GLY A 1 328 ? -24.721 19.403 49.241 1.00 75.19 328 GLY A CA 1
ATOM 2618 C C . GLY A 1 328 ? -23.861 18.877 48.084 1.00 75.19 328 GLY A C 1
ATOM 2619 O O . GLY A 1 328 ? -22.632 18.911 48.163 1.00 75.19 328 GLY A O 1
ATOM 2620 N N . LEU A 1 329 ? -24.483 18.420 46.992 1.00 65.38 329 LEU A N 1
ATOM 2621 C CA . LEU A 1 329 ? -23.781 18.013 45.770 1.00 65.38 329 LEU A CA 1
ATOM 2622 C C . LEU A 1 329 ? -23.179 19.214 45.033 1.00 65.38 329 LEU A C 1
ATOM 2624 O O . LEU A 1 329 ? -22.032 19.133 44.599 1.00 65.38 329 LEU A O 1
ATOM 2628 N N . SER A 1 330 ? -23.901 20.337 44.961 1.00 63.66 330 SER A N 1
ATOM 2629 C CA . SER A 1 330 ? -23.401 21.581 44.364 1.00 63.66 330 SER A CA 1
ATOM 2630 C C . SER A 1 330 ? -22.155 22.086 45.090 1.00 63.66 330 SER A C 1
ATOM 2632 O O . SER A 1 330 ? -21.128 22.309 44.459 1.00 63.66 330 SER A O 1
ATOM 2634 N N . GLN A 1 331 ? -22.189 22.155 46.425 1.00 69.88 331 GLN A N 1
ATOM 2635 C CA . GLN A 1 331 ? -21.039 22.589 47.229 1.00 69.88 331 GLN A CA 1
ATOM 2636 C C . GLN A 1 331 ? -19.838 21.634 47.117 1.00 69.88 331 GLN A C 1
ATOM 2638 O O . GLN A 1 331 ? -18.685 22.066 47.164 1.00 69.88 331 GLN A O 1
ATOM 2643 N N . LYS A 1 332 ? -20.076 20.323 46.962 1.00 72.12 332 LYS A N 1
ATOM 2644 C CA . LYS A 1 332 ? -19.002 19.347 46.711 1.00 72.12 332 LYS A CA 1
ATOM 2645 C C . LYS A 1 332 ? -18.389 19.504 45.321 1.00 72.12 332 LYS A C 1
ATOM 2647 O O . LYS A 1 332 ? -17.169 19.396 45.203 1.00 72.12 332 LYS A O 1
ATOM 2652 N N . ASN A 1 333 ? -19.203 19.756 44.299 1.00 66.06 333 ASN A N 1
ATOM 2653 C CA . ASN A 1 333 ? -18.717 19.996 42.942 1.00 66.06 333 ASN A CA 1
ATOM 2654 C C . ASN A 1 333 ? -17.915 21.296 42.864 1.00 66.06 333 ASN A C 1
ATOM 2656 O O . ASN A 1 333 ? -16.809 21.284 42.340 1.00 66.06 333 ASN A O 1
ATOM 2660 N N . GLU A 1 334 ? -18.396 22.362 43.496 1.00 68.81 334 GLU A N 1
ATOM 2661 C CA . GLU A 1 334 ? -17.706 23.653 43.551 1.00 68.81 334 GLU A CA 1
ATOM 2662 C C . GLU A 1 334 ? -16.356 23.545 44.287 1.00 68.81 334 GLU A C 1
ATOM 2664 O O . GLU A 1 334 ? -15.330 24.031 43.814 1.00 68.81 334 GLU A O 1
ATOM 2669 N N . ARG A 1 335 ? -16.295 22.793 45.399 1.00 72.00 335 ARG A N 1
ATOM 2670 C CA . ARG A 1 335 ? -15.017 22.465 46.061 1.00 72.00 335 ARG A CA 1
ATOM 2671 C C . ARG A 1 335 ? -14.077 21.673 45.157 1.00 72.00 335 ARG A C 1
ATOM 2673 O O . ARG A 1 335 ? -12.874 21.918 45.175 1.00 72.00 335 ARG A O 1
ATOM 2680 N N . ARG A 1 336 ? -14.602 20.718 44.388 1.00 71.62 336 ARG A N 1
ATOM 2681 C CA . ARG A 1 336 ? -13.801 19.898 43.475 1.00 71.62 336 ARG A CA 1
ATOM 2682 C C . ARG A 1 336 ? -13.231 20.736 42.332 1.00 71.62 336 ARG A C 1
ATOM 2684 O O . ARG A 1 336 ? -12.038 20.629 42.074 1.00 71.62 336 ARG A O 1
ATOM 2691 N N . GLU A 1 337 ? -14.041 21.590 41.715 1.00 63.31 337 GLU A N 1
ATOM 2692 C CA . GLU A 1 337 ? -13.611 22.507 40.653 1.00 63.31 337 GLU A CA 1
ATOM 2693 C C . GLU A 1 337 ? -12.577 23.518 41.161 1.00 63.31 337 GLU A C 1
ATOM 2695 O O . GLU A 1 337 ? -11.558 23.736 40.505 1.00 63.31 337 GLU A O 1
ATOM 2700 N N . ASN A 1 338 ? -12.746 24.046 42.375 1.00 67.38 338 ASN A N 1
ATOM 2701 C CA . ASN A 1 338 ? -11.758 24.938 42.985 1.00 67.38 338 ASN A CA 1
ATOM 2702 C C . ASN A 1 338 ? -10.421 24.229 43.283 1.00 67.38 338 ASN A C 1
ATOM 2704 O O . ASN A 1 338 ? -9.355 24.792 43.027 1.00 67.38 338 ASN A O 1
ATOM 2708 N N . LEU A 1 339 ? -10.447 22.973 43.750 1.00 70.75 339 LEU A N 1
ATOM 2709 C CA . LEU A 1 339 ? -9.234 22.158 43.930 1.00 70.75 339 LEU A CA 1
ATOM 2710 C C . LEU A 1 339 ? -8.550 21.811 42.596 1.00 70.75 339 LEU A C 1
ATOM 2712 O O . LEU A 1 339 ? -7.320 21.776 42.521 1.00 70.75 339 LEU A O 1
ATOM 2716 N N . GLU A 1 340 ? -9.327 21.539 41.549 1.00 65.75 340 GLU A N 1
ATOM 2717 C CA . GLU A 1 340 ? -8.825 21.263 40.199 1.00 65.75 340 GLU A CA 1
ATOM 2718 C C . GLU A 1 340 ? -8.161 22.512 39.599 1.00 65.75 340 GLU A C 1
ATOM 2720 O O . GLU A 1 340 ? -7.074 22.423 39.026 1.00 65.75 340 GLU A O 1
ATOM 2725 N N . THR A 1 341 ? -8.764 23.683 39.820 1.00 61.69 341 THR A N 1
ATOM 2726 C CA . THR A 1 341 ? -8.255 24.986 39.373 1.00 61.69 341 THR A CA 1
ATOM 2727 C C . THR A 1 341 ? -6.961 25.358 40.101 1.00 61.69 341 THR A C 1
ATOM 2729 O O . THR A 1 341 ? -5.980 25.714 39.450 1.00 61.69 341 THR A O 1
ATOM 2732 N N . MET A 1 342 ? -6.880 25.169 41.427 1.00 55.84 342 MET A N 1
ATOM 2733 C CA . MET A 1 342 ? -5.622 25.369 42.167 1.00 55.84 342 MET A CA 1
ATOM 2734 C C . MET A 1 342 ? -4.504 24.428 41.692 1.00 55.84 342 MET A C 1
ATOM 2736 O O . MET A 1 342 ? -3.374 24.864 41.486 1.00 55.84 342 MET A O 1
ATOM 2740 N N . ARG A 1 343 ? -4.816 23.153 41.413 1.00 63.28 343 ARG A N 1
ATOM 2741 C CA . ARG A 1 343 ? -3.842 22.191 40.857 1.00 63.28 343 ARG A CA 1
ATOM 2742 C C . ARG A 1 343 ? -3.356 22.543 39.453 1.00 63.28 343 ARG A C 1
ATOM 2744 O O . ARG A 1 343 ? -2.294 22.067 39.051 1.00 63.28 343 ARG A O 1
ATOM 2751 N N . GLN A 1 344 ? -4.142 23.280 38.674 1.00 57.75 344 GLN A N 1
ATOM 2752 C CA . GLN A 1 344 ? -3.738 23.753 37.350 1.00 57.75 344 GLN A CA 1
ATOM 2753 C C . GLN A 1 344 ? -2.836 24.985 37.457 1.00 57.75 344 GLN A C 1
ATOM 2755 O O . GLN A 1 344 ? -1.845 25.051 36.735 1.00 57.75 344 GLN A O 1
ATOM 2760 N N . ILE A 1 345 ? -3.111 25.886 38.404 1.00 56.66 345 ILE A N 1
ATOM 2761 C CA . ILE A 1 345 ? -2.291 27.077 38.667 1.00 56.66 345 ILE A CA 1
ATOM 2762 C C . ILE A 1 345 ? -0.867 26.688 39.101 1.00 56.66 345 ILE A C 1
ATOM 2764 O O . ILE A 1 345 ? 0.094 27.214 38.545 1.00 56.66 345 ILE A O 1
ATOM 2768 N N . ASP A 1 346 ? -0.704 25.684 39.970 1.00 57.62 346 ASP A N 1
ATOM 2769 C CA . ASP A 1 346 ? 0.624 25.211 40.416 1.00 57.62 346 ASP A CA 1
ATOM 2770 C C . ASP A 1 346 ? 1.461 24.539 39.306 1.00 57.62 346 ASP A C 1
ATOM 2772 O O . ASP A 1 346 ? 2.687 24.437 39.403 1.00 57.62 346 ASP A O 1
ATOM 2776 N N . LYS A 1 347 ? 0.824 24.076 38.221 1.00 56.22 347 LYS A N 1
ATOM 2777 C CA . LYS A 1 347 ? 1.503 23.407 37.094 1.00 56.22 347 LYS A CA 1
ATOM 2778 C C . LYS A 1 347 ? 2.038 24.376 36.044 1.00 56.22 347 LYS A C 1
ATOM 2780 O O . LYS A 1 347 ? 2.948 24.005 35.299 1.00 56.22 347 LYS A O 1
ATOM 2785 N N . ILE A 1 348 ? 1.507 25.596 35.982 1.00 54.72 348 ILE A N 1
ATOM 2786 C CA . ILE A 1 348 ? 1.896 26.602 34.986 1.00 54.72 348 ILE A CA 1
ATOM 2787 C C . ILE A 1 348 ? 3.385 26.985 35.134 1.00 54.72 348 ILE A C 1
ATOM 2789 O O . ILE A 1 348 ? 4.116 26.825 34.152 1.00 54.72 348 ILE A O 1
ATOM 2793 N N . PRO A 1 349 ? 3.911 27.314 36.335 1.00 57.59 349 PRO A N 1
ATOM 2794 C CA . PRO A 1 349 ? 5.321 27.684 36.505 1.00 57.59 349 PRO A CA 1
ATOM 2795 C C . PRO A 1 349 ? 6.305 26.545 36.199 1.00 57.59 349 PRO A C 1
ATOM 2797 O O . PRO A 1 349 ? 7.416 26.783 35.724 1.00 57.59 349 PRO A O 1
ATOM 2800 N N . GLN A 1 350 ? 5.917 25.290 36.458 1.00 58.62 350 GLN A N 1
ATOM 2801 C CA . GLN A 1 350 ? 6.758 24.133 36.132 1.00 58.62 350 GLN A CA 1
ATOM 2802 C C . GLN A 1 350 ? 6.772 23.842 34.630 1.00 58.62 350 GLN A C 1
ATOM 2804 O O . GLN A 1 350 ? 7.823 23.518 34.078 1.00 58.62 350 GLN A O 1
ATOM 2809 N N . SER A 1 351 ? 5.634 24.015 33.953 1.00 60.62 351 SER A N 1
ATOM 2810 C CA . SER A 1 351 ? 5.546 23.832 32.502 1.00 60.62 351 SER A CA 1
ATOM 2811 C C . SER A 1 351 ? 6.369 24.865 31.723 1.00 60.62 351 SER A C 1
ATOM 2813 O O . SER A 1 351 ? 6.998 24.516 30.723 1.00 60.62 351 SER A O 1
ATOM 2815 N N . GLU A 1 352 ? 6.449 26.106 32.213 1.00 67.81 352 GLU A N 1
ATOM 2816 C CA . GLU A 1 352 ? 7.268 27.161 31.609 1.00 67.81 352 GLU A CA 1
ATOM 2817 C C . GLU A 1 352 ? 8.769 26.917 31.797 1.00 67.81 352 GLU A C 1
ATOM 2819 O O . GLU A 1 352 ? 9.534 27.069 30.840 1.00 67.81 352 GLU A O 1
ATOM 2824 N N . LYS A 1 353 ? 9.197 26.452 32.981 1.00 69.62 353 LYS A N 1
ATOM 2825 C CA . LYS A 1 353 ? 10.596 26.057 33.219 1.00 69.62 353 LYS A CA 1
ATOM 2826 C C . LYS A 1 353 ? 11.023 24.896 32.322 1.00 69.62 353 LYS A C 1
ATOM 2828 O O . LYS A 1 353 ? 12.053 24.991 31.658 1.00 69.62 353 LYS A O 1
ATOM 2833 N N . SER A 1 354 ? 10.205 23.847 32.214 1.00 68.94 354 SER A N 1
ATOM 2834 C CA . SER A 1 354 ? 10.496 22.734 31.301 1.00 68.94 354 SER A CA 1
ATOM 2835 C C . SER A 1 354 ? 10.528 23.178 29.834 1.00 68.94 354 SER A C 1
ATOM 2837 O O . SER A 1 354 ? 11.364 22.706 29.065 1.00 68.94 354 SER A O 1
ATOM 2839 N N . ALA A 1 355 ? 9.666 24.117 29.428 1.00 69.06 355 ALA A N 1
ATOM 2840 C CA . ALA A 1 355 ? 9.688 24.670 28.075 1.00 69.06 355 ALA A CA 1
ATOM 2841 C C . ALA A 1 355 ? 10.957 25.497 27.792 1.00 69.06 355 ALA A C 1
ATOM 2843 O O . ALA A 1 355 ? 11.488 25.426 26.681 1.00 69.06 355 ALA A O 1
ATOM 2844 N N . GLN A 1 356 ? 11.465 26.255 28.770 1.00 71.69 356 GLN A N 1
ATOM 2845 C CA . GLN A 1 356 ? 12.737 26.977 28.649 1.00 71.69 356 GLN A CA 1
ATOM 2846 C C . GLN A 1 356 ? 13.937 26.026 28.556 1.00 71.69 356 GLN A C 1
ATOM 2848 O O . GLN A 1 356 ? 14.796 26.220 27.697 1.00 71.69 356 GLN A O 1
ATOM 2853 N N . GLU A 1 357 ? 13.972 24.961 29.359 1.00 79.06 357 GLU A N 1
ATOM 2854 C CA . GLU A 1 357 ? 15.036 23.949 29.297 1.00 79.06 357 GLU A CA 1
ATOM 2855 C C . GLU A 1 357 ? 15.074 23.231 27.941 1.00 79.06 357 GLU A C 1
ATOM 2857 O O . GLU A 1 357 ? 16.145 23.077 27.351 1.00 79.06 357 GLU A O 1
ATOM 2862 N N . LEU A 1 358 ? 13.908 22.871 27.394 1.00 76.00 358 LEU A N 1
ATOM 2863 C CA . LEU A 1 358 ? 13.786 22.276 26.058 1.00 76.00 358 LEU A CA 1
ATOM 2864 C C . LEU A 1 358 ? 14.282 23.215 24.948 1.00 76.00 358 LEU A C 1
ATOM 2866 O O . LEU A 1 358 ? 14.934 22.760 24.005 1.00 76.00 358 LEU A O 1
ATOM 2870 N N . ARG A 1 359 ? 14.014 24.524 25.055 1.00 79.88 359 ARG A N 1
ATOM 2871 C CA . ARG A 1 359 ? 14.528 25.529 24.105 1.00 79.88 359 ARG A CA 1
ATOM 2872 C C . ARG A 1 359 ? 16.052 25.638 24.181 1.00 79.88 359 ARG A C 1
ATOM 2874 O O . ARG A 1 359 ? 16.707 25.544 23.147 1.00 79.88 359 ARG A O 1
ATOM 2881 N N . ALA A 1 360 ? 16.613 25.715 25.387 1.00 83.56 360 ALA A N 1
ATOM 2882 C CA . ALA A 1 360 ? 18.061 25.766 25.597 1.00 83.56 360 ALA A CA 1
ATOM 2883 C C . ALA A 1 360 ? 18.778 24.469 25.169 1.00 83.56 360 ALA A C 1
ATOM 2885 O O . ALA A 1 360 ? 19.942 24.487 24.767 1.00 83.56 360 ALA A O 1
ATOM 2886 N N . GLN A 1 361 ? 18.112 23.315 25.266 1.00 84.75 361 GLN A N 1
ATOM 2887 C CA . GLN A 1 361 ? 18.649 22.045 24.775 1.00 84.75 361 GLN A CA 1
ATOM 2888 C C . GLN A 1 361 ? 18.644 21.985 23.243 1.00 84.75 361 GLN A C 1
ATOM 2890 O O . GLN A 1 361 ? 19.610 21.511 22.643 1.00 84.75 361 GLN A O 1
ATOM 2895 N N . LYS A 1 362 ? 17.590 22.510 22.608 1.00 84.56 362 LYS A N 1
ATOM 2896 C CA . LYS A 1 362 ? 17.503 22.604 21.150 1.00 84.56 362 LYS A CA 1
ATOM 2897 C C . LYS A 1 362 ? 18.575 23.531 20.574 1.00 84.56 362 LYS A C 1
ATOM 2899 O O . LYS A 1 362 ? 19.277 23.119 19.660 1.00 84.56 362 LYS A O 1
ATOM 2904 N N . GLU A 1 363 ? 18.771 24.716 21.153 1.00 86.19 363 GLU A N 1
ATOM 2905 C CA . GLU A 1 363 ? 19.824 25.648 20.714 1.00 86.19 363 GLU A CA 1
ATOM 2906 C C . GLU A 1 363 ? 21.223 25.029 20.801 1.00 86.19 363 GLU A C 1
ATOM 2908 O O . GLU A 1 363 ? 22.009 25.147 19.861 1.00 86.19 363 GLU A O 1
ATOM 2913 N N . ARG A 1 364 ? 21.521 24.294 21.881 1.00 87.56 364 ARG A N 1
ATOM 2914 C CA . ARG A 1 364 ? 22.791 23.561 22.012 1.00 87.56 364 ARG A CA 1
ATOM 2915 C C . ARG A 1 364 ? 22.946 22.467 20.957 1.00 87.56 364 ARG A C 1
ATOM 2917 O O . ARG A 1 364 ? 24.013 22.341 20.362 1.00 87.56 364 ARG A O 1
ATOM 2924 N N . SER A 1 365 ? 21.884 21.712 20.681 1.00 85.94 365 SER A N 1
ATOM 2925 C CA . SER A 1 365 ? 21.895 20.694 19.623 1.00 85.94 365 SER A CA 1
ATOM 2926 C C . SER A 1 365 ? 22.116 21.304 18.235 1.00 85.94 365 SER A C 1
ATOM 2928 O O . SER A 1 365 ? 22.833 20.723 17.419 1.00 85.94 365 SER A O 1
ATOM 2930 N N . ASP A 1 366 ? 21.508 22.456 17.955 1.00 87.44 366 ASP A N 1
ATOM 2931 C CA . ASP A 1 366 ? 21.645 23.150 16.674 1.00 87.44 366 ASP A CA 1
ATOM 2932 C C . ASP A 1 366 ? 23.064 23.728 16.512 1.00 87.44 366 ASP A C 1
ATOM 2934 O O . ASP A 1 366 ? 23.662 23.619 15.438 1.00 87.44 366 ASP A O 1
ATOM 2938 N N . GLN A 1 367 ? 23.658 24.249 17.593 1.00 87.38 367 GLN A N 1
ATOM 2939 C CA . GLN A 1 367 ? 25.064 24.670 17.620 1.00 87.38 367 GLN A CA 1
ATOM 2940 C C . GLN A 1 367 ? 26.024 23.500 17.376 1.00 87.38 367 GLN A C 1
ATOM 2942 O O . GLN A 1 367 ? 26.916 23.608 16.534 1.00 87.38 367 GLN A O 1
ATOM 2947 N N . GLU A 1 368 ? 25.828 22.360 18.045 1.00 86.44 368 GLU A N 1
ATOM 2948 C CA . GLU A 1 368 ? 26.642 21.163 17.805 1.00 86.44 368 GLU A CA 1
ATOM 2949 C C . GLU A 1 368 ? 26.539 20.672 16.360 1.00 86.44 368 GLU A C 1
ATOM 2951 O O . GLU A 1 368 ? 27.542 20.266 15.769 1.00 86.44 368 GLU A O 1
ATOM 2956 N N . LYS A 1 369 ? 25.334 20.704 15.777 1.00 88.75 369 LYS A N 1
ATOM 2957 C CA . LYS A 1 369 ? 25.126 20.312 14.382 1.00 88.75 369 LYS A CA 1
ATOM 2958 C C . LYS A 1 369 ? 25.889 21.238 13.435 1.00 88.75 369 LYS A C 1
ATOM 2960 O O . LYS A 1 369 ? 26.618 20.744 12.580 1.00 88.75 369 LYS A O 1
ATOM 2965 N N . ASN A 1 370 ? 25.805 22.552 13.644 1.00 89.44 370 ASN A N 1
ATOM 2966 C CA . ASN A 1 370 ? 26.559 23.525 12.852 1.00 89.44 370 ASN A CA 1
ATOM 2967 C C . ASN A 1 370 ? 28.075 23.302 12.939 1.00 89.44 370 ASN A C 1
ATOM 2969 O O . ASN A 1 370 ? 28.753 23.345 11.913 1.00 89.44 370 ASN A O 1
ATOM 2973 N N . ILE A 1 371 ? 28.604 23.012 14.132 1.00 90.50 371 ILE A N 1
ATOM 2974 C CA . ILE A 1 371 ? 30.032 22.711 14.310 1.00 90.50 371 ILE A CA 1
ATOM 2975 C C . ILE A 1 371 ? 30.410 21.429 13.555 1.00 90.50 371 ILE A C 1
ATOM 2977 O O . ILE A 1 371 ? 31.407 21.415 12.833 1.00 90.50 371 ILE A O 1
ATOM 2981 N N . ARG A 1 372 ? 29.607 20.359 13.652 1.00 89.12 372 ARG A N 1
ATOM 2982 C CA . ARG A 1 372 ? 29.860 19.110 12.908 1.00 89.12 372 ARG A CA 1
ATOM 2983 C C . ARG A 1 372 ? 29.835 19.318 11.398 1.00 89.12 372 ARG A C 1
ATOM 2985 O O . ARG A 1 372 ? 30.709 18.807 10.700 1.00 89.12 372 ARG A O 1
ATOM 2992 N N . ASP A 1 373 ? 28.874 20.085 10.896 1.00 87.75 373 ASP A N 1
ATOM 2993 C CA . ASP A 1 373 ? 28.771 20.388 9.470 1.00 87.75 373 ASP A CA 1
ATOM 2994 C C . ASP A 1 373 ? 29.955 21.236 8.988 1.00 87.75 373 ASP A C 1
ATOM 2996 O O . ASP A 1 373 ? 30.468 21.014 7.889 1.00 87.75 373 ASP A O 1
ATOM 3000 N N . GLN A 1 374 ? 30.444 22.162 9.817 1.00 90.62 374 GLN A N 1
ATOM 3001 C CA . GLN A 1 374 ? 31.647 22.938 9.523 1.00 90.62 374 GLN A CA 1
ATOM 3002 C C . GLN A 1 374 ? 32.895 22.048 9.451 1.00 90.62 374 GLN A C 1
ATOM 3004 O O . GLN A 1 374 ? 33.651 22.148 8.484 1.00 90.62 374 GLN A O 1
ATOM 3009 N N . VAL A 1 375 ? 33.087 21.140 10.414 1.00 90.44 375 VAL A N 1
ATOM 3010 C CA . VAL A 1 375 ? 34.204 20.177 10.406 1.00 90.44 375 VAL A CA 1
ATOM 3011 C C . VAL A 1 375 ? 34.150 19.297 9.159 1.00 90.44 375 VAL A C 1
ATOM 3013 O O . VAL A 1 375 ? 35.144 19.185 8.445 1.00 90.44 375 VAL A O 1
ATOM 3016 N N . ARG A 1 376 ? 32.971 18.764 8.821 1.00 91.00 376 ARG A N 1
ATOM 3017 C CA . ARG A 1 376 ? 32.784 17.936 7.624 1.00 91.00 376 ARG A CA 1
ATOM 3018 C C . ARG A 1 376 ? 33.122 18.686 6.333 1.00 91.00 376 ARG A C 1
ATOM 3020 O O . ARG A 1 376 ? 33.736 18.113 5.438 1.00 91.00 376 ARG A O 1
ATOM 3027 N N . ARG A 1 377 ? 32.747 19.967 6.224 1.00 90.31 377 ARG A N 1
ATOM 3028 C CA . ARG A 1 377 ? 33.116 20.810 5.071 1.00 90.31 377 ARG A CA 1
ATOM 3029 C C . ARG A 1 377 ? 34.629 21.007 4.971 1.00 90.31 377 ARG A C 1
ATOM 3031 O O . ARG A 1 377 ? 35.158 20.954 3.866 1.00 90.31 377 ARG A O 1
ATOM 3038 N N . MET A 1 378 ? 35.321 21.199 6.095 1.00 89.75 378 MET A N 1
ATOM 3039 C CA . MET A 1 378 ? 36.784 21.325 6.107 1.00 89.75 378 MET A CA 1
ATOM 3040 C C . MET A 1 378 ? 37.484 20.017 5.719 1.00 89.75 378 MET A C 1
ATOM 3042 O O . MET A 1 378 ? 38.440 20.043 4.948 1.00 89.75 378 MET A O 1
ATOM 3046 N N . GLU A 1 379 ? 37.006 18.871 6.208 1.00 87.38 379 GLU A N 1
ATOM 3047 C CA . GLU A 1 379 ? 37.542 17.556 5.831 1.00 87.38 379 GLU A CA 1
ATOM 3048 C C . GLU A 1 379 ? 37.345 17.268 4.342 1.00 87.38 379 GLU A C 1
ATOM 3050 O O . GLU A 1 379 ? 38.267 16.801 3.674 1.00 87.38 379 GLU A O 1
ATOM 3055 N N . GLN A 1 380 ? 36.170 17.603 3.807 1.00 87.19 380 GLN A N 1
ATOM 3056 C CA . GLN A 1 380 ? 35.878 17.449 2.388 1.00 87.19 380 GLN A CA 1
ATOM 3057 C C . GLN A 1 380 ? 36.782 18.344 1.530 1.00 87.19 380 GLN A C 1
ATOM 3059 O O . GLN A 1 380 ? 37.371 17.859 0.570 1.00 87.19 380 GLN A O 1
ATOM 3064 N N . ALA A 1 381 ? 36.984 19.605 1.926 1.00 87.69 381 ALA A N 1
ATOM 3065 C CA . ALA A 1 381 ? 37.902 20.509 1.236 1.00 87.69 381 ALA A CA 1
ATOM 3066 C C . ALA A 1 381 ? 39.351 19.985 1.232 1.00 87.69 381 ALA A C 1
ATOM 3068 O O . ALA A 1 381 ? 40.011 20.032 0.197 1.00 87.69 381 ALA A O 1
ATOM 3069 N N . ARG A 1 382 ? 39.827 19.420 2.354 1.00 88.81 382 ARG A N 1
ATOM 3070 C CA . ARG A 1 382 ? 41.152 18.775 2.428 1.00 88.81 382 ARG A CA 1
ATOM 3071 C C . ARG A 1 382 ? 41.255 17.536 1.538 1.00 88.81 382 ARG A C 1
ATOM 3073 O O . ARG A 1 382 ? 42.308 17.303 0.952 1.00 88.81 382 ARG A O 1
ATOM 3080 N N . SER A 1 383 ? 40.191 16.737 1.446 1.00 86.69 383 SER A N 1
ATOM 3081 C CA . SER A 1 383 ? 40.148 15.570 0.554 1.00 86.69 383 SER A CA 1
ATOM 3082 C C . SER A 1 383 ? 40.209 15.995 -0.912 1.00 86.69 383 SER A C 1
ATOM 3084 O O . SER A 1 383 ? 41.018 15.462 -1.665 1.00 86.69 383 SER A O 1
ATOM 3086 N N . ASP A 1 384 ? 39.409 16.991 -1.297 1.00 88.38 384 ASP A N 1
ATOM 3087 C CA . ASP A 1 384 ? 39.372 17.517 -2.663 1.00 88.38 384 ASP A CA 1
ATOM 3088 C C . ASP A 1 384 ? 40.729 18.127 -3.065 1.00 88.38 384 ASP A C 1
ATOM 3090 O O . ASP A 1 384 ? 41.167 17.999 -4.209 1.00 88.38 384 ASP A O 1
ATOM 3094 N N . GLU A 1 385 ? 41.422 18.778 -2.126 1.00 88.44 385 GLU A N 1
ATOM 3095 C CA . GLU A 1 385 ? 42.779 19.297 -2.324 1.00 88.44 385 GLU A CA 1
ATOM 3096 C C . GLU A 1 385 ? 43.811 18.169 -2.490 1.00 88.44 385 GLU A C 1
ATOM 3098 O O . GLU A 1 385 ? 44.649 18.227 -3.393 1.00 88.44 385 GLU A O 1
ATOM 3103 N N . GLY A 1 386 ? 43.701 17.097 -1.699 1.00 85.50 386 GLY A N 1
ATOM 3104 C CA . GLY A 1 386 ? 44.513 15.889 -1.861 1.00 85.50 386 GLY A CA 1
ATOM 3105 C C . GLY A 1 386 ? 44.317 15.223 -3.226 1.00 85.50 386 GLY A C 1
ATOM 3106 O O . GLY A 1 386 ? 45.293 14.896 -3.903 1.00 85.50 386 GLY A O 1
ATOM 3107 N N . ASP A 1 387 ? 43.069 15.097 -3.681 1.00 85.94 387 ASP A N 1
ATOM 3108 C CA . ASP A 1 387 ? 42.743 14.536 -4.995 1.00 85.94 387 ASP A CA 1
ATOM 3109 C C . ASP A 1 387 ? 43.276 15.407 -6.142 1.00 85.94 387 ASP A C 1
ATOM 3111 O O . ASP A 1 387 ? 43.759 14.886 -7.153 1.00 85.94 387 ASP A O 1
ATOM 3115 N N . ARG A 1 388 ? 43.248 16.739 -5.993 1.00 86.38 388 ARG A N 1
ATOM 3116 C CA . ARG A 1 388 ? 43.877 17.661 -6.956 1.00 86.38 388 ARG A CA 1
ATOM 3117 C C . ARG A 1 388 ? 45.381 17.437 -7.046 1.00 86.38 388 ARG A C 1
ATOM 3119 O O . ARG A 1 388 ? 45.892 17.334 -8.159 1.00 86.38 388 ARG A O 1
ATOM 3126 N N . LEU A 1 389 ? 46.064 17.302 -5.909 1.00 85.44 389 LEU A N 1
ATOM 3127 C CA . LEU A 1 389 ? 47.508 17.072 -5.864 1.00 85.44 389 LEU A CA 1
ATOM 3128 C C . LEU A 1 389 ? 47.887 15.726 -6.504 1.00 85.44 389 LEU A C 1
ATOM 3130 O O . LEU A 1 389 ? 48.817 15.651 -7.303 1.00 85.44 389 LEU A O 1
ATOM 3134 N N . ILE A 1 390 ? 47.121 14.667 -6.220 1.00 83.56 390 ILE A N 1
ATOM 3135 C CA . ILE A 1 390 ? 47.317 13.341 -6.827 1.00 83.56 390 ILE A CA 1
ATOM 3136 C C . ILE A 1 390 ? 47.138 13.406 -8.346 1.00 83.56 390 ILE A C 1
ATOM 3138 O O . ILE A 1 390 ? 47.925 12.820 -9.091 1.00 83.56 390 ILE A O 1
ATOM 3142 N N . ASN A 1 391 ? 46.111 14.110 -8.820 1.00 83.00 391 ASN A N 1
ATOM 3143 C CA . ASN A 1 391 ? 45.863 14.254 -10.251 1.00 83.00 391 ASN A CA 1
ATOM 3144 C C . ASN A 1 391 ? 46.937 15.102 -10.943 1.00 83.00 391 ASN A C 1
ATOM 3146 O O . ASN A 1 391 ? 47.294 14.799 -12.080 1.00 83.00 391 ASN A O 1
ATOM 3150 N N . GLN A 1 392 ? 47.485 16.114 -10.268 1.00 84.00 392 GLN A N 1
ATOM 3151 C CA . GLN A 1 392 ? 48.612 16.894 -10.775 1.00 84.00 392 GLN A CA 1
ATOM 3152 C C . GLN A 1 392 ? 49.878 16.035 -10.903 1.00 84.00 392 GLN A C 1
ATOM 3154 O O . GLN A 1 392 ? 50.459 15.975 -11.982 1.00 84.00 392 GLN A O 1
ATOM 3159 N N . LEU A 1 393 ? 50.236 15.275 -9.862 1.00 81.62 393 LEU A N 1
ATOM 3160 C CA . LEU A 1 393 ? 51.391 14.368 -9.887 1.00 81.62 393 LEU A CA 1
ATOM 3161 C C . LEU A 1 393 ? 51.264 13.278 -10.963 1.00 81.62 393 LEU A C 1
ATOM 3163 O O . LEU A 1 393 ? 52.260 12.872 -11.559 1.00 81.62 393 LEU A O 1
ATOM 3167 N N . LYS A 1 394 ? 50.045 12.791 -11.232 1.00 78.75 394 LYS A N 1
ATOM 3168 C CA . LYS A 1 394 ? 49.792 11.848 -12.333 1.00 78.75 394 LYS A CA 1
ATOM 3169 C C . LYS A 1 394 ? 50.047 12.482 -13.699 1.00 78.75 394 LYS A C 1
ATOM 3171 O O . LYS A 1 394 ? 50.703 11.846 -14.515 1.00 78.75 394 LYS A O 1
ATOM 3176 N N . ARG A 1 395 ? 49.602 13.724 -13.922 1.00 78.75 395 ARG A N 1
ATOM 3177 C CA . ARG A 1 395 ? 49.866 14.455 -15.174 1.00 78.75 395 ARG A CA 1
ATOM 3178 C C . ARG A 1 395 ? 51.352 14.726 -15.373 1.00 78.75 395 ARG A C 1
ATOM 3180 O O . ARG A 1 395 ? 51.866 14.440 -16.441 1.00 78.75 395 ARG A O 1
ATOM 3187 N N . GLU A 1 396 ? 52.054 15.170 -14.333 1.00 76.88 396 GLU A N 1
ATOM 3188 C CA . GLU A 1 396 ? 53.507 15.397 -14.390 1.00 76.88 396 GLU A CA 1
ATOM 3189 C C . GLU A 1 396 ? 54.279 14.096 -14.692 1.00 76.88 396 GLU A C 1
ATOM 3191 O O . GLU A 1 396 ? 55.281 14.106 -15.407 1.00 76.88 396 GLU A O 1
ATOM 3196 N N . ARG A 1 397 ? 53.792 12.944 -14.207 1.00 72.81 397 ARG A N 1
ATOM 3197 C CA . ARG A 1 397 ? 54.372 11.623 -14.504 1.00 72.81 397 ARG A CA 1
ATOM 3198 C C . ARG A 1 397 ? 54.064 11.139 -15.925 1.00 72.81 397 ARG A C 1
ATOM 3200 O O . ARG A 1 397 ? 54.909 10.491 -16.538 1.00 72.81 397 ARG A O 1
ATOM 3207 N N . GLU A 1 398 ? 52.875 11.436 -16.438 1.00 67.94 398 GLU A N 1
ATOM 3208 C CA . GLU A 1 398 ? 52.477 11.135 -17.819 1.00 67.94 398 GLU A CA 1
ATOM 3209 C C . GLU A 1 398 ? 53.234 12.022 -18.825 1.00 67.94 398 GLU A C 1
ATOM 3211 O O . GLU A 1 398 ? 53.717 11.516 -19.837 1.00 67.94 398 GLU A O 1
ATOM 3216 N N . GLU A 1 399 ? 53.449 13.301 -18.506 1.00 62.62 399 GLU A N 1
ATOM 3217 C CA . GLU A 1 399 ? 54.255 14.235 -19.305 1.00 62.62 399 GLU A CA 1
ATOM 3218 C C . GLU A 1 399 ? 55.758 13.900 -19.247 1.00 62.62 399 GLU A C 1
ATOM 3220 O O . GLU A 1 399 ? 56.442 13.941 -20.270 1.00 62.62 399 GLU A O 1
ATOM 3225 N N . GLY A 1 400 ? 56.276 13.462 -18.092 1.00 54.50 400 GLY A N 1
ATOM 3226 C CA . GLY A 1 400 ? 57.662 12.997 -17.943 1.00 54.50 400 GLY A CA 1
ATOM 3227 C C . GLY A 1 400 ? 57.962 11.639 -18.594 1.00 54.50 400 GLY A C 1
ATOM 3228 O O . GLY A 1 400 ? 59.127 11.294 -18.787 1.00 54.50 400 GLY A O 1
ATOM 3229 N N . SER A 1 401 ? 56.934 10.865 -18.959 1.00 48.75 401 SER A N 1
ATOM 3230 C CA . SER A 1 401 ? 57.082 9.566 -19.633 1.00 48.75 401 SER A CA 1
ATOM 3231 C C . SER A 1 401 ? 57.078 9.669 -21.165 1.00 48.75 401 SER A C 1
ATOM 3233 O O . SER A 1 401 ? 57.282 8.661 -21.845 1.00 48.75 401 SER A O 1
ATOM 3235 N N . ALA A 1 402 ? 56.865 10.861 -21.722 1.00 51.75 402 ALA A N 1
ATOM 3236 C CA . ALA A 1 402 ? 56.730 11.094 -23.154 1.00 51.75 402 ALA A CA 1
ATOM 3237 C C . ALA A 1 402 ? 58.020 11.632 -23.802 1.00 51.75 402 ALA A C 1
ATOM 3239 O O . ALA A 1 402 ? 57.947 12.562 -24.592 1.00 51.75 402 ALA A O 1
ATOM 3240 N N . CYS A 1 403 ? 59.205 11.088 -23.490 1.00 49.81 403 CYS A N 1
ATOM 3241 C CA . CYS A 1 403 ? 60.403 11.304 -24.324 1.00 49.81 403 CYS A CA 1
ATOM 3242 C C . CYS A 1 403 ? 61.579 10.378 -23.958 1.00 49.81 403 CYS A C 1
ATOM 3244 O O . CYS A 1 403 ? 62.625 10.856 -23.536 1.00 49.81 403 CYS A O 1
ATOM 3246 N N . VAL A 1 404 ? 61.460 9.056 -24.122 1.00 53.22 404 VAL A N 1
ATOM 3247 C CA . VAL A 1 404 ? 62.659 8.217 -24.331 1.00 53.22 404 VAL A CA 1
ATOM 3248 C C . VAL A 1 404 ? 62.297 7.066 -25.280 1.00 53.22 404 VAL A C 1
ATOM 3250 O O . VAL A 1 404 ? 61.548 6.177 -24.876 1.00 53.22 404 VAL A O 1
ATOM 3253 N N . PRO A 1 405 ? 62.782 7.058 -26.538 1.00 51.91 405 PRO A N 1
ATOM 3254 C CA . PRO A 1 405 ? 62.569 5.937 -27.449 1.00 51.91 405 PRO A CA 1
ATOM 3255 C C . PRO A 1 405 ? 63.230 4.672 -26.902 1.00 51.91 405 PRO A C 1
ATOM 3257 O O . PRO A 1 405 ? 64.359 4.717 -26.404 1.00 51.91 405 PRO A O 1
ATOM 3260 N N . SER A 1 406 ? 62.549 3.535 -27.021 1.00 61.97 406 SER A N 1
ATOM 3261 C CA . SER A 1 406 ? 63.094 2.246 -26.595 1.00 61.97 406 SER A CA 1
ATOM 3262 C C . SER A 1 406 ? 64.294 1.852 -27.466 1.00 61.97 406 SER A C 1
ATOM 3264 O O . SER A 1 406 ? 64.297 2.075 -28.678 1.00 61.97 406 SER A O 1
ATOM 3266 N N . ALA A 1 407 ? 65.301 1.196 -26.879 1.00 53.69 407 ALA A N 1
ATOM 3267 C CA . ALA A 1 407 ? 66.486 0.693 -27.592 1.00 53.69 407 ALA A CA 1
ATOM 3268 C C . ALA A 1 407 ? 66.133 -0.202 -28.804 1.00 53.69 407 ALA A C 1
ATOM 3270 O O . ALA A 1 407 ? 66.893 -0.302 -29.767 1.00 53.69 407 ALA A O 1
ATOM 3271 N N . MET A 1 408 ? 64.947 -0.815 -28.786 1.00 50.03 408 MET A N 1
ATOM 3272 C CA . MET A 1 408 ? 64.435 -1.657 -29.867 1.00 50.03 408 MET A CA 1
ATOM 3273 C C . MET A 1 408 ? 63.914 -0.844 -31.067 1.00 50.03 408 MET A C 1
ATOM 3275 O O . MET A 1 408 ? 64.042 -1.275 -32.213 1.00 50.03 408 MET A O 1
ATOM 3279 N N . GLU A 1 409 ? 63.400 0.366 -30.833 1.00 54.00 409 GLU A N 1
ATOM 3280 C CA . GLU A 1 409 ? 62.962 1.291 -31.890 1.00 54.00 409 GLU A CA 1
ATOM 3281 C C . GLU A 1 409 ? 64.159 1.951 -32.590 1.00 54.00 409 GLU A C 1
ATOM 3283 O O . GLU A 1 409 ? 64.130 2.169 -33.802 1.00 54.00 409 GLU A O 1
ATOM 3288 N N . GLN A 1 410 ? 65.258 2.172 -31.860 1.00 58.00 410 GLN A N 1
ATOM 3289 C CA . GLN A 1 410 ? 66.512 2.683 -32.426 1.00 58.00 410 GLN A CA 1
ATOM 3290 C C . GLN A 1 410 ? 67.215 1.649 -33.331 1.00 58.00 410 GLN A C 1
ATOM 3292 O O . GLN A 1 410 ? 67.749 2.020 -34.378 1.00 58.00 410 GLN A O 1
ATOM 3297 N N . MET A 1 411 ? 67.152 0.350 -32.999 1.00 55.84 411 MET A N 1
ATOM 3298 C CA . MET A 1 411 ? 67.718 -0.725 -33.837 1.00 55.84 411 MET A CA 1
ATOM 3299 C C . MET A 1 411 ? 66.911 -0.999 -35.117 1.00 55.84 411 MET A C 1
ATOM 3301 O O . MET A 1 411 ? 67.491 -1.247 -36.180 1.00 55.84 411 MET A O 1
ATOM 3305 N N . ASN A 1 412 ? 65.580 -0.899 -35.057 1.00 55.53 412 ASN A N 1
ATOM 3306 C CA . ASN A 1 412 ? 64.729 -1.064 -36.240 1.00 55.53 412 ASN A CA 1
ATOM 3307 C C . ASN A 1 412 ? 64.879 0.106 -37.228 1.00 55.53 412 ASN A C 1
ATOM 3309 O O . ASN A 1 412 ? 64.890 -0.107 -38.441 1.00 55.53 412 ASN A O 1
ATOM 3313 N N . ALA A 1 413 ? 65.093 1.329 -36.730 1.00 55.88 413 ALA A N 1
ATOM 3314 C CA . ALA A 1 413 ? 65.355 2.499 -37.568 1.00 55.88 413 ALA A CA 1
ATOM 3315 C C . ALA A 1 413 ? 66.728 2.455 -38.275 1.00 55.88 413 ALA A C 1
ATOM 3317 O O . ALA A 1 413 ? 66.870 3.004 -39.370 1.00 55.88 413 ALA A O 1
ATOM 3318 N N . GLN A 1 414 ? 67.732 1.786 -37.692 1.00 55.00 414 GLN A N 1
ATOM 3319 C CA . GLN A 1 414 ? 69.028 1.553 -38.347 1.00 55.00 414 GLN A CA 1
ATOM 3320 C C . GLN A 1 414 ? 68.960 0.440 -39.401 1.00 55.00 414 GLN A C 1
ATOM 3322 O O . GLN A 1 414 ? 69.531 0.593 -40.480 1.00 55.00 414 GLN A O 1
ATOM 3327 N N . SER A 1 415 ? 68.200 -0.627 -39.140 1.00 52.16 415 SER A N 1
ATOM 3328 C CA . SER A 1 415 ? 68.057 -1.761 -40.069 1.00 52.16 415 SER A CA 1
ATOM 3329 C C . SER A 1 415 ? 67.231 -1.419 -41.318 1.00 52.16 415 SER A C 1
ATOM 3331 O O . SER A 1 415 ? 67.449 -1.989 -42.382 1.00 52.16 415 SER A O 1
ATOM 3333 N N . ALA A 1 416 ? 66.334 -0.431 -41.232 1.00 50.75 416 ALA A N 1
ATOM 3334 C CA . ALA A 1 416 ? 65.589 0.088 -42.382 1.00 50.75 416 ALA A CA 1
ATOM 3335 C C . ALA A 1 416 ? 66.427 0.992 -43.314 1.00 50.75 416 ALA A C 1
ATOM 3337 O O . ALA A 1 416 ? 66.002 1.278 -44.433 1.00 50.75 416 ALA A O 1
ATOM 3338 N N . ARG A 1 417 ? 67.617 1.447 -42.884 1.00 52.22 417 ARG A N 1
ATOM 3339 C CA . ARG A 1 417 ? 68.521 2.287 -43.697 1.00 52.22 417 ARG A CA 1
ATOM 3340 C C . ARG A 1 417 ? 69.567 1.488 -44.478 1.00 52.22 417 ARG A C 1
ATOM 3342 O O . ARG A 1 417 ? 70.130 2.017 -45.432 1.00 52.22 417 ARG A O 1
ATOM 3349 N N . SER A 1 418 ? 69.814 0.230 -44.125 1.00 46.44 418 SER A N 1
ATOM 3350 C CA . SER A 1 418 ? 70.753 -0.658 -44.817 1.00 46.44 418 SER A CA 1
ATOM 3351 C C . SER A 1 418 ? 69.996 -1.730 -45.601 1.00 46.44 418 SER A C 1
ATOM 3353 O O . SER A 1 418 ? 69.900 -2.887 -45.202 1.00 46.44 418 SER A O 1
ATOM 3355 N N . GLY A 1 419 ? 69.447 -1.347 -46.755 1.00 47.47 419 GLY A N 1
ATOM 3356 C CA . GLY A 1 419 ? 68.805 -2.287 -47.670 1.00 47.47 419 GLY A CA 1
ATOM 3357 C C . GLY A 1 419 ? 69.766 -3.389 -48.128 1.00 47.47 419 GLY A C 1
ATOM 3358 O O . GLY A 1 419 ? 70.616 -3.149 -48.980 1.00 47.47 419 GLY A O 1
ATOM 3359 N N . LYS A 1 420 ? 69.605 -4.603 -47.594 1.00 35.41 420 LYS A N 1
ATOM 3360 C CA . LYS A 1 420 ? 70.102 -5.855 -48.181 1.00 35.41 420 LYS A CA 1
ATOM 3361 C C . LYS A 1 420 ? 69.130 -6.990 -47.869 1.00 35.41 420 LYS A C 1
ATOM 3363 O O . LYS A 1 420 ? 69.122 -7.546 -46.777 1.00 35.41 420 LYS A O 1
ATOM 3368 N N . ALA A 1 421 ? 68.323 -7.325 -48.869 1.00 39.66 421 ALA A N 1
ATOM 3369 C CA . ALA A 1 421 ? 67.644 -8.605 -48.969 1.00 39.66 421 ALA A CA 1
ATOM 3370 C C . ALA A 1 421 ? 68.658 -9.673 -49.397 1.00 39.66 421 ALA A C 1
ATOM 3372 O O . ALA A 1 421 ? 69.381 -9.440 -50.364 1.00 39.66 421 ALA A O 1
ATOM 3373 N N . LEU A 1 422 ? 68.676 -10.833 -48.737 1.00 33.66 422 LEU A N 1
ATOM 3374 C CA . LEU A 1 422 ? 69.134 -12.082 -49.343 1.00 33.66 422 LEU A CA 1
ATOM 3375 C C . LEU A 1 422 ? 68.340 -13.283 -48.815 1.00 33.66 422 LEU A C 1
ATOM 3377 O O . LEU A 1 422 ? 67.884 -13.322 -47.676 1.00 33.66 422 LEU A O 1
ATOM 3381 N N . ASP A 1 423 ? 68.178 -14.205 -49.752 1.00 30.47 423 ASP A N 1
ATOM 3382 C CA . ASP A 1 423 ? 67.306 -15.368 -49.849 1.00 30.47 423 ASP A CA 1
ATOM 3383 C C . ASP A 1 423 ? 68.004 -16.669 -49.379 1.00 30.47 423 ASP A C 1
ATOM 3385 O O . ASP A 1 423 ? 69.233 -16.742 -49.362 1.00 30.47 423 ASP A O 1
ATOM 3389 N N . ARG A 1 424 ? 67.180 -17.705 -49.136 1.00 31.89 424 ARG A N 1
ATOM 3390 C CA . ARG A 1 424 ? 67.440 -19.165 -49.029 1.00 31.89 424 ARG A CA 1
ATOM 3391 C C . ARG A 1 424 ? 68.174 -19.767 -47.822 1.00 31.89 424 ARG A C 1
ATOM 3393 O O . ARG A 1 424 ? 69.295 -19.407 -47.492 1.00 31.89 424 ARG A O 1
ATOM 3400 N N . GLY A 1 425 ? 67.617 -20.898 -47.359 1.00 27.98 425 GLY A N 1
ATOM 3401 C CA . GLY A 1 425 ? 68.424 -22.059 -46.948 1.00 27.98 425 GLY A CA 1
ATOM 3402 C C . GLY A 1 425 ? 67.878 -22.915 -45.801 1.00 27.98 425 GLY A C 1
ATOM 3403 O O . GLY A 1 425 ? 68.158 -22.656 -44.643 1.00 27.98 425 GLY A O 1
ATOM 3404 N N . ASN A 1 426 ? 67.153 -23.975 -46.149 1.00 31.53 426 ASN A N 1
ATOM 3405 C CA . ASN A 1 426 ? 66.645 -25.074 -45.313 1.00 31.53 426 ASN A CA 1
ATOM 3406 C C . ASN A 1 426 ? 67.766 -25.943 -44.683 1.00 31.53 426 ASN A C 1
ATOM 3408 O O . ASN A 1 426 ? 68.614 -26.352 -45.463 1.00 31.53 426 ASN A O 1
ATOM 3412 N N . VAL A 1 427 ? 67.719 -26.325 -43.385 1.00 29.70 427 VAL A N 1
ATOM 3413 C CA . VAL A 1 427 ? 68.135 -27.654 -42.831 1.00 29.70 427 VAL A CA 1
ATOM 3414 C C . VAL A 1 427 ? 67.452 -27.920 -41.465 1.00 29.70 427 VAL A C 1
ATOM 3416 O O . VAL A 1 427 ? 67.263 -27.024 -40.651 1.00 29.70 427 VAL A O 1
ATOM 3419 N N . HIS A 1 428 ? 67.088 -29.190 -41.270 1.00 31.48 428 HIS A N 1
ATOM 3420 C CA . HIS A 1 428 ? 66.369 -29.873 -40.187 1.00 31.48 428 HIS A CA 1
ATOM 3421 C C . HIS A 1 428 ? 66.880 -29.713 -38.740 1.00 31.48 428 HIS A C 1
ATOM 3423 O O . HIS A 1 428 ? 68.079 -29.641 -38.490 1.00 31.48 428 HIS A O 1
ATOM 3429 N N . GLY A 1 429 ? 65.957 -29.899 -37.785 1.00 27.89 429 GLY A N 1
ATOM 3430 C CA . GLY A 1 429 ? 66.268 -30.327 -36.417 1.00 27.89 429 GLY A CA 1
ATOM 3431 C C . GLY A 1 429 ? 65.025 -30.474 -35.535 1.00 27.89 429 GLY A C 1
ATOM 3432 O O . GLY A 1 429 ? 64.477 -29.485 -35.062 1.00 27.89 429 GLY A O 1
ATOM 3433 N N . HIS A 1 430 ? 64.573 -31.711 -35.313 1.00 34.69 430 HIS A N 1
ATOM 3434 C CA . HIS A 1 430 ? 63.567 -32.053 -34.306 1.00 34.69 430 HIS A CA 1
ATOM 3435 C C . HIS A 1 430 ? 64.016 -31.644 -32.896 1.00 34.69 430 HIS A C 1
ATOM 3437 O O . HIS A 1 430 ? 65.120 -31.990 -32.486 1.00 34.69 430 HIS A O 1
ATOM 3443 N N . ASN A 1 431 ? 63.128 -31.002 -32.130 1.00 35.62 431 ASN A N 1
ATOM 3444 C CA . ASN A 1 431 ? 62.953 -31.282 -30.702 1.00 35.62 431 ASN A CA 1
ATOM 3445 C C . ASN A 1 431 ? 61.670 -30.619 -30.184 1.00 35.62 431 ASN A C 1
ATOM 3447 O O . ASN A 1 431 ? 61.617 -29.417 -29.934 1.00 35.62 431 ASN A O 1
ATOM 3451 N N . VAL A 1 432 ? 60.625 -31.429 -30.020 1.00 41.41 432 VAL A N 1
ATOM 3452 C CA . VAL A 1 432 ? 59.445 -31.083 -29.228 1.00 41.41 432 VAL A CA 1
ATOM 3453 C C . VAL A 1 432 ? 59.818 -31.338 -27.769 1.00 41.41 432 VAL A C 1
ATOM 3455 O O . VAL A 1 432 ? 59.861 -32.489 -27.341 1.00 41.41 432 VAL A O 1
ATOM 3458 N N . SER A 1 433 ? 60.114 -30.291 -26.998 1.00 44.91 433 SER A N 1
ATOM 3459 C CA . SER A 1 433 ? 60.160 -30.407 -25.539 1.00 44.91 433 SER A CA 1
ATOM 3460 C C . SER A 1 433 ? 58.772 -30.107 -24.973 1.00 44.91 433 SER A C 1
ATOM 3462 O O . SER A 1 433 ? 58.239 -29.003 -25.075 1.00 44.91 433 SER A O 1
ATOM 3464 N N . SER A 1 434 ? 58.160 -31.157 -24.424 1.00 59.00 434 SER A N 1
ATOM 3465 C CA . SER A 1 434 ? 56.875 -31.137 -23.726 1.00 59.00 434 SER A CA 1
ATOM 3466 C C . SER A 1 434 ? 56.868 -30.095 -22.600 1.00 59.00 434 SER A C 1
ATOM 3468 O O . SER A 1 434 ? 57.865 -29.900 -21.900 1.00 59.00 434 SER A O 1
ATOM 3470 N N . ILE A 1 435 ? 55.704 -29.478 -22.385 1.00 50.06 435 ILE A N 1
ATOM 3471 C CA . ILE A 1 435 ? 55.367 -28.557 -21.285 1.00 50.06 435 ILE A CA 1
ATOM 3472 C C . ILE A 1 435 ? 55.795 -29.094 -19.898 1.00 50.06 435 ILE A C 1
ATOM 3474 O O . ILE A 1 435 ? 56.062 -28.310 -18.985 1.00 50.06 435 ILE A O 1
ATOM 3478 N N . GLU A 1 436 ? 55.965 -30.409 -19.741 1.00 49.66 436 GLU A N 1
ATOM 3479 C CA . GLU A 1 436 ? 56.491 -31.033 -18.518 1.00 49.66 436 GLU A CA 1
ATOM 3480 C C . GLU A 1 436 ? 57.974 -30.732 -18.231 1.00 49.66 436 GLU A C 1
ATOM 3482 O O . GLU A 1 436 ? 58.342 -30.573 -17.066 1.00 49.66 436 GLU A O 1
ATOM 3487 N N . GLN A 1 437 ? 58.827 -30.542 -19.246 1.00 52.94 437 GLN A N 1
ATOM 3488 C CA . GLN A 1 437 ? 60.243 -30.194 -19.032 1.00 52.94 437 GLN A CA 1
ATOM 3489 C C . GLN A 1 437 ? 60.443 -28.734 -18.590 1.00 52.94 437 GLN A C 1
ATOM 3491 O O . GLN A 1 437 ? 61.399 -28.433 -17.871 1.00 52.94 437 GLN A O 1
ATOM 3496 N N . MET A 1 438 ? 59.525 -27.823 -18.939 1.00 54.12 438 MET A N 1
ATOM 3497 C CA . MET A 1 438 ? 59.522 -26.459 -18.388 1.00 54.12 438 MET A CA 1
ATOM 3498 C C . MET A 1 438 ? 59.042 -26.428 -16.931 1.00 54.12 438 MET A C 1
ATOM 3500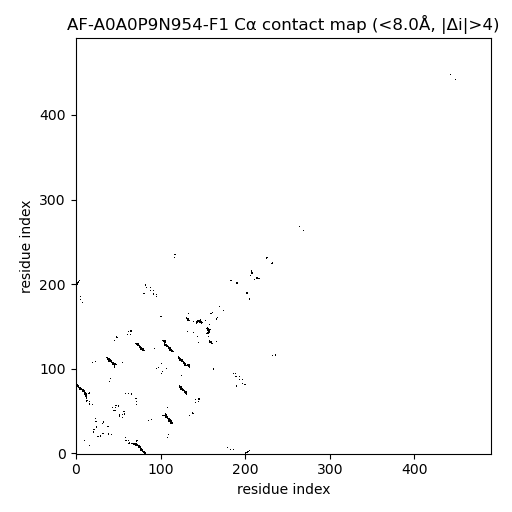 O O . MET A 1 438 ? 59.544 -25.627 -16.140 1.00 54.12 438 MET A O 1
ATOM 3504 N N . ARG A 1 439 ? 58.138 -27.338 -16.545 1.00 53.50 439 ARG A N 1
ATOM 3505 C CA . ARG A 1 439 ? 57.643 -27.454 -15.164 1.00 53.50 439 ARG A CA 1
ATOM 3506 C C . ARG A 1 439 ? 58.713 -27.990 -14.204 1.00 53.50 439 ARG A C 1
ATOM 3508 O O . ARG A 1 439 ? 58.819 -27.498 -13.085 1.00 53.50 439 ARG A O 1
ATOM 3515 N N . ALA A 1 440 ? 59.559 -28.916 -14.662 1.00 53.16 440 ALA A N 1
ATOM 3516 C CA . ALA A 1 440 ? 60.676 -29.455 -13.878 1.00 53.16 440 ALA A CA 1
ATOM 3517 C C . ALA A 1 440 ? 61.778 -28.410 -13.591 1.00 53.16 440 ALA A C 1
ATOM 3519 O O . ALA A 1 440 ? 62.296 -28.349 -12.479 1.00 53.16 440 ALA A O 1
ATOM 3520 N N . ARG A 1 441 ? 62.073 -27.507 -14.539 1.00 53.69 441 ARG A N 1
ATOM 3521 C CA . ARG A 1 441 ? 63.065 -26.424 -14.349 1.00 53.69 441 ARG A CA 1
ATOM 3522 C C . ARG A 1 441 ? 62.578 -25.272 -13.463 1.00 53.69 441 ARG A C 1
ATOM 3524 O O . ARG A 1 441 ? 63.394 -24.534 -12.916 1.00 53.69 441 ARG A O 1
ATOM 3531 N N . ALA A 1 442 ? 61.264 -25.115 -13.307 1.00 56.25 442 ALA A N 1
ATOM 3532 C CA . ALA A 1 442 ? 60.679 -24.146 -12.381 1.00 56.25 442 ALA A CA 1
ATOM 3533 C C . ALA A 1 442 ? 60.710 -24.636 -10.918 1.00 56.25 442 ALA A C 1
ATOM 3535 O O . ALA A 1 442 ? 60.794 -23.810 -10.010 1.00 56.25 442 ALA A O 1
ATOM 3536 N N . MET A 1 443 ? 60.721 -25.957 -10.684 1.00 52.50 443 MET A N 1
ATOM 3537 C CA . MET A 1 443 ? 60.857 -26.537 -9.339 1.00 52.50 443 MET 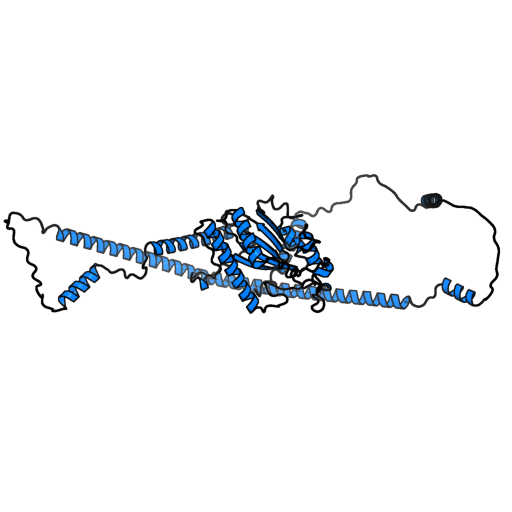A CA 1
ATOM 3538 C C . MET A 1 443 ? 62.288 -26.441 -8.780 1.00 52.50 443 MET A C 1
ATOM 3540 O O . MET A 1 443 ? 62.446 -26.204 -7.587 1.00 52.50 443 MET A O 1
ATOM 3544 N N . GLU A 1 444 ? 63.328 -26.500 -9.619 1.00 49.62 444 GLU A N 1
ATOM 3545 C CA . GLU A 1 444 ? 64.724 -26.293 -9.178 1.00 49.62 444 GLU A CA 1
ATOM 3546 C C . GLU A 1 444 ? 65.059 -24.832 -8.820 1.00 49.62 444 GLU A C 1
ATOM 3548 O O . GLU A 1 444 ? 66.043 -24.576 -8.130 1.00 49.62 444 GLU A O 1
ATOM 3553 N N . ARG A 1 445 ? 64.245 -23.855 -9.249 1.00 55.06 445 ARG A N 1
ATOM 3554 C CA . ARG A 1 445 ? 64.479 -22.415 -9.004 1.00 55.06 445 ARG A CA 1
ATOM 3555 C C . ARG A 1 445 ? 63.644 -21.815 -7.867 1.00 55.06 445 ARG A C 1
ATOM 3557 O O . ARG A 1 445 ? 63.600 -20.597 -7.726 1.00 55.06 445 ARG A O 1
ATOM 3564 N N . GLY A 1 446 ? 63.009 -22.646 -7.039 1.00 49.44 446 GLY A N 1
ATOM 3565 C CA . GLY A 1 446 ? 62.512 -22.234 -5.718 1.00 49.44 446 GLY A CA 1
ATOM 3566 C C . GLY A 1 446 ? 61.352 -21.228 -5.692 1.00 49.44 446 GLY A C 1
ATOM 3567 O O . GLY A 1 446 ? 61.124 -20.595 -4.663 1.00 49.44 446 GLY A O 1
ATOM 3568 N N . HIS A 1 447 ? 60.588 -21.085 -6.777 1.00 53.88 447 HIS A N 1
ATOM 3569 C CA . HIS A 1 447 ? 59.448 -20.165 -6.851 1.00 53.88 447 HIS A CA 1
ATOM 3570 C C . HIS A 1 447 ? 58.123 -20.911 -7.045 1.00 53.88 447 HIS A C 1
ATOM 3572 O O . HIS A 1 447 ? 57.540 -20.834 -8.115 1.00 53.88 447 HIS A O 1
ATOM 3578 N N . PHE A 1 448 ? 57.661 -21.636 -6.020 1.00 37.84 448 PHE A N 1
ATOM 3579 C CA . PHE A 1 448 ? 56.242 -21.834 -5.660 1.00 37.84 448 PHE A CA 1
ATOM 3580 C C . PHE A 1 448 ? 56.175 -22.696 -4.384 1.00 37.84 448 PHE A C 1
ATOM 3582 O O . PHE A 1 448 ? 56.803 -23.750 -4.322 1.00 37.84 448 PHE A O 1
ATOM 3589 N N . LYS A 1 449 ? 55.434 -22.261 -3.355 1.00 37.47 449 LYS A N 1
ATOM 3590 C CA . LYS A 1 449 ? 55.074 -23.106 -2.204 1.00 37.47 449 LYS A CA 1
ATOM 3591 C C . LYS A 1 449 ? 53.627 -23.548 -2.371 1.00 37.47 449 LYS A C 1
ATOM 3593 O O . LYS A 1 449 ? 52.725 -22.716 -2.344 1.00 37.47 449 LYS A O 1
ATOM 3598 N N . ASP A 1 450 ? 53.452 -24.847 -2.545 1.00 33.72 450 ASP A N 1
ATOM 3599 C CA . ASP A 1 450 ? 52.189 -25.552 -2.380 1.00 33.72 450 ASP A CA 1
ATOM 3600 C C . ASP A 1 450 ? 52.087 -25.999 -0.916 1.00 33.72 450 ASP A C 1
ATOM 3602 O O . ASP A 1 450 ? 53.092 -26.448 -0.361 1.00 33.72 450 ASP A O 1
ATOM 3606 N N . GLN A 1 451 ? 50.921 -25.850 -0.280 1.00 33.47 451 GLN A N 1
ATOM 3607 C CA . GLN A 1 451 ? 50.588 -26.597 0.939 1.00 33.47 451 GLN A CA 1
ATOM 3608 C C . GLN A 1 451 ? 49.105 -26.457 1.309 1.00 33.47 451 GLN A C 1
ATOM 3610 O O . GLN A 1 451 ? 48.674 -25.523 1.986 1.00 33.47 451 GLN A O 1
ATOM 3615 N N . ALA A 1 452 ? 48.340 -27.478 0.929 1.00 34.03 452 ALA A N 1
ATOM 3616 C CA . ALA A 1 452 ? 47.303 -28.018 1.790 1.00 34.03 452 ALA A CA 1
ATOM 3617 C C . ALA A 1 452 ? 47.968 -28.955 2.818 1.00 34.03 452 ALA A C 1
ATOM 3619 O O . ALA A 1 452 ? 48.511 -29.984 2.431 1.00 34.03 452 ALA A O 1
ATOM 3620 N N . LEU A 1 453 ? 47.946 -28.566 4.101 1.00 34.94 453 LEU A N 1
ATOM 3621 C CA . LEU A 1 453 ? 47.762 -29.369 5.331 1.00 34.94 453 LEU A CA 1
ATOM 3622 C C . LEU A 1 453 ? 48.329 -28.604 6.551 1.00 34.94 453 LEU A C 1
ATOM 3624 O O . LEU A 1 453 ? 49.390 -27.996 6.492 1.00 34.94 453 LEU A O 1
ATOM 3628 N N . LYS A 1 454 ? 47.529 -28.590 7.625 1.00 41.19 454 LYS A N 1
ATOM 3629 C CA . LYS A 1 454 ? 47.534 -27.698 8.808 1.00 41.19 454 LYS A CA 1
ATOM 3630 C C . LYS A 1 454 ? 48.792 -27.790 9.697 1.00 41.19 454 LYS A C 1
ATOM 3632 O O . LYS A 1 454 ? 49.427 -28.840 9.735 1.00 41.19 454 LYS A O 1
ATOM 3637 N N . PRO A 1 455 ? 49.054 -26.751 10.519 1.00 31.92 455 PRO A N 1
ATOM 3638 C CA . PRO A 1 455 ? 48.857 -26.922 11.969 1.00 31.92 455 PRO A CA 1
ATOM 3639 C C . PRO A 1 455 ? 48.252 -25.697 12.691 1.00 31.92 455 PRO A C 1
ATOM 3641 O O . PRO A 1 455 ? 48.260 -24.574 12.190 1.00 31.92 455 PRO A O 1
ATOM 3644 N N . GLU A 1 456 ? 47.705 -25.950 13.881 1.00 40.50 456 GLU A N 1
ATOM 3645 C CA . GLU A 1 456 ? 47.298 -24.948 14.872 1.00 40.50 456 GLU A CA 1
ATOM 3646 C C . GLU A 1 456 ? 48.495 -24.136 15.399 1.00 40.50 456 GLU A C 1
ATOM 3648 O O . GLU A 1 456 ? 49.544 -24.715 15.669 1.00 40.50 456 GLU A O 1
ATOM 3653 N N . HIS A 1 457 ? 48.332 -22.813 15.545 1.00 32.94 457 HIS A N 1
ATOM 3654 C CA . HIS A 1 457 ? 48.567 -22.045 16.784 1.00 32.94 457 HIS A CA 1
ATOM 3655 C C . HIS A 1 457 ? 48.501 -20.521 16.543 1.00 32.94 457 HIS A C 1
ATOM 3657 O O . HIS A 1 457 ? 49.141 -19.970 15.648 1.00 32.94 457 HIS A O 1
ATOM 3663 N N . ASP A 1 458 ? 47.711 -19.869 17.397 1.00 41.06 458 ASP A N 1
ATOM 3664 C CA . ASP A 1 458 ? 47.942 -18.583 18.069 1.00 41.06 458 ASP A CA 1
ATOM 3665 C C . ASP A 1 458 ? 48.527 -17.382 17.312 1.00 41.06 458 ASP A C 1
ATOM 3667 O O . ASP A 1 458 ? 49.738 -17.248 17.141 1.00 41.06 458 ASP A O 1
ATOM 3671 N N . ARG A 1 459 ? 47.657 -16.384 17.072 1.00 31.16 459 ARG A N 1
ATOM 3672 C CA . ARG A 1 459 ? 47.978 -14.944 17.160 1.00 31.16 459 ARG A CA 1
ATOM 3673 C C . ARG A 1 459 ? 46.782 -14.157 17.728 1.00 31.16 459 ARG A C 1
ATOM 3675 O O . ARG A 1 459 ? 45.643 -14.597 17.591 1.00 31.16 459 ARG A O 1
ATOM 3682 N N . PRO A 1 460 ? 47.028 -13.029 18.417 1.00 34.44 460 PRO A N 1
ATOM 3683 C CA . PRO A 1 460 ? 46.257 -12.622 19.584 1.00 34.44 460 PRO A CA 1
ATOM 3684 C C . PRO A 1 460 ? 44.925 -11.979 19.205 1.00 34.44 460 PRO A C 1
ATOM 3686 O O . PRO A 1 460 ? 44.873 -11.006 18.451 1.00 34.44 460 PRO A O 1
ATOM 3689 N N . SER A 1 461 ? 43.840 -12.471 19.802 1.00 36.56 461 SER A N 1
ATOM 3690 C CA . SER A 1 461 ? 42.595 -11.717 19.863 1.00 36.56 461 SER A CA 1
ATOM 3691 C C . SER A 1 461 ? 42.791 -10.550 20.828 1.00 36.56 461 SER A C 1
ATOM 3693 O O . SER A 1 461 ? 42.901 -10.753 22.040 1.00 36.56 461 SER A O 1
ATOM 3695 N N . VAL A 1 462 ? 42.787 -9.319 20.325 1.00 46.28 462 VAL A N 1
ATOM 3696 C CA . VAL A 1 462 ? 42.469 -8.173 21.181 1.00 46.28 462 VAL A CA 1
ATOM 3697 C C . VAL A 1 462 ? 40.980 -8.295 21.494 1.00 46.28 462 VAL A C 1
ATOM 3699 O O . VAL A 1 462 ? 40.127 -7.874 20.711 1.00 46.28 462 VAL A O 1
ATOM 3702 N N . SER A 1 463 ? 40.661 -8.975 22.596 1.00 49.94 463 SER A N 1
ATOM 3703 C CA . SER A 1 463 ? 39.297 -9.005 23.108 1.00 49.94 463 SER A CA 1
ATOM 3704 C C . SER A 1 463 ? 38.947 -7.584 23.542 1.00 49.94 463 SER A C 1
ATOM 3706 O O . SER A 1 463 ? 39.587 -7.000 24.416 1.00 49.94 463 SER A O 1
ATOM 3708 N N . LYS A 1 464 ? 37.970 -6.979 22.863 1.00 58.03 464 LYS A N 1
ATOM 3709 C CA . LYS A 1 464 ? 37.403 -5.711 23.315 1.00 58.03 464 LYS A CA 1
ATOM 3710 C C . LYS A 1 464 ? 36.724 -5.966 24.653 1.00 58.03 464 LYS A C 1
ATOM 3712 O O . LYS A 1 464 ? 35.907 -6.883 24.759 1.00 58.03 464 LYS A O 1
ATOM 3717 N N . THR A 1 465 ? 37.049 -5.166 25.658 1.00 72.25 465 THR A N 1
ATOM 3718 C CA . THR A 1 465 ? 36.382 -5.258 26.958 1.00 72.25 465 THR A CA 1
ATOM 3719 C C . THR A 1 465 ? 34.897 -4.918 26.810 1.00 72.25 465 THR A C 1
ATOM 3721 O O . THR A 1 465 ? 34.487 -4.203 25.890 1.00 72.25 465 THR A O 1
ATOM 3724 N N . LEU A 1 466 ? 34.065 -5.425 27.723 1.00 57.06 466 LEU A N 1
ATOM 3725 C CA . LEU A 1 466 ? 32.625 -5.135 27.754 1.00 57.06 466 LEU A CA 1
ATOM 3726 C C . LEU A 1 466 ? 32.332 -3.625 27.724 1.00 57.06 466 LEU A C 1
ATOM 3728 O O . LEU A 1 466 ? 31.370 -3.207 27.082 1.00 57.06 466 LEU A O 1
ATOM 3732 N N . ASP A 1 467 ? 33.205 -2.811 28.317 1.00 60.31 467 ASP A N 1
ATOM 3733 C CA . ASP A 1 467 ? 33.099 -1.351 28.310 1.00 60.31 467 ASP A CA 1
ATOM 3734 C C . ASP A 1 467 ? 33.410 -0.726 26.945 1.00 60.31 467 ASP A C 1
ATOM 3736 O O . ASP A 1 467 ? 32.748 0.229 26.540 1.00 60.31 467 ASP A O 1
ATOM 3740 N N . GLN A 1 468 ? 34.335 -1.299 26.169 1.00 61.53 468 GLN A N 1
ATOM 3741 C CA . GLN A 1 468 ? 34.589 -0.870 24.788 1.00 61.53 468 GLN A CA 1
ATOM 3742 C C . GLN A 1 468 ? 33.422 -1.226 23.865 1.00 61.53 468 GLN A C 1
ATOM 3744 O O . GLN A 1 468 ? 33.059 -0.438 22.996 1.00 61.53 468 GLN A O 1
ATOM 3749 N N . ILE A 1 469 ? 32.774 -2.372 24.087 1.00 70.94 469 ILE A N 1
ATOM 3750 C CA . ILE A 1 469 ? 31.565 -2.758 23.345 1.00 70.94 469 ILE A CA 1
ATOM 3751 C C . ILE A 1 469 ? 30.388 -1.838 23.711 1.00 70.94 469 ILE A C 1
ATOM 3753 O O . ILE A 1 469 ? 29.597 -1.472 22.839 1.00 70.94 469 ILE A O 1
ATOM 3757 N N . ARG A 1 470 ? 30.283 -1.421 24.980 1.00 64.19 470 ARG A N 1
ATOM 3758 C CA . ARG A 1 470 ? 29.258 -0.475 25.451 1.00 64.19 470 ARG A CA 1
ATOM 3759 C C . ARG A 1 470 ? 29.473 0.933 24.896 1.00 64.19 470 ARG A C 1
ATOM 3761 O O . ARG A 1 470 ? 28.521 1.530 24.401 1.00 64.19 470 ARG A O 1
ATOM 3768 N N . SER A 1 471 ? 30.717 1.406 24.890 1.00 66.94 471 SER A N 1
ATOM 3769 C CA . SER A 1 471 ? 31.109 2.699 24.320 1.00 66.94 471 SER A CA 1
ATOM 3770 C C . SER A 1 471 ? 30.884 2.754 22.800 1.00 66.94 471 SER A C 1
ATOM 3772 O O . SER A 1 471 ? 30.294 3.709 22.286 1.00 66.94 471 SER A O 1
ATOM 3774 N N . ASP A 1 472 ? 31.218 1.677 22.075 1.00 66.31 472 ASP A N 1
ATOM 3775 C CA . ASP A 1 472 ? 30.932 1.531 20.637 1.00 66.31 472 ASP A CA 1
ATOM 3776 C C . ASP A 1 472 ? 29.412 1.487 20.348 1.00 66.31 472 ASP A C 1
ATOM 3778 O O . ASP A 1 472 ? 28.948 1.904 19.280 1.00 66.31 472 ASP A O 1
ATOM 3782 N N . ALA A 1 473 ? 28.604 0.983 21.287 1.00 64.56 473 ALA A N 1
ATOM 3783 C CA . ALA A 1 473 ? 27.147 0.953 21.168 1.00 64.56 473 ALA A CA 1
ATOM 3784 C C . ALA A 1 473 ? 26.499 2.317 21.472 1.00 64.56 473 ALA A C 1
ATOM 3786 O O . ALA A 1 473 ? 25.550 2.704 20.782 1.00 64.56 473 ALA A O 1
ATOM 3787 N N . GLU A 1 474 ? 27.015 3.065 22.449 1.00 68.06 474 GLU A N 1
ATOM 3788 C CA . GLU A 1 474 ? 26.553 4.420 22.777 1.00 68.06 474 GLU A CA 1
ATOM 3789 C C . GLU A 1 474 ? 26.920 5.435 21.694 1.00 68.06 474 GLU A C 1
ATOM 3791 O O . GLU A 1 474 ? 26.063 6.208 21.267 1.00 68.06 474 GLU A O 1
ATOM 3796 N N . THR A 1 475 ? 28.131 5.370 21.141 1.00 65.69 475 THR A N 1
ATOM 3797 C CA . THR A 1 475 ? 28.533 6.215 20.001 1.00 65.69 475 THR A CA 1
ATOM 3798 C C . THR A 1 475 ? 27.678 5.950 18.758 1.00 65.69 475 THR A C 1
ATOM 3800 O O . THR A 1 475 ? 27.237 6.892 18.094 1.00 65.69 475 THR A O 1
ATOM 3803 N N . ARG A 1 476 ? 27.327 4.687 18.472 1.00 63.38 476 ARG A N 1
ATOM 3804 C CA . ARG A 1 476 ? 26.377 4.343 17.392 1.00 63.38 476 ARG A CA 1
ATOM 3805 C C . ARG A 1 476 ? 24.950 4.809 17.670 1.00 63.38 476 ARG A C 1
ATOM 3807 O O . ARG A 1 476 ? 24.217 5.106 16.725 1.00 63.38 476 ARG A O 1
ATOM 3814 N N . ARG A 1 477 ? 24.536 4.858 18.937 1.00 63.72 477 ARG A N 1
ATOM 3815 C CA . ARG A 1 477 ? 23.223 5.372 19.345 1.00 63.72 477 ARG A CA 1
ATOM 3816 C C . ARG A 1 477 ? 23.151 6.894 19.173 1.00 63.72 477 ARG A C 1
ATOM 3818 O O . ARG A 1 477 ? 22.208 7.369 18.545 1.00 63.72 477 ARG A O 1
ATOM 3825 N N . LEU A 1 478 ? 24.181 7.622 19.603 1.00 56.22 478 LEU A N 1
ATOM 3826 C CA . LEU A 1 478 ? 24.290 9.080 19.462 1.00 56.22 478 LEU A CA 1
ATOM 3827 C C . LEU A 1 478 ? 24.375 9.517 17.987 1.00 56.22 478 LEU A C 1
ATOM 3829 O O . LEU A 1 478 ? 23.688 10.451 17.575 1.00 56.22 478 LEU A O 1
ATOM 3833 N N . ALA A 1 479 ? 25.104 8.771 17.148 1.00 50.28 479 ALA A N 1
ATOM 3834 C CA . ALA A 1 479 ? 25.152 9.009 15.699 1.00 50.28 479 ALA A CA 1
ATOM 3835 C C . ALA A 1 479 ? 23.794 8.788 14.996 1.00 50.28 479 ALA A C 1
ATOM 3837 O O . ALA A 1 479 ? 23.531 9.343 13.925 1.00 50.28 479 ALA A O 1
ATOM 3838 N N . LYS A 1 480 ? 22.911 7.973 15.590 1.00 49.59 480 LYS A N 1
ATOM 3839 C CA . LYS A 1 480 ? 21.568 7.694 15.065 1.00 49.59 480 LYS A CA 1
ATOM 3840 C C . LYS A 1 480 ? 20.533 8.723 15.521 1.00 49.59 480 LYS A C 1
ATOM 3842 O O . LYS A 1 480 ? 19.596 8.993 14.774 1.00 49.59 480 LYS A O 1
ATOM 3847 N N . GLU A 1 481 ? 20.716 9.312 16.701 1.00 49.38 481 GLU A N 1
ATOM 3848 C CA . GLU A 1 481 ? 19.874 10.400 17.215 1.00 49.38 481 GLU A CA 1
ATOM 3849 C C . GLU A 1 481 ? 20.119 11.709 16.434 1.00 49.38 481 GLU A C 1
ATOM 3851 O O . GLU A 1 481 ? 19.160 12.393 16.073 1.00 49.38 481 GLU A O 1
ATOM 3856 N N . GLN A 1 482 ? 21.358 11.985 16.010 1.00 46.03 482 GLN A N 1
ATOM 3857 C CA . GLN A 1 482 ? 21.717 13.207 15.264 1.00 46.03 482 GLN A CA 1
ATOM 3858 C C . GLN A 1 482 ? 21.227 13.252 13.806 1.00 46.03 482 GLN A C 1
ATOM 3860 O O . GLN A 1 482 ? 20.998 14.332 13.268 1.00 46.03 482 GLN A O 1
ATOM 3865 N N . ASN A 1 483 ? 20.996 12.097 13.174 1.00 41.72 483 ASN A N 1
ATOM 3866 C CA . ASN A 1 483 ? 20.502 12.005 11.790 1.00 41.72 483 ASN A CA 1
ATOM 3867 C C . ASN A 1 483 ? 18.964 12.005 11.669 1.00 41.72 483 ASN A C 1
ATOM 3869 O O . ASN A 1 483 ? 18.434 11.865 10.567 1.00 41.72 483 ASN A O 1
ATOM 3873 N N . SER A 1 484 ? 18.229 12.123 12.780 1.00 42.66 484 SER A N 1
ATOM 3874 C CA . SER A 1 484 ? 16.760 12.035 12.782 1.00 42.66 484 SER A CA 1
ATOM 3875 C C . SER A 1 484 ? 16.033 13.377 12.596 1.00 42.66 484 SER A C 1
ATOM 3877 O O . SER A 1 484 ? 14.833 13.375 12.339 1.00 42.66 484 SER A O 1
ATOM 3879 N N . ASN A 1 485 ? 16.747 14.509 12.638 1.00 39.78 485 ASN A N 1
ATOM 3880 C CA . ASN A 1 485 ? 16.153 15.856 12.651 1.00 39.78 485 ASN A CA 1
ATOM 3881 C C . ASN A 1 485 ? 16.042 16.563 11.284 1.00 39.78 485 ASN A C 1
ATOM 3883 O O . ASN A 1 485 ? 15.755 17.755 11.250 1.00 39.78 485 ASN A O 1
ATOM 3887 N N . GLU A 1 486 ? 16.243 15.878 10.153 1.00 33.19 486 GLU A N 1
ATOM 3888 C CA . GLU A 1 486 ? 16.273 16.547 8.833 1.00 33.19 486 GLU A CA 1
ATOM 3889 C C . GLU A 1 486 ? 15.275 16.003 7.796 1.00 33.19 486 GLU A C 1
ATOM 3891 O O . GLU A 1 486 ? 15.335 16.375 6.630 1.00 33.19 486 GLU A O 1
ATOM 3896 N N . ALA A 1 487 ? 14.327 15.141 8.188 1.00 37.56 487 ALA A N 1
ATOM 3897 C CA . ALA A 1 487 ? 13.438 14.472 7.227 1.00 37.56 487 ALA A CA 1
ATOM 3898 C C . ALA A 1 487 ? 11.924 14.625 7.467 1.00 37.56 487 ALA A C 1
ATOM 3900 O O . ALA A 1 487 ? 11.161 13.947 6.783 1.00 37.56 487 ALA A O 1
ATOM 3901 N N . ASP A 1 488 ? 11.476 15.496 8.377 1.00 38.66 488 ASP A N 1
ATOM 3902 C CA . ASP A 1 488 ? 10.045 15.637 8.715 1.00 38.66 488 ASP A CA 1
ATOM 3903 C C . ASP A 1 488 ? 9.558 17.100 8.722 1.00 38.66 488 ASP A C 1
ATOM 3905 O O . ASP A 1 488 ? 8.887 17.560 9.645 1.00 38.66 488 ASP A O 1
ATOM 3909 N N . ILE A 1 489 ? 9.847 17.837 7.648 1.00 31.70 489 ILE A N 1
ATOM 3910 C CA . ILE A 1 489 ? 9.056 19.014 7.266 1.00 31.70 489 ILE A CA 1
ATOM 3911 C C . ILE A 1 489 ? 8.576 18.768 5.828 1.00 31.70 489 ILE A C 1
ATOM 3913 O O . ILE A 1 489 ? 9.391 18.553 4.941 1.00 31.70 489 ILE A O 1
ATOM 3917 N N . GLU A 1 490 ? 7.250 18.755 5.650 1.00 30.45 490 GLU A N 1
ATOM 3918 C CA . GLU A 1 490 ? 6.455 18.456 4.436 1.00 30.45 490 GLU A CA 1
ATOM 3919 C C . GLU A 1 490 ? 6.018 16.994 4.189 1.00 30.45 490 GLU A C 1
ATOM 3921 O O . GLU A 1 490 ? 6.514 16.310 3.289 1.00 30.45 490 GLU A O 1
ATOM 3926 N N . ARG A 1 491 ? 4.959 16.557 4.896 1.00 31.92 491 ARG A N 1
ATOM 3927 C CA . ARG A 1 491 ? 3.896 15.691 4.335 1.00 31.92 491 ARG A CA 1
ATOM 3928 C C . ARG A 1 491 ? 2.515 16.019 4.880 1.00 31.92 491 ARG A C 1
ATOM 3930 O O . ARG A 1 491 ? 2.376 16.074 6.120 1.00 31.92 491 ARG A O 1
#

Radius of gyration: 43.85 Å; Cα contacts (8 Å, |Δi|>4): 396; chains: 1; bounding box: 152×66×106 Å

Sequence (491 aa):
MAIGRLSMKVGKVGKAGPHAAYIAREGKYAARLDRNEKLEATESGNMPAWAQHCPQEFWNAADANERKNGTTYREMEIALPRELSPQQRIDLVHDFVRQEIGTRHAYQWAIHSPKAADGNEQPHLHLMFSERQCDGYTRDPEQYFKRYNSKNPANGGARKGYGPSAGLTLSATERKTELRQLRYRWETSCNTHLQRAGSAKRIDMRSHAERNTGLTPERKYLPSEWRDPLLRAKVIDFRQARAALSRSRDDLRREVPSVGAEIISLEKERERRTHVQKNSGGSPQQTIIAAGPVERQSDMSNTSNRTSTDKKRAERMSREEAGRIATGLSQKNERRENLETMRQIDKIPQSEKSAQELRAQKERSDQEKNIRDQVRRMEQARSDEGDRLINQLKREREEGSACVPSAMEQMNAQSARSGKALDRGNVHGHNVSSIEQMRARAMERGHFKDQALKPEHDRPSVSKTLDQIRSDAETRRLAKEQNSNEADIER

Mean predicted aligned error: 20.88 Å

Foldseek 3Di:
DQEQDKDKDFDFAPVQLVVLCCQVCHDPSVCVVVVQKDWLDKDWDLDAPVCHPPVSVLSVLLNVAADRGDTSKMKIKTWAGPLDDSVLSVVLVVVLCCVFVNNFWTKMKIWIWHADLVRGTTTIMIIMTGQFTDPPAHDDSNQQNAAADPVDRNRHHGFGDHTPDTNDDDDPVRVVVVVVVSSVVSQVSNQVSCVVSVHPDGYDSDDCVVVVVPDDDDDDDDPVQCPPPVSSVVVVVVVVVVVVVVVVVVVCCVVCVCPPPPPPPPVVVVVVVVVVVVPPPDDDPDPDDDDDDDDDDDDDDDDDPPPPVVVVVVVVVVVVVVVVVVVVVVVVVVVVVVVVVVVVVVVVVVVVVVVVVVVVVVVVLVVVVVVVVVVVVVVVVVVVVVVVVVVVVVVVVVVVVPDDDDPVVVVVVVVVVDDDDDDDDDDDDDDDDDPVVVVVVVVVVPPDDDDDDDDDDDDDDPPDPPVNVVVVVVVVVVVVVSVPPPPPDDD

pLDDT: mean 75.42, std 21.27, range [27.89, 98.62]

Solvent-accessible surface area (backbone atoms only — not comparable to full-atom values): 29270 Å² total; per-residue (Å²): 132,45,56,59,46,76,47,80,48,77,34,43,51,78,38,33,32,66,49,51,31,53,62,67,34,39,77,95,35,39,78,42,50,81,67,74,37,41,76,77,49,69,54,70,45,62,49,57,83,94,20,60,92,39,63,62,54,48,26,41,36,32,31,71,37,37,53,82,93,28,74,37,26,37,32,41,45,31,49,46,49,69,91,44,52,74,66,57,47,51,52,52,49,51,54,48,43,50,72,68,46,48,75,38,27,30,34,40,35,20,33,40,40,35,68,40,97,87,70,44,72,44,34,27,37,43,39,35,31,34,43,40,37,62,79,85,68,85,62,56,65,63,43,40,46,36,67,57,30,90,92,47,57,79,84,25,7,40,47,50,26,66,74,95,44,76,66,54,82,72,52,74,68,53,49,53,49,51,52,51,51,52,40,52,52,48,34,52,53,52,37,50,52,29,49,75,70,70,42,91,57,59,48,66,69,67,52,43,70,82,64,67,66,86,51,78,85,77,82,88,80,52,79,72,54,64,66,37,66,68,60,39,49,54,54,50,52,52,52,50,53,52,52,50,52,52,50,52,52,55,50,48,47,67,78,41,82,56,87,80,58,74,84,72,52,68,64,61,54,49,50,51,51,53,49,49,62,68,69,51,91,68,80,86,81,82,78,87,76,89,78,86,89,81,92,79,83,89,78,90,78,98,83,73,84,71,65,61,62,55,51,55,50,51,54,50,52,51,51,54,50,51,50,52,51,54,51,54,50,49,56,51,49,53,51,49,54,51,53,52,49,54,60,52,59,69,43,51,67,55,53,53,52,54,52,50,50,53,51,58,50,48,53,52,52,52,51,52,49,52,53,52,53,50,51,51,53,52,53,50,52,53,49,54,51,50,52,49,52,54,54,49,55,50,48,55,51,56,62,69,64,72,80,73,86,54,76,67,60,58,52,54,59,54,57,72,72,59,88,73,88,86,82,90,82,91,85,90,80,93,78,89,78,56,77,63,63,59,54,56,60,45,64,79,67,76,75,79,88,85,79,94,78,87,82,92,79,91,79,85,79,82,73,74,50,73,65,55,55,50,51,58,49,50,55,56,48,53,61,53,60,70,70,64,81,82,80,89,82,92,133

Organism: Pseudomonas cannabina (NCBI:txid86840)